Protein AF-A0A973G4V1-F1 (afdb_monomer_lite)

Structure (mmCIF, N/CA/C/O backbone):
data_AF-A0A973G4V1-F1
#
_entry.id   AF-A0A973G4V1-F1
#
loop_
_atom_site.group_PDB
_atom_site.id
_atom_site.type_symbol
_atom_site.label_atom_id
_atom_site.label_alt_id
_atom_site.label_comp_id
_atom_site.label_asym_id
_atom_site.label_entity_id
_atom_site.label_seq_id
_atom_site.pdbx_PDB_ins_code
_atom_site.Cartn_x
_atom_site.Cartn_y
_atom_site.Cartn_z
_atom_site.occupancy
_atom_site.B_iso_or_equiv
_atom_site.auth_seq_id
_atom_site.auth_comp_id
_atom_site.auth_asym_id
_atom_site.auth_atom_id
_atom_site.pdbx_PDB_model_num
ATOM 1 N N . LEU A 1 1 ? 10.507 16.786 -4.520 1.00 94.19 1 LEU A N 1
ATOM 2 C CA . LEU A 1 1 ? 11.518 15.770 -4.140 1.00 94.19 1 LEU A CA 1
ATOM 3 C C . LEU A 1 1 ? 11.030 14.702 -3.154 1.00 94.19 1 LEU A C 1
ATOM 5 O O . LEU A 1 1 ? 11.138 13.533 -3.498 1.00 94.19 1 LEU A O 1
ATOM 9 N N . VAL A 1 2 ? 10.475 15.059 -1.982 1.00 96.62 2 VAL A N 1
ATOM 10 C CA . VAL A 1 2 ? 10.040 14.096 -0.934 1.00 96.62 2 VAL A CA 1
ATOM 11 C C . VAL A 1 2 ? 9.231 12.921 -1.491 1.00 96.62 2 VAL A C 1
ATOM 13 O O . VAL A 1 2 ? 9.599 11.773 -1.269 1.00 96.62 2 VAL A O 1
ATOM 16 N N . ILE A 1 3 ? 8.202 13.196 -2.302 1.00 95.69 3 ILE A N 1
ATOM 17 C CA . ILE A 1 3 ? 7.364 12.165 -2.943 1.00 95.69 3 ILE A CA 1
ATOM 18 C C . ILE A 1 3 ? 8.212 11.134 -3.704 1.00 95.69 3 ILE A C 1
ATOM 20 O O . ILE A 1 3 ? 8.001 9.935 -3.554 1.00 95.69 3 ILE A O 1
ATOM 24 N N . LYS A 1 4 ? 9.220 11.578 -4.466 1.00 95.75 4 LYS A N 1
ATOM 25 C CA . LYS A 1 4 ? 10.092 10.691 -5.252 1.00 95.75 4 LYS A CA 1
ATOM 26 C C . LYS A 1 4 ? 10.908 9.764 -4.361 1.00 95.75 4 LYS A C 1
ATOM 28 O O . LYS A 1 4 ? 11.097 8.604 -4.705 1.00 95.75 4 LYS A O 1
ATOM 33 N N . ILE A 1 5 ? 11.404 10.276 -3.234 1.00 98.00 5 ILE A N 1
ATOM 34 C CA . ILE A 1 5 ? 12.156 9.486 -2.253 1.00 98.00 5 ILE A CA 1
ATOM 35 C C . ILE A 1 5 ? 11.222 8.442 -1.639 1.00 98.00 5 ILE A C 1
ATOM 37 O O . ILE A 1 5 ? 11.511 7.249 -1.722 1.00 98.00 5 ILE A O 1
ATOM 41 N N . VAL A 1 6 ? 10.071 8.879 -1.117 1.00 98.12 6 VAL A N 1
ATOM 42 C CA . VAL A 1 6 ? 9.085 8.020 -0.443 1.00 98.12 6 VAL A CA 1
ATOM 43 C C . VAL A 1 6 ? 8.557 6.916 -1.365 1.00 98.12 6 VAL A C 1
ATOM 45 O O . VAL A 1 6 ? 8.426 5.783 -0.911 1.00 98.12 6 VAL A O 1
ATOM 48 N N . GLU A 1 7 ? 8.350 7.181 -2.663 1.00 97.19 7 GLU A N 1
ATOM 49 C CA . GLU A 1 7 ? 7.909 6.170 -3.644 1.00 97.19 7 GLU A CA 1
ATOM 50 C C . GLU A 1 7 ? 8.792 4.903 -3.664 1.00 97.19 7 GLU A C 1
ATOM 52 O O . GLU A 1 7 ? 8.283 3.810 -3.911 1.00 97.19 7 GLU A O 1
ATOM 57 N N . HIS A 1 8 ? 10.090 5.008 -3.347 1.00 98.50 8 HIS A N 1
ATOM 58 C CA . HIS A 1 8 ? 10.989 3.847 -3.266 1.00 98.50 8 HIS A CA 1
ATOM 59 C C . HIS A 1 8 ? 10.696 2.955 -2.055 1.00 98.50 8 HIS A C 1
ATOM 61 O O . HIS A 1 8 ? 10.944 1.753 -2.105 1.00 98.50 8 HIS A O 1
ATOM 67 N N . PHE A 1 9 ? 10.161 3.533 -0.980 1.00 98.69 9 PHE A N 1
ATOM 68 C CA . PHE A 1 9 ? 9.860 2.842 0.271 1.00 98.69 9 PHE A CA 1
ATOM 69 C C . PHE A 1 9 ? 8.431 2.305 0.335 1.00 98.69 9 PHE A C 1
ATOM 71 O O . PHE A 1 9 ? 8.156 1.428 1.150 1.00 98.69 9 PHE A O 1
ATOM 78 N N . LEU A 1 10 ? 7.537 2.742 -0.559 1.00 98.19 10 LEU A N 1
ATOM 79 C CA . LEU A 1 10 ? 6.140 2.297 -0.580 1.00 98.19 10 LEU A CA 1
ATOM 80 C C . LEU A 1 10 ? 5.922 0.770 -0.613 1.00 98.19 10 LEU A C 1
ATOM 82 O O . LEU A 1 10 ? 4.958 0.306 -0.003 1.00 98.19 10 LEU A O 1
ATOM 86 N N . PRO A 1 11 ? 6.794 -0.058 -1.230 1.00 98.12 11 PRO A N 1
ATOM 87 C CA . PRO A 1 11 ? 6.687 -1.513 -1.119 1.00 98.12 11 PRO A CA 1
ATOM 88 C C . PRO A 1 11 ? 6.710 -2.055 0.321 1.00 98.12 11 PRO A C 1
ATOM 90 O O . PRO A 1 11 ? 6.281 -3.188 0.535 1.00 98.12 11 PRO A O 1
ATOM 93 N N . LEU A 1 12 ? 7.204 -1.291 1.305 1.00 98.56 12 LEU A N 1
ATOM 94 C CA . LEU A 1 12 ? 7.164 -1.668 2.722 1.00 98.56 12 LEU A CA 1
ATOM 95 C C . LEU A 1 12 ? 5.747 -1.691 3.297 1.00 98.56 12 LEU A C 1
ATOM 97 O O . LEU A 1 12 ? 5.525 -2.435 4.242 1.00 98.56 12 LEU A O 1
ATOM 101 N N . PHE A 1 13 ? 4.797 -0.943 2.733 1.00 98.38 13 PHE A N 1
ATOM 102 C CA . PHE A 1 13 ? 3.416 -0.885 3.229 1.00 98.38 13 PHE A CA 1
ATOM 103 C C . PHE A 1 13 ? 2.531 -1.977 2.632 1.00 98.38 13 PHE A C 1
ATOM 105 O O . PHE A 1 13 ? 1.663 -2.526 3.315 1.00 98.38 13 PHE A O 1
ATOM 112 N N . VAL A 1 14 ? 2.772 -2.301 1.360 1.00 96.50 14 VAL A N 1
ATOM 113 C CA . VAL A 1 14 ? 1.910 -3.167 0.552 1.00 96.50 14 VAL A CA 1
ATOM 114 C C . VAL A 1 14 ? 1.916 -4.599 1.066 1.00 96.50 14 VAL A C 1
ATOM 116 O O . VAL A 1 14 ? 2.941 -5.289 1.046 1.00 96.50 14 VAL A O 1
ATOM 119 N N . GLY A 1 15 ? 0.751 -5.054 1.517 1.00 96.56 15 GLY A N 1
ATOM 120 C CA . GLY A 1 15 ? 0.564 -6.352 2.151 1.00 96.56 15 GLY A CA 1
ATOM 121 C C . GLY A 1 15 ? 1.100 -6.444 3.583 1.00 96.56 15 GLY A C 1
ATOM 122 O O . GLY A 1 15 ? 0.729 -7.373 4.295 1.00 96.56 15 GLY A O 1
ATOM 123 N N . THR A 1 16 ? 1.943 -5.501 4.011 1.00 98.00 16 THR A N 1
ATOM 124 C CA . THR A 1 16 ? 2.573 -5.466 5.338 1.00 98.00 16 THR A CA 1
ATOM 125 C C . THR A 1 16 ? 1.633 -4.884 6.386 1.00 98.00 16 THR A C 1
ATOM 127 O O . THR A 1 16 ? 1.359 -5.555 7.379 1.00 98.00 16 THR A O 1
ATOM 130 N N . TYR A 1 17 ? 1.145 -3.663 6.145 1.00 98.19 17 TYR A N 1
ATOM 131 C CA . TYR A 1 17 ? 0.256 -2.925 7.050 1.00 98.19 17 TYR A CA 1
ATOM 132 C C . TYR A 1 17 ? -1.164 -2.827 6.506 1.00 98.19 17 TYR A C 1
ATOM 134 O O . TYR A 1 17 ? -2.123 -2.881 7.262 1.00 98.19 17 TYR A O 1
ATOM 142 N N . SER A 1 18 ? -1.328 -2.758 5.188 1.00 97.38 18 SER A N 1
ATOM 143 C CA . SER A 1 18 ? -2.652 -2.804 4.571 1.00 97.38 18 SER A CA 1
ATOM 144 C C . SER A 1 18 ? -2.668 -3.792 3.418 1.00 97.38 18 SER A C 1
ATOM 146 O O . SER A 1 18 ? -1.631 -4.030 2.792 1.00 97.38 18 SER A O 1
ATOM 148 N N . ALA A 1 19 ? -3.824 -4.402 3.178 1.00 98.00 19 ALA A N 1
ATOM 149 C CA . ALA A 1 19 ? -4.013 -5.348 2.089 1.00 98.00 19 ALA A CA 1
ATOM 150 C C . ALA A 1 19 ? -5.486 -5.435 1.678 1.00 98.00 19 ALA A C 1
ATOM 152 O O . ALA A 1 19 ? -6.376 -5.052 2.431 1.00 98.00 19 ALA A O 1
ATOM 153 N N . ALA A 1 20 ? -5.747 -5.978 0.495 1.00 97.50 20 ALA A N 1
ATOM 154 C CA . ALA A 1 20 ? -7.083 -6.350 0.040 1.00 97.50 20 ALA A CA 1
ATOM 155 C C . ALA A 1 20 ? -7.004 -7.684 -0.722 1.00 97.50 20 ALA A C 1
ATOM 157 O O . ALA A 1 20 ? -6.963 -7.680 -1.958 1.00 97.50 20 ALA A O 1
ATOM 158 N N . PRO A 1 21 ? -6.907 -8.820 -0.000 1.00 98.19 21 PRO A N 1
ATOM 159 C CA . PRO A 1 21 ? -6.814 -10.139 -0.613 1.00 98.19 21 PRO A CA 1
ATOM 160 C C . PRO A 1 21 ? -7.962 -10.428 -1.585 1.00 98.19 21 PRO A C 1
ATOM 162 O O . PRO A 1 21 ? -9.131 -10.284 -1.236 1.00 98.19 21 PRO A O 1
ATOM 165 N N . TYR A 1 22 ? -7.638 -10.907 -2.787 1.00 97.75 22 TYR A N 1
ATOM 166 C CA . TYR A 1 22 ? -8.639 -11.215 -3.812 1.00 97.75 22 TYR A CA 1
ATOM 167 C C . TYR A 1 22 ? -8.240 -12.415 -4.671 1.00 97.75 22 TYR A C 1
ATOM 169 O O . TYR A 1 22 ? -7.056 -12.662 -4.932 1.00 97.75 22 TYR A O 1
ATOM 177 N N . ARG A 1 23 ? -9.234 -13.169 -5.147 1.00 97.75 23 ARG A N 1
ATOM 178 C CA . ARG A 1 23 ? -9.041 -14.273 -6.092 1.00 97.75 23 ARG A CA 1
ATOM 179 C C . ARG A 1 23 ? -9.546 -13.890 -7.473 1.00 97.75 23 ARG A C 1
ATOM 181 O O . ARG A 1 23 ? -10.720 -13.579 -7.639 1.00 97.75 23 ARG A O 1
ATOM 188 N N . LEU A 1 24 ? -8.663 -14.022 -8.458 1.00 96.38 24 LEU A N 1
ATOM 189 C CA . LEU A 1 24 ? -9.027 -14.030 -9.871 1.00 96.38 24 LEU A CA 1
ATOM 190 C C . LEU A 1 24 ? -9.175 -15.469 -10.340 1.00 96.38 24 LEU A C 1
ATOM 192 O O . LEU A 1 24 ? -8.293 -16.296 -10.079 1.00 96.38 24 LEU A O 1
ATOM 196 N N . ASP A 1 25 ? -10.264 -15.765 -11.041 1.00 95.12 25 ASP A N 1
ATOM 197 C CA . ASP A 1 25 ? -10.392 -17.034 -11.741 1.00 95.12 25 ASP A CA 1
ATOM 198 C C . ASP A 1 25 ? -9.581 -17.010 -13.044 1.00 95.12 25 ASP A C 1
ATOM 200 O O . ASP A 1 25 ? -9.063 -15.976 -13.468 1.00 95.12 25 ASP A O 1
ATOM 204 N N . PHE A 1 26 ? -9.452 -18.162 -13.704 1.00 94.69 26 PHE A N 1
ATOM 205 C CA . PHE A 1 26 ? -8.803 -18.238 -15.008 1.00 94.69 26 PHE A CA 1
ATOM 206 C C . PHE A 1 26 ? -9.421 -17.239 -15.986 1.00 94.69 26 PHE A C 1
ATOM 208 O O . PHE A 1 26 ? -8.677 -16.465 -16.572 1.00 94.69 26 PHE A O 1
ATOM 215 N N . GLY A 1 27 ? -10.752 -17.215 -16.108 1.00 92.25 27 GLY A N 1
ATOM 216 C CA . GLY A 1 27 ? -11.469 -16.345 -17.046 1.00 92.25 27 GLY A CA 1
ATOM 217 C C . GLY A 1 27 ? -11.281 -14.846 -16.798 1.00 92.25 27 GLY A C 1
ATOM 218 O O . GLY A 1 27 ? -11.450 -14.063 -17.721 1.00 92.25 27 GLY A O 1
ATOM 219 N N . ASP A 1 28 ? -10.864 -14.434 -15.600 1.00 91.75 28 ASP A N 1
ATOM 220 C CA . ASP A 1 28 ? -10.627 -13.019 -15.291 1.00 91.75 28 ASP A CA 1
ATOM 221 C C . ASP A 1 28 ? -9.245 -12.542 -15.763 1.00 91.75 28 ASP A C 1
ATOM 223 O O . ASP A 1 28 ? -8.981 -11.347 -15.836 1.00 91.75 28 ASP A O 1
ATOM 227 N N . MET A 1 29 ? -8.352 -13.467 -16.134 1.00 93.81 29 MET A N 1
ATOM 228 C CA . MET A 1 29 ? -6.964 -13.185 -16.523 1.00 93.81 29 MET A CA 1
ATOM 229 C C . MET A 1 29 ? -6.813 -12.709 -17.983 1.00 93.81 29 MET A C 1
ATOM 231 O O . MET A 1 29 ? -5.715 -12.795 -18.550 1.00 93.81 29 MET A O 1
ATOM 235 N N . HIS A 1 30 ? -7.894 -12.221 -18.597 1.00 91.62 30 HIS A N 1
ATOM 236 C CA . HIS A 1 30 ? -7.865 -11.503 -19.876 1.00 91.62 30 HIS A CA 1
ATOM 237 C C . HIS A 1 30 ? -7.052 -10.207 -19.716 1.00 91.62 30 HIS A C 1
ATOM 239 O O . HIS A 1 30 ? -7.381 -9.421 -18.825 1.00 91.62 30 HIS A O 1
ATOM 245 N N . PRO A 1 31 ? -5.993 -9.960 -20.518 1.00 90.56 31 PRO A N 1
ATOM 246 C CA . PRO A 1 31 ? -5.110 -8.798 -20.361 1.00 90.56 31 PRO A CA 1
ATOM 247 C C . PRO A 1 31 ? -5.845 -7.457 -20.255 1.00 90.56 31 PRO A C 1
ATOM 249 O O . PRO A 1 31 ? -5.473 -6.623 -19.438 1.00 90.56 31 PRO A O 1
ATOM 252 N N . GLU A 1 32 ? -6.891 -7.267 -21.052 1.00 88.06 32 GLU A N 1
ATOM 253 C CA . GLU A 1 32 ? -7.723 -6.065 -21.106 1.00 88.06 32 GLU A CA 1
ATOM 254 C C . GLU A 1 32 ? -8.572 -5.840 -19.849 1.00 88.06 32 GLU A C 1
ATOM 256 O O . GLU A 1 32 ? -8.950 -4.706 -19.577 1.00 88.06 32 GLU A O 1
ATOM 261 N N . ARG A 1 33 ? -8.852 -6.896 -19.073 1.00 89.12 33 ARG A N 1
ATOM 262 C CA . ARG A 1 33 ? -9.564 -6.809 -17.789 1.00 89.12 33 ARG A CA 1
ATOM 263 C C . ARG A 1 33 ? -8.571 -6.715 -16.634 1.00 89.12 33 ARG A C 1
ATOM 265 O O . ARG A 1 33 ? -8.626 -5.797 -15.830 1.00 89.12 33 ARG A O 1
ATOM 272 N N . VAL A 1 34 ? -7.623 -7.648 -16.585 1.00 92.62 34 VAL A N 1
ATOM 273 C CA . VAL A 1 34 ? -6.731 -7.846 -15.433 1.00 92.62 34 VAL A CA 1
ATOM 274 C C . VAL A 1 34 ? -5.663 -6.767 -15.277 1.00 92.62 34 VAL A C 1
ATOM 276 O O . VAL A 1 34 ? -5.180 -6.545 -14.170 1.00 92.62 34 VAL A O 1
ATOM 279 N N . LEU A 1 35 ? -5.251 -6.117 -16.372 1.00 93.25 35 LEU A N 1
ATOM 280 C CA . LEU A 1 35 ? -4.300 -5.010 -16.290 1.00 93.25 35 LEU A CA 1
ATOM 281 C C . LEU A 1 35 ? -4.974 -3.704 -15.863 1.00 93.25 35 LEU A C 1
ATOM 283 O O . LEU A 1 35 ? -4.250 -2.816 -15.428 1.00 93.25 35 LEU A O 1
ATOM 287 N N . ALA A 1 36 ? -6.307 -3.608 -15.955 1.00 91.69 36 ALA A N 1
ATOM 288 C CA . ALA A 1 36 ? -7.106 -2.470 -15.507 1.00 91.69 36 ALA A CA 1
ATOM 289 C C . ALA A 1 36 ? -6.445 -1.120 -15.852 1.00 91.69 36 ALA A C 1
ATOM 291 O O . ALA A 1 36 ? -6.244 -0.815 -17.029 1.00 91.69 36 ALA A O 1
ATOM 292 N N . PHE A 1 37 ? -6.066 -0.337 -14.838 1.00 93.06 37 PHE A N 1
ATOM 293 C CA . PHE A 1 37 ? -5.451 0.980 -15.008 1.00 93.06 37 PHE A CA 1
ATOM 294 C C . PHE A 1 37 ? -3.937 0.951 -15.234 1.00 93.06 37 PHE A C 1
ATOM 296 O O . PHE A 1 37 ? -3.408 1.938 -15.737 1.00 93.06 37 PHE A O 1
ATOM 303 N N . LEU A 1 38 ? -3.243 -0.166 -14.980 1.00 95.38 38 LEU A N 1
ATOM 304 C CA . LEU A 1 38 ? -1.780 -0.268 -15.087 1.00 95.38 38 LEU A CA 1
ATOM 305 C C . LEU A 1 38 ? -1.184 0.256 -16.413 1.00 95.38 38 LEU A C 1
ATOM 307 O O . LEU A 1 38 ? -0.077 0.797 -16.361 1.00 95.38 38 LEU A O 1
ATOM 311 N N . PRO A 1 39 ? -1.842 0.147 -17.591 1.00 94.00 39 PRO A N 1
ATOM 312 C CA . PRO A 1 39 ? -1.358 0.772 -18.826 1.00 94.00 39 PRO A CA 1
ATOM 313 C C . PRO A 1 39 ? -1.204 2.298 -18.776 1.00 94.00 39 PRO A C 1
ATOM 315 O O . PRO A 1 39 ? -0.456 2.849 -19.578 1.00 94.00 39 PRO A O 1
ATOM 318 N N . HIS A 1 40 ? -1.891 2.971 -17.854 1.00 92.19 40 HIS A N 1
ATOM 319 C CA . HIS A 1 40 ? -1.815 4.417 -17.626 1.00 92.19 40 HIS A CA 1
ATOM 320 C C . HIS A 1 40 ? -0.920 4.795 -16.433 1.00 92.19 40 HIS A C 1
ATOM 322 O O . HIS A 1 40 ? -0.686 5.978 -16.190 1.00 92.19 40 HIS A O 1
ATOM 328 N N . GLU A 1 41 ? -0.412 3.804 -15.697 1.00 94.19 41 GLU A N 1
ATOM 329 C CA . GLU A 1 41 ? 0.378 3.993 -14.469 1.00 94.19 41 GLU A CA 1
ATOM 330 C C . GLU A 1 41 ? 1.830 3.515 -14.621 1.00 94.19 41 GLU A C 1
ATOM 332 O O . GLU A 1 41 ? 2.705 3.862 -13.820 1.00 94.19 41 GLU A O 1
ATOM 337 N N . LEU A 1 42 ? 2.094 2.700 -15.647 1.00 95.75 42 LEU A N 1
ATOM 338 C CA . LEU A 1 42 ? 3.398 2.144 -15.973 1.00 95.75 42 LEU A CA 1
ATOM 339 C C . LEU A 1 42 ? 3.698 2.269 -17.466 1.00 95.75 42 LEU A C 1
ATOM 341 O O . LEU A 1 42 ? 2.863 1.968 -18.316 1.00 95.75 42 LEU A O 1
ATOM 345 N N . ASP A 1 43 ? 4.958 2.579 -17.768 1.00 95.25 43 ASP A N 1
ATOM 346 C CA . ASP A 1 43 ? 5.503 2.510 -19.115 1.00 95.25 43 ASP A CA 1
ATOM 347 C C . ASP A 1 43 ? 5.361 1.087 -19.672 1.00 95.25 43 ASP A C 1
ATOM 349 O O . ASP A 1 43 ? 5.497 0.080 -18.957 1.00 95.25 43 ASP A O 1
ATOM 353 N N . TYR A 1 44 ? 5.157 1.006 -20.987 1.00 94.81 44 TYR A N 1
ATOM 354 C CA . TYR A 1 44 ? 4.960 -0.240 -21.718 1.00 94.81 44 TYR A CA 1
ATOM 355 C C . TYR A 1 44 ? 6.042 -1.291 -21.413 1.00 94.81 44 TYR A C 1
ATOM 357 O O . TYR A 1 44 ? 5.748 -2.490 -21.312 1.00 94.81 44 TYR A O 1
ATOM 365 N N . THR A 1 45 ? 7.296 -0.866 -21.233 1.00 95.69 45 THR A N 1
ATOM 366 C CA . THR A 1 45 ? 8.424 -1.756 -20.942 1.00 95.69 45 THR A CA 1
ATOM 367 C C . THR A 1 45 ? 8.209 -2.506 -19.633 1.00 95.69 45 THR A C 1
ATOM 369 O O . THR A 1 45 ? 8.245 -3.744 -19.603 1.00 95.69 45 THR A O 1
ATOM 372 N N . HIS A 1 46 ? 7.947 -1.775 -18.550 1.00 97.38 46 HIS A N 1
ATOM 373 C CA . HIS A 1 46 ? 7.786 -2.357 -17.222 1.00 97.38 46 HIS A CA 1
ATOM 374 C C . HIS A 1 46 ? 6.444 -3.070 -17.083 1.00 97.38 46 HIS A C 1
ATOM 376 O O . HIS A 1 46 ? 6.411 -4.162 -16.513 1.00 97.38 46 HIS A O 1
ATOM 382 N N . LEU A 1 47 ? 5.375 -2.551 -17.697 1.00 97.38 47 LEU A N 1
ATOM 383 C CA . LEU A 1 47 ? 4.080 -3.228 -17.771 1.00 97.38 47 LEU A CA 1
ATOM 384 C C . LEU A 1 47 ? 4.220 -4.622 -18.394 1.00 97.38 47 LEU A C 1
ATOM 386 O O . LEU A 1 47 ? 3.765 -5.623 -17.836 1.00 97.38 47 LEU A O 1
ATOM 390 N N . ARG A 1 48 ? 4.928 -4.734 -19.525 1.00 97.19 48 ARG A N 1
ATOM 391 C CA . ARG A 1 48 ? 5.169 -6.022 -20.192 1.00 97.19 48 ARG A CA 1
ATOM 392 C C . ARG A 1 48 ? 5.992 -6.972 -19.325 1.00 97.19 48 ARG A C 1
ATOM 394 O O . ARG A 1 48 ? 5.737 -8.185 -19.311 1.00 97.19 48 ARG A O 1
ATOM 401 N N . MET A 1 49 ? 7.001 -6.455 -18.624 1.00 97.81 49 MET A N 1
ATOM 402 C CA . MET A 1 49 ? 7.821 -7.249 -17.707 1.00 97.81 49 MET A CA 1
ATOM 403 C C . MET A 1 49 ? 7.000 -7.770 -16.527 1.00 97.81 49 MET A C 1
ATOM 405 O O . MET A 1 49 ? 7.065 -8.973 -16.238 1.00 97.81 49 MET A O 1
ATOM 409 N N . LEU A 1 50 ? 6.201 -6.900 -15.911 1.00 97.62 50 LEU A N 1
ATOM 410 C CA . LEU A 1 50 ? 5.290 -7.190 -14.811 1.00 97.62 50 LEU A CA 1
ATOM 411 C C . LEU A 1 50 ? 4.246 -8.225 -15.235 1.00 97.62 50 LEU A C 1
ATOM 413 O O . LEU A 1 50 ? 4.209 -9.312 -14.655 1.00 97.62 50 LEU A O 1
ATOM 417 N N . TRP A 1 51 ? 3.517 -7.991 -16.329 1.00 97.06 51 TRP A N 1
ATOM 418 C CA . TRP A 1 51 ? 2.515 -8.925 -16.853 1.00 97.06 51 TRP A CA 1
ATOM 419 C C . TRP A 1 51 ? 3.101 -10.309 -17.145 1.00 97.06 51 TRP A C 1
ATOM 421 O O . TRP A 1 51 ? 2.523 -11.355 -16.840 1.00 97.06 51 TRP A O 1
ATOM 431 N N . ARG A 1 52 ? 4.316 -10.364 -17.702 1.00 95.88 52 ARG A N 1
ATOM 432 C CA . ARG A 1 52 ? 5.000 -11.641 -17.932 1.00 95.88 52 ARG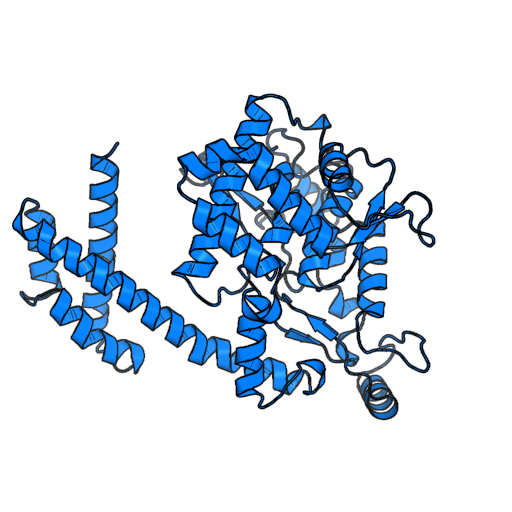 A CA 1
ATOM 433 C C . ARG A 1 52 ? 5.293 -12.381 -16.626 1.00 95.88 52 ARG A C 1
ATOM 435 O O . ARG A 1 52 ? 5.248 -13.614 -16.604 1.00 95.88 52 ARG A O 1
ATOM 442 N N . ARG A 1 53 ? 5.691 -11.669 -15.573 1.00 96.69 53 ARG A N 1
ATOM 443 C CA . ARG A 1 53 ? 5.970 -12.275 -14.268 1.00 96.69 53 ARG A CA 1
ATOM 444 C C . ARG A 1 53 ? 4.687 -12.710 -13.573 1.00 96.69 53 ARG A C 1
ATOM 446 O O . ARG A 1 53 ? 4.686 -13.810 -13.025 1.00 96.69 53 ARG A O 1
ATOM 453 N N . TRP A 1 54 ? 3.625 -11.923 -13.686 1.00 96.75 54 TRP A N 1
ATOM 454 C CA . TRP A 1 54 ? 2.301 -12.246 -13.173 1.00 96.75 54 TRP A CA 1
ATOM 455 C C . TRP A 1 54 ? 1.762 -13.543 -13.781 1.00 96.75 54 TRP A C 1
ATOM 457 O O . TRP A 1 54 ? 1.538 -14.516 -13.070 1.00 96.75 54 TRP A O 1
ATOM 467 N N . ARG A 1 55 ? 1.748 -13.648 -15.112 1.00 96.12 55 ARG A N 1
ATOM 468 C CA . ARG A 1 55 ? 1.377 -14.880 -15.829 1.00 96.12 55 ARG A CA 1
ATOM 469 C C . ARG A 1 55 ? 2.170 -16.122 -15.416 1.00 96.12 55 ARG A C 1
ATOM 471 O O . ARG A 1 55 ? 1.688 -17.243 -15.516 1.00 96.12 55 ARG A O 1
ATOM 478 N N . LYS A 1 56 ? 3.427 -15.954 -14.990 1.00 95.00 56 LYS A N 1
ATOM 479 C CA . LYS A 1 56 ? 4.256 -17.071 -14.505 1.00 95.00 56 LYS A CA 1
ATOM 480 C C . LYS A 1 56 ? 3.936 -17.490 -13.071 1.00 95.00 56 LYS A C 1
ATOM 482 O O . LYS A 1 56 ? 4.228 -18.645 -12.743 1.00 95.00 56 LYS A O 1
ATOM 487 N N . LYS A 1 57 ? 3.464 -16.542 -12.257 1.00 95.81 57 LYS A N 1
ATOM 488 C CA . LYS A 1 57 ? 3.036 -16.721 -10.867 1.00 95.81 57 LYS A CA 1
ATOM 489 C C . LYS A 1 57 ? 1.673 -17.418 -10.820 1.00 95.81 57 LYS A C 1
ATOM 491 O O . LYS A 1 57 ? 1.546 -18.383 -10.082 1.00 95.81 57 LYS A O 1
ATOM 496 N N . ALA A 1 58 ? 0.732 -16.972 -11.650 1.00 95.75 58 ALA A N 1
ATOM 497 C CA . ALA A 1 58 ? -0.621 -17.508 -11.728 1.00 95.75 58 ALA A CA 1
ATOM 498 C C . ALA A 1 58 ? -0.664 -19.005 -12.106 1.00 95.75 58 ALA A C 1
ATOM 500 O O . ALA A 1 58 ? 0.208 -19.521 -12.822 1.00 95.75 58 ALA A O 1
ATOM 501 N N . ASP A 1 59 ? -1.718 -19.685 -11.656 1.00 94.94 59 ASP A N 1
ATOM 502 C CA . ASP A 1 59 ? -2.008 -21.099 -11.904 1.00 94.94 59 ASP A CA 1
ATOM 503 C C . ASP A 1 59 ? -2.795 -21.282 -13.213 1.00 94.94 59 ASP A C 1
ATOM 505 O O . ASP A 1 59 ? -3.979 -21.624 -13.244 1.00 94.94 59 ASP A O 1
ATOM 509 N N . ILE A 1 60 ? -2.113 -20.960 -14.318 1.00 94.50 60 ILE A N 1
ATOM 510 C CA . ILE A 1 60 ? -2.673 -20.890 -15.680 1.00 94.50 60 ILE A CA 1
ATOM 511 C C . ILE A 1 60 ? -1.821 -21.664 -16.705 1.00 94.50 60 ILE A C 1
ATOM 513 O O . ILE A 1 60 ? -1.662 -21.263 -17.861 1.00 94.50 60 ILE A O 1
ATOM 517 N N . LYS A 1 61 ? -1.165 -22.748 -16.271 1.00 94.25 61 LYS A N 1
ATOM 518 C CA . LYS A 1 61 ? -0.239 -23.520 -17.116 1.00 94.25 61 LYS A CA 1
ATOM 519 C C . LYS A 1 61 ? -0.863 -24.818 -17.606 1.00 94.25 61 LYS A C 1
ATOM 521 O O . LYS A 1 61 ? -1.293 -25.638 -16.808 1.00 94.25 61 LYS A O 1
ATOM 526 N N . ILE A 1 62 ? -0.755 -25.057 -18.909 1.00 92.12 62 ILE A N 1
ATOM 527 C CA . ILE A 1 62 ? -1.060 -26.337 -19.552 1.00 92.12 62 ILE A CA 1
ATOM 528 C C . ILE A 1 62 ? 0.261 -26.945 -20.021 1.00 92.12 62 ILE A C 1
ATOM 530 O O . ILE A 1 62 ? 1.007 -26.312 -20.769 1.00 92.12 62 ILE A O 1
ATOM 534 N N . CYS A 1 63 ? 0.595 -28.151 -19.550 1.00 89.94 63 CYS A N 1
ATOM 535 C CA . CYS A 1 63 ? 1.844 -28.848 -19.901 1.00 89.94 63 CYS A CA 1
ATOM 536 C C . CYS A 1 63 ? 3.101 -27.956 -19.755 1.00 89.94 63 CYS A C 1
ATOM 538 O O . CYS A 1 63 ? 3.989 -27.943 -20.608 1.00 89.94 63 CYS A O 1
ATOM 540 N N . GLY A 1 64 ? 3.151 -27.140 -18.695 1.00 87.75 64 GLY A N 1
ATOM 541 C CA . GLY A 1 64 ? 4.261 -26.222 -18.407 1.00 87.75 64 GLY A CA 1
ATOM 542 C C . GLY A 1 64 ? 4.288 -24.925 -19.230 1.00 87.75 64 GLY A C 1
ATOM 543 O O . GLY A 1 64 ? 5.131 -24.059 -18.974 1.00 87.75 64 GLY A O 1
ATOM 544 N N . ARG A 1 65 ? 3.365 -24.739 -20.180 1.00 91.06 65 ARG A N 1
ATOM 545 C CA . ARG A 1 65 ? 3.220 -23.511 -20.972 1.00 91.06 65 ARG A CA 1
ATOM 546 C C . ARG A 1 65 ? 2.100 -22.652 -20.400 1.00 91.06 65 ARG A C 1
ATOM 548 O O . ARG A 1 65 ? 1.033 -23.155 -20.081 1.00 91.06 65 ARG A O 1
ATOM 555 N N . VAL A 1 66 ? 2.358 -21.356 -20.254 1.00 92.69 66 VAL A N 1
ATOM 556 C CA . VAL A 1 66 ? 1.346 -20.404 -19.780 1.00 92.69 66 VAL A CA 1
ATOM 557 C C . VAL A 1 66 ? 0.332 -20.159 -20.889 1.00 92.69 66 VAL A C 1
ATOM 559 O O . VAL A 1 66 ? 0.732 -19.807 -21.999 1.00 92.69 66 VAL A O 1
ATOM 562 N N . VAL A 1 67 ? -0.948 -20.306 -20.563 1.00 92.12 67 VAL A N 1
ATOM 563 C CA . VAL A 1 67 ? -2.078 -20.030 -21.447 1.00 92.12 67 VAL A CA 1
ATOM 564 C C . VAL A 1 67 ? -2.935 -18.974 -20.764 1.00 92.12 67 VAL A C 1
ATOM 566 O O . VAL A 1 67 ? -3.314 -19.144 -19.613 1.00 92.12 67 VAL A O 1
ATOM 569 N N . THR A 1 68 ? -3.163 -17.849 -21.432 1.00 90.31 68 THR A N 1
ATOM 570 C CA . THR A 1 68 ? -4.142 -16.850 -20.983 1.00 90.31 68 THR A CA 1
ATOM 571 C C . THR A 1 68 ? -5.503 -17.192 -21.568 1.00 90.31 68 THR A C 1
ATOM 573 O O . THR A 1 68 ? -5.533 -17.858 -22.603 1.00 90.31 68 THR A O 1
ATOM 576 N N . PRO A 1 69 ? -6.600 -16.724 -20.963 1.00 90.88 69 PRO A N 1
ATOM 577 C CA . PRO A 1 69 ? -7.897 -16.676 -21.630 1.00 90.88 69 PRO A CA 1
ATOM 578 C C . PRO A 1 69 ? -7.777 -16.025 -23.011 1.00 90.88 69 PRO A C 1
ATOM 580 O O . PRO A 1 69 ? -6.913 -15.166 -23.224 1.00 90.88 69 PRO A O 1
ATOM 583 N N . PHE A 1 70 ? -8.571 -16.497 -23.968 1.00 89.12 70 PHE A N 1
ATOM 584 C CA . PHE A 1 70 ? -8.472 -16.049 -25.365 1.00 89.12 70 PHE A CA 1
ATOM 585 C C . PHE A 1 70 ? -9.801 -16.071 -26.120 1.00 89.12 70 PHE A C 1
ATOM 587 O O . PHE A 1 70 ? -9.832 -15.720 -27.299 1.00 89.12 70 PHE A O 1
ATOM 594 N N . GLY A 1 71 ? -10.883 -16.524 -25.490 1.00 84.88 71 GLY A N 1
ATOM 595 C CA . GLY A 1 71 ? -12.162 -16.695 -26.159 1.00 84.88 71 GLY A CA 1
ATOM 596 C C . GLY A 1 71 ? -13.334 -16.153 -25.354 1.00 84.88 71 GLY A C 1
ATOM 597 O O . GLY A 1 71 ? -13.158 -15.487 -24.338 1.00 84.88 71 GLY A O 1
ATOM 598 N N . PRO A 1 72 ? -14.560 -16.440 -25.813 1.00 88.62 72 PRO A N 1
ATOM 599 C CA . PRO A 1 72 ? -15.755 -16.184 -25.029 1.00 88.62 72 PRO A CA 1
ATOM 600 C C . PRO A 1 72 ? -15.736 -16.975 -23.714 1.00 88.62 72 PRO A C 1
ATOM 602 O O . PRO A 1 72 ? -15.210 -18.087 -23.646 1.00 88.62 72 PRO A O 1
ATOM 605 N N . GLU A 1 73 ? -16.425 -16.466 -22.697 1.00 87.88 73 GLU A N 1
ATOM 606 C CA . GLU A 1 73 ? -16.381 -17.007 -21.330 1.00 87.88 73 GLU A CA 1
ATOM 607 C C . GLU A 1 73 ? -16.798 -18.484 -21.213 1.00 87.88 73 GLU A C 1
ATOM 609 O O . GLU A 1 73 ? -16.385 -19.182 -20.290 1.00 87.88 73 GLU A O 1
ATOM 614 N N . TRP A 1 74 ? -17.631 -19.006 -22.119 1.00 89.69 74 TRP A N 1
ATOM 615 C CA . TRP A 1 74 ? -17.982 -20.433 -22.123 1.00 89.69 74 TRP A CA 1
ATOM 616 C C . TRP A 1 74 ? -16.803 -21.326 -22.536 1.00 89.69 74 TRP A C 1
ATOM 618 O O . TRP A 1 74 ? -16.650 -22.418 -21.986 1.00 89.69 74 TRP A O 1
ATOM 628 N N . LEU A 1 75 ? -15.956 -20.858 -23.458 1.00 90.12 75 LEU A N 1
ATOM 629 C CA . LEU A 1 75 ? -14.775 -21.587 -23.912 1.00 90.12 75 LEU A CA 1
ATOM 630 C C . LEU A 1 75 ? -13.710 -21.574 -22.820 1.00 90.12 75 LEU A C 1
ATOM 632 O O . LEU A 1 75 ? -13.174 -22.624 -22.474 1.00 90.12 75 LEU A O 1
ATOM 636 N N . ASP A 1 76 ? -13.466 -20.408 -22.220 1.00 90.81 76 ASP A N 1
ATOM 637 C CA . ASP A 1 76 ? -12.507 -20.273 -21.124 1.00 90.81 76 ASP A CA 1
ATOM 638 C C . ASP A 1 76 ? -12.917 -21.121 -19.910 1.00 90.81 76 ASP A C 1
ATOM 640 O O . ASP A 1 76 ? -12.065 -21.765 -19.296 1.00 90.81 76 ASP A O 1
ATOM 644 N N . ARG A 1 77 ? -14.223 -21.217 -19.607 1.00 89.25 77 ARG A N 1
ATOM 645 C CA . ARG A 1 77 ? -14.748 -22.130 -18.575 1.00 89.25 77 ARG A CA 1
ATOM 646 C C . ARG A 1 77 ? -14.476 -23.598 -18.898 1.00 89.25 77 ARG A C 1
ATOM 648 O O . ARG A 1 77 ? -14.060 -24.347 -18.014 1.00 89.25 77 ARG A O 1
ATOM 655 N N . ALA A 1 78 ? -14.680 -24.018 -20.147 1.00 89.75 78 ALA A N 1
ATOM 656 C CA . ALA A 1 78 ? -14.401 -25.390 -20.567 1.00 89.75 78 ALA A CA 1
ATOM 657 C C . ALA A 1 78 ? -12.899 -25.717 -20.477 1.00 89.75 78 ALA A C 1
ATOM 659 O O . ALA A 1 78 ? -12.525 -26.752 -19.924 1.00 89.75 78 ALA A O 1
ATOM 660 N N . VAL A 1 79 ? -12.036 -24.813 -20.952 1.00 90.19 79 VAL A N 1
ATOM 661 C CA . VAL A 1 79 ? -10.571 -24.951 -20.882 1.00 90.19 79 VAL A CA 1
ATOM 662 C C . VAL A 1 79 ? -10.094 -24.981 -19.427 1.00 90.19 79 VAL A C 1
ATOM 664 O O . VAL A 1 79 ? -9.324 -25.867 -19.054 1.00 90.19 79 VAL A O 1
ATOM 667 N N . SER A 1 80 ? -10.577 -24.060 -18.588 1.00 91.75 80 SER A N 1
ATOM 668 C CA . SER A 1 80 ? -10.257 -24.025 -17.157 1.00 91.75 80 SER A CA 1
ATOM 669 C C . SER A 1 80 ? -10.655 -25.326 -16.464 1.00 91.75 80 SER A C 1
ATOM 671 O O . SER A 1 80 ? -9.837 -25.895 -15.744 1.00 91.75 80 SER A O 1
ATOM 673 N N . SER A 1 81 ? -11.855 -25.850 -16.731 1.00 90.50 81 SER A N 1
ATOM 674 C CA . SER A 1 81 ? -12.322 -27.106 -16.141 1.00 90.50 81 SER A CA 1
ATOM 675 C C . SER A 1 81 ? -11.486 -28.308 -16.594 1.00 90.50 81 SER A C 1
ATOM 677 O O . SER A 1 81 ? -11.041 -29.097 -15.758 1.00 90.50 81 SER A O 1
ATOM 679 N N . LEU A 1 82 ? -11.204 -28.413 -17.899 1.00 93.62 82 LEU A N 1
ATOM 680 C CA . LEU A 1 82 ? -10.446 -29.521 -18.483 1.00 93.62 82 LEU A CA 1
ATOM 681 C C . LEU A 1 82 ? -9.003 -29.579 -17.964 1.00 93.62 82 LEU A C 1
ATOM 683 O O . LEU A 1 82 ? -8.497 -30.657 -17.654 1.00 93.62 82 LEU A O 1
ATOM 687 N N . PHE A 1 83 ? -8.347 -28.424 -17.843 1.00 92.44 83 PHE A N 1
ATOM 688 C CA . PHE A 1 83 ? -6.942 -28.329 -17.437 1.00 92.44 83 PHE A CA 1
ATOM 689 C C . PHE A 1 83 ? -6.737 -27.913 -15.975 1.00 92.44 83 PHE A C 1
ATOM 691 O O . PHE A 1 83 ? -5.596 -27.760 -15.542 1.00 92.44 83 PHE A O 1
ATOM 698 N N . ARG A 1 84 ? -7.824 -27.768 -15.205 1.00 92.19 84 ARG A N 1
ATOM 699 C CA . ARG A 1 84 ? -7.836 -27.339 -13.795 1.00 92.19 84 ARG A CA 1
ATOM 700 C C . ARG A 1 84 ? -7.108 -26.009 -13.560 1.00 92.19 84 ARG A C 1
ATOM 702 O O . ARG A 1 84 ? -6.396 -25.864 -12.570 1.00 92.19 84 ARG A O 1
ATOM 709 N N . LEU A 1 85 ? -7.281 -25.052 -14.470 1.00 94.19 85 LEU A N 1
ATOM 710 C CA . LEU A 1 85 ? -6.678 -23.720 -14.363 1.00 94.19 85 LEU A CA 1
ATOM 711 C C . LEU A 1 85 ? -7.467 -22.883 -13.360 1.00 94.19 85 LEU A C 1
ATOM 713 O O . LEU A 1 85 ? -8.680 -22.751 -13.506 1.00 94.19 85 LEU A O 1
ATOM 717 N N . LYS A 1 86 ? -6.784 -22.308 -12.370 1.00 94.19 86 LYS A N 1
ATOM 718 C CA . LYS A 1 86 ? -7.433 -21.672 -11.209 1.00 94.19 86 LYS A CA 1
ATOM 719 C C . LYS A 1 86 ? -7.335 -20.150 -11.172 1.00 94.19 86 LYS A C 1
ATOM 721 O O . LYS A 1 86 ? -7.892 -19.543 -10.256 1.00 94.19 86 LYS A O 1
ATOM 726 N N . GLY A 1 87 ? -6.571 -19.556 -12.089 1.00 95.81 87 GLY A N 1
ATOM 727 C CA . GLY A 1 87 ? -6.280 -18.121 -12.101 1.00 95.81 87 GLY A CA 1
ATOM 728 C C . GLY A 1 87 ? -5.164 -17.739 -11.129 1.00 95.81 87 GLY A C 1
ATOM 729 O O . GLY A 1 87 ? -4.105 -18.367 -11.127 1.00 95.81 87 GLY A O 1
ATOM 730 N N . ASP A 1 88 ? -5.368 -16.700 -10.322 1.00 97.44 88 ASP A N 1
ATOM 731 C CA . ASP A 1 88 ? -4.358 -16.197 -9.382 1.00 97.44 88 ASP A CA 1
ATOM 732 C C . ASP A 1 88 ? -4.964 -15.773 -8.036 1.00 97.44 88 ASP A C 1
ATOM 734 O O . ASP A 1 88 ? -6.175 -15.594 -7.889 1.00 97.44 88 ASP A O 1
ATOM 738 N N . PHE A 1 89 ? -4.096 -15.627 -7.038 1.00 97.81 89 PHE A N 1
ATOM 739 C CA . PHE A 1 89 ? -4.405 -15.021 -5.747 1.00 97.81 89 PHE A CA 1
ATOM 740 C C . PHE A 1 89 ? -3.567 -13.760 -5.556 1.00 97.81 89 PHE A C 1
ATOM 742 O O . PHE A 1 89 ? -2.340 -13.818 -5.658 1.00 97.81 89 PHE A O 1
ATOM 749 N N . ILE A 1 90 ? -4.212 -12.637 -5.266 1.00 97.81 90 ILE A N 1
ATOM 750 C CA . ILE A 1 90 ? -3.586 -11.319 -5.201 1.00 97.81 90 ILE A CA 1
ATOM 751 C C . ILE A 1 90 ? -3.631 -10.833 -3.753 1.00 97.81 90 ILE A C 1
ATOM 753 O O . ILE A 1 90 ? -4.729 -10.689 -3.219 1.00 97.81 90 ILE A O 1
ATOM 757 N N . PRO A 1 91 ? -2.471 -10.593 -3.112 1.00 97.56 91 PRO A N 1
ATOM 758 C CA . PRO A 1 91 ? -2.423 -10.101 -1.737 1.00 97.56 91 PRO A CA 1
ATOM 759 C C . PRO A 1 91 ? -3.110 -8.746 -1.550 1.00 97.56 91 PRO A C 1
ATOM 761 O O . PRO A 1 91 ? -3.769 -8.535 -0.536 1.00 97.56 91 PRO A O 1
ATOM 764 N N . ASP A 1 92 ? -2.961 -7.839 -2.516 1.00 97.50 92 ASP A N 1
ATOM 765 C CA . ASP A 1 92 ? -3.570 -6.514 -2.465 1.00 97.50 92 ASP A CA 1
ATOM 766 C C . ASP A 1 92 ? -4.119 -6.101 -3.834 1.00 97.50 92 ASP A C 1
ATOM 768 O O . ASP A 1 92 ? -3.412 -5.556 -4.682 1.00 97.50 92 ASP A O 1
ATOM 772 N N . PHE A 1 93 ? -5.383 -6.444 -4.075 1.00 96.25 93 PHE A N 1
ATOM 773 C CA . PHE A 1 93 ? -6.041 -6.225 -5.362 1.00 96.25 93 PHE A CA 1
ATOM 774 C C . PHE A 1 93 ? -6.512 -4.792 -5.560 1.00 96.25 93 PHE A C 1
ATOM 776 O O . PHE A 1 93 ? -6.532 -4.303 -6.685 1.00 96.25 93 PHE A O 1
ATOM 783 N N . ARG A 1 94 ? -6.832 -4.087 -4.472 1.00 94.69 94 ARG A N 1
ATOM 784 C CA . ARG A 1 94 ? -7.307 -2.705 -4.547 1.00 94.69 94 ARG A CA 1
ATOM 785 C C . ARG A 1 94 ? -6.287 -1.858 -5.312 1.00 94.69 94 ARG A C 1
ATOM 787 O O . ARG A 1 94 ? -6.647 -1.201 -6.274 1.00 94.69 94 ARG A O 1
ATOM 794 N N . LEU A 1 95 ? -5.002 -1.980 -4.978 1.00 94.81 95 LEU A N 1
ATOM 795 C CA . LEU A 1 95 ? -3.911 -1.198 -5.577 1.00 94.81 95 LEU A CA 1
ATOM 796 C C . LEU A 1 95 ? -3.664 -1.424 -7.076 1.00 94.81 95 LEU A C 1
ATOM 798 O O . LEU A 1 95 ? -2.807 -0.751 -7.640 1.00 94.81 95 LEU A O 1
ATOM 802 N N . ILE A 1 96 ? -4.348 -2.380 -7.704 1.00 93.06 96 ILE A N 1
ATOM 803 C CA . ILE A 1 96 ? -4.292 -2.597 -9.155 1.00 93.06 96 ILE A CA 1
ATOM 804 C C . ILE A 1 96 ? -5.644 -2.385 -9.847 1.00 93.06 96 ILE A C 1
ATOM 806 O O . ILE A 1 96 ? -5.679 -2.259 -11.067 1.00 93.06 96 ILE A O 1
ATOM 810 N N . ASP A 1 97 ? -6.741 -2.365 -9.088 1.00 91.44 97 ASP A N 1
ATOM 811 C CA . ASP A 1 97 ? -8.110 -2.283 -9.607 1.00 91.44 97 ASP A CA 1
ATOM 812 C C . ASP A 1 97 ? -8.612 -0.836 -9.744 1.00 91.44 97 ASP A C 1
ATOM 814 O O . ASP A 1 97 ? -9.487 -0.558 -10.559 1.00 91.44 97 ASP A O 1
ATOM 818 N N . TYR A 1 98 ? -8.033 0.117 -9.001 1.00 88.56 98 TYR A N 1
ATOM 819 C CA . TYR A 1 98 ? -8.310 1.548 -9.166 1.00 88.56 98 TYR A CA 1
ATOM 820 C C . TYR A 1 98 ? -7.071 2.322 -9.610 1.00 88.56 98 TYR A C 1
ATOM 822 O O . TYR A 1 98 ? -5.944 1.955 -9.288 1.00 88.56 98 TYR A O 1
ATOM 830 N N . LEU A 1 99 ? -7.298 3.436 -10.311 1.00 91.06 99 LEU A N 1
ATOM 831 C CA . LEU A 1 99 ? -6.249 4.379 -10.685 1.00 91.06 99 LEU A CA 1
ATOM 832 C C . LEU A 1 99 ? -5.630 5.002 -9.421 1.00 91.06 99 LEU A C 1
ATOM 834 O O . LEU A 1 99 ? -6.236 5.865 -8.780 1.00 91.06 99 LEU A O 1
ATOM 838 N N . VAL A 1 100 ? -4.426 4.566 -9.061 1.00 91.62 100 VAL A N 1
ATOM 839 C CA . VAL A 1 100 ? -3.660 5.042 -7.903 1.00 91.62 100 VAL A CA 1
ATOM 840 C C . VAL A 1 100 ? -2.653 6.123 -8.275 1.00 91.62 100 VAL A C 1
ATOM 842 O O . VAL A 1 100 ? -2.350 6.979 -7.440 1.00 91.62 100 VAL A O 1
ATOM 845 N N . SER A 1 101 ? -2.105 6.091 -9.494 1.00 92.62 101 SER A N 1
ATOM 846 C CA . SER A 1 101 ? -0.981 6.950 -9.855 1.00 92.62 101 SER A CA 1
ATOM 847 C C . SER A 1 101 ? -0.882 7.224 -11.346 1.00 92.62 101 SER A C 1
ATOM 849 O O . SER A 1 101 ? -0.504 6.351 -12.121 1.00 92.62 101 SER A O 1
ATOM 851 N N . LEU A 1 102 ? -1.113 8.474 -11.739 1.00 91.62 102 LEU A N 1
ATOM 852 C CA . LEU A 1 102 ? -0.893 8.915 -13.112 1.00 91.62 102 LEU A CA 1
ATOM 853 C C . LEU A 1 102 ? 0.588 8.829 -13.478 1.00 91.62 102 LEU A C 1
ATOM 855 O O . LEU A 1 102 ? 1.456 9.240 -12.703 1.00 91.62 102 LEU A O 1
ATOM 859 N N . MET A 1 103 ? 0.861 8.306 -14.669 1.00 92.12 103 MET A N 1
ATOM 860 C CA . MET A 1 103 ? 2.193 8.340 -15.249 1.00 92.12 103 MET A CA 1
ATOM 861 C C . MET A 1 103 ? 2.492 9.725 -15.837 1.00 92.12 103 MET A C 1
ATOM 863 O O . MET A 1 103 ? 1.655 10.304 -16.531 1.00 92.12 103 MET A O 1
ATOM 867 N N . SER A 1 104 ? 3.699 10.230 -15.583 1.00 92.44 104 SER A N 1
ATOM 868 C CA . SER A 1 104 ? 4.254 11.393 -16.286 1.00 92.44 104 SER A CA 1
ATOM 869 C C . SER A 1 104 ? 4.254 11.212 -17.810 1.00 92.44 104 SER A C 1
ATOM 871 O O . SER A 1 104 ? 4.327 10.089 -18.315 1.00 92.44 104 SER A O 1
ATOM 873 N N . THR A 1 105 ? 4.254 12.314 -18.558 1.00 92.38 105 THR A N 1
ATOM 874 C CA . THR A 1 105 ? 4.553 12.305 -20.000 1.00 92.38 105 THR A CA 1
ATOM 875 C C . THR A 1 105 ? 5.998 12.744 -20.250 1.00 92.38 105 THR A C 1
ATOM 877 O O . THR A 1 105 ? 6.680 13.224 -19.345 1.00 92.38 105 THR A O 1
ATOM 880 N N . GLU A 1 106 ? 6.481 12.604 -21.487 1.00 88.94 106 GLU A N 1
ATOM 881 C CA . GLU A 1 106 ? 7.820 13.083 -21.875 1.00 88.94 106 GLU A CA 1
ATOM 882 C C . GLU A 1 106 ? 7.963 14.613 -21.764 1.00 88.94 106 GLU A C 1
ATOM 884 O O . GLU A 1 106 ? 9.068 15.123 -21.599 1.00 88.94 106 GLU A O 1
ATOM 889 N N . GLN A 1 107 ? 6.855 15.357 -21.873 1.00 89.81 107 GLN A N 1
ATOM 890 C CA . GLN A 1 107 ? 6.850 16.825 -21.842 1.00 89.81 107 GLN A CA 1
ATOM 891 C C . GLN A 1 107 ? 6.485 17.393 -20.470 1.00 89.81 107 GLN A C 1
ATOM 893 O O . GLN A 1 107 ? 6.905 18.501 -20.133 1.00 89.81 107 GLN A O 1
ATOM 898 N N . SER A 1 108 ? 5.706 16.648 -19.686 1.00 92.44 108 SER A N 1
ATOM 899 C CA . SER A 1 108 ? 5.120 17.116 -18.434 1.00 92.44 108 SER A CA 1
ATOM 900 C C . SER A 1 108 ? 5.391 16.111 -17.311 1.00 92.44 108 SER A C 1
ATOM 902 O O . SER A 1 108 ? 4.554 15.247 -17.042 1.00 92.44 108 SER A O 1
ATOM 904 N N . PRO A 1 109 ? 6.546 16.197 -16.631 1.00 91.62 109 PRO A N 1
ATOM 905 C CA . PRO A 1 109 ? 6.822 15.342 -15.486 1.00 91.62 109 PRO A CA 1
ATOM 906 C C . PRO A 1 109 ? 5.981 15.717 -14.257 1.00 91.62 109 PRO A C 1
ATOM 908 O O . PRO A 1 109 ? 5.759 16.895 -13.969 1.00 91.62 109 PRO A O 1
ATOM 911 N N . ALA A 1 110 ? 5.535 14.716 -13.498 1.00 86.38 110 ALA A N 1
ATOM 912 C CA . ALA A 1 110 ? 4.660 14.886 -12.336 1.00 86.38 110 ALA A CA 1
ATOM 913 C C . ALA A 1 110 ? 5.371 15.488 -11.109 1.00 86.38 110 ALA A C 1
ATOM 915 O O . ALA A 1 110 ? 4.741 16.076 -10.234 1.00 86.38 110 ALA A O 1
ATOM 916 N N . LEU A 1 111 ? 6.685 15.302 -10.990 1.00 90.62 111 LEU A N 1
ATOM 917 C CA . LEU A 1 111 ? 7.496 15.516 -9.788 1.00 90.62 111 LEU A CA 1
ATOM 918 C C . LEU A 1 111 ? 8.877 16.129 -10.121 1.00 90.62 111 LEU A C 1
ATOM 920 O O . LEU A 1 111 ? 9.870 15.868 -9.429 1.00 90.62 111 LEU A O 1
ATOM 924 N N . ASP A 1 112 ? 8.960 16.967 -11.157 1.00 89.31 112 ASP A N 1
ATOM 925 C CA . ASP A 1 112 ? 10.186 17.681 -11.560 1.00 89.31 112 ASP A CA 1
ATOM 926 C C . ASP A 1 112 ? 10.642 18.767 -10.566 1.00 89.31 112 ASP A C 1
ATOM 928 O O . ASP A 1 112 ? 11.795 19.183 -10.609 1.00 89.31 112 ASP A O 1
ATOM 932 N N . GLY A 1 113 ? 9.786 19.167 -9.619 1.00 86.44 113 GLY A N 1
ATOM 933 C CA . GLY A 1 113 ? 10.097 20.184 -8.607 1.00 86.44 113 GLY A CA 1
ATOM 934 C C . GLY A 1 113 ? 9.817 21.615 -9.056 1.00 86.44 113 GLY A C 1
ATOM 935 O O . GLY A 1 113 ? 10.063 22.550 -8.298 1.00 86.44 113 GLY A O 1
ATOM 936 N N . THR A 1 114 ? 9.276 21.797 -10.258 1.00 89.88 114 THR A N 1
ATOM 937 C CA . THR A 1 114 ? 8.867 23.110 -10.745 1.00 89.88 114 THR A CA 1
ATOM 938 C C . THR A 1 114 ? 7.412 23.407 -10.346 1.00 89.88 114 THR A C 1
ATOM 940 O O . THR A 1 114 ? 6.589 22.490 -10.270 1.00 89.88 114 THR A O 1
ATOM 943 N N . PRO A 1 115 ? 7.052 24.679 -10.092 1.00 86.62 115 PRO A N 1
ATOM 944 C CA . PRO A 1 115 ? 5.672 25.049 -9.787 1.00 86.62 115 PRO A CA 1
ATOM 945 C C . PRO A 1 115 ? 4.701 24.641 -10.902 1.00 86.62 115 PRO A C 1
ATOM 947 O O . PRO A 1 115 ? 5.043 24.697 -12.086 1.00 86.62 115 PRO A O 1
ATOM 950 N N . TYR A 1 116 ? 3.474 24.285 -10.524 1.00 87.38 116 TYR A N 1
ATOM 951 C CA . TYR A 1 116 ? 2.371 23.944 -11.434 1.00 87.38 116 TYR A CA 1
ATOM 952 C C . TYR A 1 116 ? 2.624 22.748 -12.371 1.00 87.38 116 TYR A C 1
ATOM 954 O O . TYR A 1 116 ? 2.093 22.678 -13.484 1.00 87.38 116 TYR A O 1
ATOM 962 N N . ASN A 1 117 ? 3.497 21.821 -11.976 1.00 89.75 117 ASN A N 1
ATOM 963 C CA . ASN A 1 117 ? 3.813 20.639 -12.775 1.00 89.75 117 ASN A CA 1
ATOM 964 C C . ASN A 1 117 ? 2.617 19.680 -12.917 1.00 89.75 117 ASN A C 1
ATOM 966 O O . ASN A 1 117 ? 2.358 19.172 -14.008 1.00 89.75 117 ASN A O 1
ATOM 970 N N . ASN A 1 118 ? 1.818 19.538 -11.859 1.00 89.69 118 ASN A N 1
ATOM 971 C CA . ASN A 1 118 ? 0.566 18.788 -11.850 1.00 89.69 118 ASN A CA 1
ATOM 972 C C . ASN A 1 118 ? -0.431 19.315 -12.894 1.00 89.69 118 ASN A C 1
ATOM 974 O O . ASN A 1 118 ? -1.053 18.537 -13.610 1.00 89.69 118 ASN A O 1
ATOM 978 N N . GLU A 1 119 ? -0.579 20.630 -13.018 1.00 91.12 119 GLU A N 1
ATOM 979 C CA . GLU A 1 119 ? -1.485 21.294 -13.955 1.00 91.12 119 GLU A CA 1
ATOM 980 C C . GLU A 1 119 ? -1.051 21.065 -15.401 1.00 91.12 119 GLU A C 1
ATOM 982 O O . GLU A 1 119 ? -1.895 20.790 -16.258 1.00 91.12 119 GLU A O 1
ATOM 987 N N . ARG A 1 120 ? 0.261 21.127 -15.668 1.00 94.00 120 ARG A N 1
ATOM 988 C CA . ARG A 1 120 ? 0.815 20.811 -16.992 1.00 94.00 120 ARG A CA 1
ATOM 989 C C . ARG A 1 120 ? 0.565 19.355 -17.362 1.00 94.00 120 ARG A C 1
ATOM 991 O O . ARG A 1 120 ? 0.038 19.102 -18.442 1.00 94.00 120 ARG A O 1
ATOM 998 N N . LEU A 1 121 ? 0.836 18.427 -16.443 1.00 93.94 121 LEU A N 1
ATOM 999 C CA . LEU A 1 121 ? 0.573 17.005 -16.658 1.00 93.94 121 LEU A CA 1
ATOM 1000 C C . LEU A 1 121 ? -0.915 16.731 -16.907 1.00 93.94 121 LEU A C 1
ATOM 1002 O O . LEU A 1 121 ? -1.255 16.011 -17.839 1.00 93.94 121 LEU A O 1
ATOM 1006 N N . LYS A 1 122 ? -1.822 17.330 -16.125 1.00 94.44 122 LYS A N 1
ATOM 1007 C CA . LYS A 1 122 ? -3.273 17.176 -16.334 1.00 94.44 122 LYS A CA 1
ATOM 1008 C C . LYS A 1 122 ? -3.703 17.634 -17.718 1.00 94.44 122 LYS A C 1
ATOM 1010 O O . LYS A 1 122 ? -4.524 16.970 -18.341 1.00 94.44 122 LYS A O 1
ATOM 1015 N N . LYS A 1 123 ? -3.192 18.783 -18.166 1.00 94.62 123 LYS A N 1
ATOM 1016 C CA . LYS A 1 123 ? -3.508 19.317 -19.489 1.00 94.62 123 LYS A CA 1
ATOM 1017 C C . LYS A 1 123 ? -3.027 18.364 -20.580 1.00 94.62 123 LYS A C 1
ATOM 1019 O O . LYS A 1 123 ? -3.820 17.987 -21.428 1.00 94.62 123 LYS A O 1
ATOM 1024 N N . ASP A 1 124 ? -1.780 17.918 -20.491 1.00 94.31 124 ASP A N 1
ATOM 1025 C CA . ASP A 1 124 ? -1.184 17.010 -21.471 1.00 94.31 124 ASP A CA 1
ATOM 1026 C C . ASP A 1 124 ? -1.932 15.664 -21.540 1.00 94.31 124 ASP A C 1
ATOM 1028 O O . ASP A 1 124 ? -2.351 15.216 -22.603 1.00 94.31 124 ASP A O 1
ATOM 1032 N N . LEU A 1 125 ? -2.242 15.060 -20.388 1.00 93.56 125 LEU A N 1
ATOM 1033 C CA . LEU A 1 125 ? -3.047 13.835 -20.333 1.00 93.56 125 LEU A CA 1
ATOM 1034 C C . LEU A 1 125 ? -4.482 14.036 -20.842 1.00 93.56 125 LEU A C 1
ATOM 1036 O O . LEU A 1 125 ? -5.070 13.103 -21.391 1.00 93.56 125 LEU A O 1
ATOM 1040 N N . SER A 1 126 ? -5.054 15.228 -20.673 1.00 94.56 126 SER A N 1
ATOM 1041 C CA . SER A 1 126 ? -6.359 15.573 -21.241 1.00 94.56 126 SER A CA 1
ATOM 1042 C C . SER A 1 126 ? -6.303 15.718 -22.754 1.00 94.56 126 SER A C 1
ATOM 1044 O O . SER A 1 126 ? -7.208 15.236 -23.431 1.00 94.56 126 SER A O 1
ATOM 1046 N N . ASP A 1 127 ? -5.245 16.326 -23.285 1.00 94.19 127 ASP A N 1
ATOM 1047 C CA . ASP A 1 127 ? -5.025 16.466 -24.725 1.00 94.19 127 ASP A CA 1
ATOM 1048 C C . ASP A 1 127 ? -4.813 15.086 -25.387 1.00 94.19 127 ASP A C 1
ATOM 1050 O O . ASP A 1 127 ? -5.237 14.862 -26.521 1.00 94.19 127 ASP A O 1
ATOM 1054 N N . LEU A 1 128 ? -4.254 14.119 -24.646 1.00 91.50 128 LEU A N 1
ATOM 1055 C CA . LEU A 1 128 ? -4.141 12.708 -25.042 1.00 91.50 128 LEU A CA 1
ATOM 1056 C C . LEU A 1 128 ? -5.436 11.890 -24.855 1.00 91.50 128 LEU A C 1
ATOM 1058 O O . LEU A 1 128 ? -5.469 10.712 -25.214 1.00 91.50 128 LEU A O 1
ATOM 1062 N N . GLY A 1 129 ? -6.495 12.474 -24.285 1.00 91.25 129 GLY A N 1
ATOM 1063 C CA . GLY A 1 129 ? -7.759 11.784 -24.004 1.00 91.25 129 GLY A CA 1
ATOM 1064 C C . GLY A 1 129 ? -7.685 10.752 -22.870 1.00 91.25 129 GLY A C 1
ATOM 1065 O O . GLY A 1 129 ? -8.541 9.875 -22.786 1.00 91.25 129 GLY A O 1
ATOM 1066 N N . VAL A 1 130 ? -6.665 10.838 -22.010 1.00 89.00 130 VAL A N 1
ATOM 1067 C CA . VAL A 1 130 ? -6.393 9.897 -20.909 1.00 89.00 130 VAL A CA 1
ATOM 1068 C C . VAL A 1 130 ? -7.004 10.363 -19.583 1.00 89.00 130 VAL A C 1
ATOM 1070 O O . VAL A 1 130 ? -7.372 9.531 -18.756 1.00 89.00 130 VAL A O 1
ATOM 1073 N N . PHE A 1 131 ? -7.115 11.677 -19.350 1.00 92.38 131 PHE A N 1
ATOM 1074 C CA . PHE A 1 131 ? -7.516 12.221 -18.047 1.00 92.38 131 PHE A CA 1
ATOM 1075 C C . PHE A 1 131 ? -8.350 13.505 -18.157 1.00 92.38 131 PHE A C 1
ATOM 1077 O O . PHE A 1 131 ? -8.084 14.343 -19.007 1.00 92.38 131 PHE A O 1
ATOM 1084 N N . ASP A 1 132 ? -9.331 13.709 -17.274 1.00 91.81 132 ASP A N 1
ATOM 1085 C CA . ASP A 1 132 ? -10.117 14.952 -17.236 1.00 91.81 132 ASP A CA 1
ATOM 1086 C C . ASP A 1 132 ? -9.462 15.980 -16.300 1.00 91.81 132 ASP A C 1
ATOM 1088 O O . ASP A 1 132 ? -9.191 15.707 -15.128 1.00 91.81 132 ASP A O 1
ATOM 1092 N N . THR A 1 133 ? -9.239 17.204 -16.785 1.00 91.44 133 THR A N 1
ATOM 1093 C CA . THR A 1 133 ? -8.602 18.274 -15.998 1.00 91.44 133 THR A CA 1
ATOM 1094 C C . THR A 1 133 ? -9.398 18.708 -14.763 1.00 91.44 133 THR A C 1
ATOM 1096 O O . THR A 1 133 ? -8.840 19.354 -13.876 1.00 91.44 133 THR A O 1
ATOM 1099 N N . ARG A 1 134 ? -10.674 18.342 -14.630 1.00 91.06 134 ARG A N 1
ATOM 1100 C CA . ARG A 1 134 ? -11.475 18.592 -13.420 1.00 91.06 134 ARG A CA 1
ATOM 1101 C C . ARG A 1 134 ? -11.170 17.599 -12.301 1.00 91.06 134 ARG A C 1
ATOM 1103 O O . ARG A 1 134 ? -11.455 17.885 -11.141 1.00 91.06 134 ARG A O 1
ATOM 1110 N N . MET A 1 135 ? -10.568 16.455 -12.620 1.00 88.69 135 MET A N 1
ATOM 1111 C CA . MET A 1 135 ? -10.191 15.450 -11.631 1.00 88.69 135 MET A CA 1
ATOM 1112 C C . MET A 1 135 ? -8.928 15.868 -10.866 1.00 88.69 135 MET A C 1
ATOM 1114 O O . MET A 1 135 ? -8.044 16.567 -11.373 1.00 88.69 135 MET A O 1
ATOM 1118 N N . ALA A 1 136 ? -8.834 15.440 -9.607 1.00 86.69 136 ALA A N 1
ATOM 1119 C CA . ALA A 1 136 ? -7.620 15.608 -8.818 1.00 86.69 136 ALA A CA 1
ATOM 1120 C C . ALA A 1 136 ? -6.526 14.659 -9.325 1.00 86.69 136 ALA A C 1
ATOM 1122 O O . ALA A 1 136 ? -6.820 13.508 -9.628 1.00 86.69 136 ALA A O 1
ATOM 1123 N N . VAL A 1 137 ? -5.269 15.113 -9.370 1.00 87.75 137 VAL A N 1
ATOM 1124 C CA . VAL A 1 137 ? -4.137 14.249 -9.749 1.00 87.75 137 VAL A CA 1
ATOM 1125 C C . VAL A 1 137 ? -4.039 13.080 -8.771 1.00 87.75 137 VAL A C 1
ATOM 1127 O O . VAL A 1 137 ? -3.980 13.279 -7.552 1.00 87.75 137 VAL A O 1
ATOM 1130 N N . TYR A 1 138 ? -4.028 11.867 -9.317 1.00 90.69 138 TYR A N 1
ATOM 1131 C CA . TYR A 1 138 ? -3.795 10.643 -8.563 1.00 90.69 138 TYR A CA 1
ATOM 1132 C C . TYR A 1 138 ? -2.295 10.368 -8.513 1.00 90.69 138 TYR A C 1
ATOM 1134 O O . TYR A 1 138 ? -1.646 10.270 -9.552 1.00 90.69 138 TYR A O 1
ATOM 1142 N N . LEU A 1 139 ? -1.762 10.271 -7.298 1.00 93.38 139 LEU A N 1
ATOM 1143 C CA . LEU A 1 139 ? -0.394 9.872 -6.982 1.00 93.38 139 LEU A CA 1
ATOM 1144 C C . LEU A 1 139 ? -0.449 8.960 -5.757 1.00 93.38 139 LEU A C 1
ATOM 1146 O O . LEU A 1 139 ? -1.244 9.212 -4.847 1.00 93.38 139 LEU A O 1
ATOM 1150 N N . LEU A 1 140 ? 0.450 7.975 -5.686 1.00 94.69 140 LEU A N 1
ATOM 1151 C CA . LEU A 1 140 ? 0.597 7.092 -4.515 1.00 94.69 140 LEU A CA 1
ATOM 1152 C C . LEU A 1 140 ? 0.873 7.864 -3.215 1.00 94.69 140 LEU A C 1
ATOM 1154 O O . LEU A 1 140 ? 0.521 7.423 -2.114 1.00 94.69 140 LEU A O 1
ATOM 1158 N N . TYR A 1 141 ? 1.531 9.012 -3.360 1.00 94.75 141 TYR A N 1
ATOM 1159 C CA . TYR A 1 141 ? 1.899 9.911 -2.285 1.00 94.75 141 TYR A CA 1
ATOM 1160 C C . TYR A 1 141 ? 1.766 11.351 -2.775 1.00 94.75 141 TYR A C 1
ATOM 1162 O O . TYR A 1 141 ? 2.380 11.728 -3.773 1.00 94.75 141 TYR A O 1
ATOM 1170 N N . ARG A 1 142 ? 0.924 12.150 -2.118 1.00 91.12 142 ARG A N 1
ATOM 1171 C CA . ARG A 1 142 ? 0.498 13.459 -2.628 1.00 91.12 142 ARG A CA 1
ATOM 1172 C C . ARG A 1 142 ? 0.857 14.583 -1.665 1.00 91.12 142 ARG A C 1
ATOM 1174 O O . ARG A 1 142 ? 0.609 14.474 -0.471 1.00 91.12 142 ARG A O 1
ATOM 1181 N N . LEU A 1 143 ? 1.370 15.690 -2.202 1.00 91.19 143 LEU A N 1
ATOM 1182 C CA . LEU A 1 143 ? 1.538 16.937 -1.457 1.00 91.19 143 LEU A CA 1
ATOM 1183 C C . LEU A 1 143 ? 0.169 17.586 -1.205 1.00 91.19 143 LEU A C 1
ATOM 1185 O O . LEU A 1 143 ? -0.624 17.779 -2.130 1.00 91.19 143 LEU A O 1
ATOM 1189 N N . ARG A 1 144 ? -0.101 17.941 0.048 1.00 91.00 144 ARG A N 1
ATOM 1190 C CA . ARG A 1 144 ? -1.175 18.855 0.431 1.00 91.00 144 ARG A CA 1
ATOM 1191 C C . ARG A 1 144 ? -0.594 20.261 0.440 1.00 91.00 144 ARG A C 1
ATOM 1193 O O . ARG A 1 144 ? 0.309 20.556 1.214 1.00 91.00 144 ARG A O 1
ATOM 1200 N N . GLU A 1 145 ? -1.063 21.083 -0.490 1.00 86.81 145 GLU A N 1
ATOM 1201 C CA . GLU A 1 145 ? -0.588 22.451 -0.676 1.00 86.81 145 GLU A CA 1
ATOM 1202 C C . GLU A 1 145 ? -1.338 23.409 0.247 1.00 86.81 145 GLU A C 1
ATOM 1204 O O . GLU A 1 145 ? -2.572 23.448 0.227 1.00 86.81 145 GLU A O 1
ATOM 1209 N N . TYR A 1 146 ? -0.594 24.234 0.990 1.00 88.25 146 TYR A N 1
ATOM 1210 C CA . TYR A 1 146 ? -1.167 25.196 1.933 1.00 88.25 146 TYR A CA 1
ATOM 1211 C C . TYR A 1 146 ? -2.218 26.107 1.297 1.00 88.25 146 TYR A C 1
ATOM 1213 O O . TYR A 1 146 ? -3.300 26.273 1.848 1.00 88.25 146 TYR A O 1
ATOM 1221 N N . GLN A 1 147 ? -1.932 26.655 0.112 1.00 86.31 147 GLN A N 1
ATOM 1222 C CA . GLN A 1 147 ? -2.838 27.583 -0.576 1.00 86.31 147 GLN A CA 1
ATOM 1223 C C . GLN A 1 147 ? -4.192 26.951 -0.920 1.00 86.31 147 GLN A C 1
ATOM 1225 O O . GLN A 1 147 ? -5.202 27.648 -0.946 1.00 86.31 147 GLN A O 1
ATOM 1230 N N . SER A 1 148 ? -4.213 25.638 -1.157 1.00 84.25 148 SER A N 1
ATOM 1231 C CA . SER A 1 148 ? -5.421 24.901 -1.530 1.00 84.25 148 SER A CA 1
ATOM 1232 C C . SER A 1 148 ? -6.157 24.316 -0.321 1.00 84.25 148 SER A C 1
ATOM 1234 O O . SER A 1 148 ? -7.379 24.215 -0.342 1.00 84.25 148 SER A O 1
ATOM 1236 N N . MET A 1 149 ? -5.427 23.891 0.717 1.00 85.81 149 MET A N 1
ATOM 1237 C CA . MET A 1 149 ? -5.975 23.095 1.827 1.00 85.81 149 MET A CA 1
ATOM 1238 C C . MET A 1 149 ? -6.014 23.831 3.175 1.00 85.81 149 MET A C 1
ATOM 1240 O O . MET A 1 149 ? -6.651 23.341 4.101 1.00 85.81 149 MET A O 1
ATOM 1244 N N . GLY A 1 150 ? -5.309 24.957 3.321 1.00 88.25 150 GLY A N 1
ATOM 1245 C CA . GLY A 1 150 ? -5.100 25.644 4.603 1.00 88.25 150 GLY A CA 1
ATOM 1246 C C . GLY A 1 150 ? -4.019 25.016 5.497 1.00 88.25 150 GLY A C 1
ATOM 1247 O O . GLY A 1 150 ? -3.760 25.518 6.586 1.00 88.25 150 GLY A O 1
ATOM 1248 N N . PHE A 1 151 ? -3.372 23.937 5.045 1.00 88.62 151 PHE A N 1
ATOM 1249 C CA . PHE A 1 151 ? -2.250 23.278 5.719 1.00 88.62 151 PHE A CA 1
ATOM 1250 C C . PHE A 1 151 ? -1.306 22.616 4.703 1.00 88.62 151 PHE A C 1
ATOM 1252 O O . PHE A 1 151 ? -1.705 22.315 3.575 1.00 88.62 151 PHE A O 1
ATOM 1259 N N . SER A 1 152 ? -0.060 22.371 5.117 1.00 89.06 152 SER A N 1
ATOM 1260 C CA . SER A 1 152 ? 0.939 21.642 4.328 1.00 89.06 152 SER A CA 1
ATOM 1261 C C . SER A 1 152 ? 1.181 20.258 4.907 1.00 89.06 152 SER A C 1
ATOM 1263 O O . SER A 1 152 ? 1.275 20.098 6.120 1.00 89.06 152 SER A O 1
ATOM 1265 N N . GLY A 1 153 ? 1.336 19.259 4.047 1.00 91.31 153 GLY A N 1
ATOM 1266 C CA . GLY A 1 153 ? 1.657 17.904 4.482 1.00 91.31 153 GLY A CA 1
ATOM 1267 C C . GLY A 1 153 ? 1.685 16.921 3.327 1.00 91.31 153 GLY A C 1
ATOM 1268 O O . GLY A 1 153 ? 1.593 17.311 2.163 1.00 91.31 153 GLY A O 1
ATOM 1269 N N . PHE A 1 154 ? 1.782 15.637 3.647 1.00 93.69 154 PHE A N 1
ATOM 1270 C CA . PHE A 1 154 ? 1.725 14.576 2.653 1.00 93.69 154 PHE A CA 1
ATOM 1271 C C . PHE A 1 154 ? 0.604 13.593 2.966 1.00 93.69 154 PHE A C 1
ATOM 1273 O O . PHE A 1 154 ? 0.336 13.273 4.119 1.00 93.69 154 PHE A O 1
ATOM 1280 N N . GLU A 1 155 ? -0.049 13.117 1.915 1.00 93.12 155 GLU A N 1
ATOM 1281 C CA . GLU A 1 155 ? -1.124 12.138 1.978 1.00 93.12 155 GLU A CA 1
ATOM 1282 C C . GLU A 1 155 ? -0.695 10.852 1.269 1.00 93.12 155 GLU A C 1
ATOM 1284 O O . GLU A 1 155 ? -0.432 10.858 0.062 1.00 93.12 155 GLU A O 1
ATOM 1289 N N . GLY A 1 156 ? -0.686 9.736 2.000 1.00 93.50 156 GLY A N 1
ATOM 1290 C CA . GLY A 1 156 ? -0.570 8.401 1.422 1.00 93.50 156 GLY A CA 1
ATOM 1291 C C . GLY A 1 156 ? -1.893 7.927 0.827 1.00 93.50 156 GLY A C 1
ATOM 1292 O O . GLY A 1 156 ? -2.886 7.803 1.536 1.00 93.50 156 GLY A O 1
ATOM 1293 N N . ARG A 1 157 ? -1.908 7.629 -0.477 1.00 92.38 157 ARG A N 1
ATOM 1294 C CA . ARG A 1 157 ? -3.074 7.079 -1.207 1.00 92.38 157 ARG A CA 1
ATOM 1295 C C . ARG A 1 157 ? -2.884 5.621 -1.631 1.00 92.38 157 ARG A C 1
ATOM 1297 O O . ARG A 1 157 ? -3.575 5.116 -2.514 1.00 92.38 157 ARG A O 1
ATOM 1304 N N . HIS A 1 158 ? -1.920 4.966 -1.000 1.00 94.25 158 HIS A N 1
ATOM 1305 C CA . HIS A 1 158 ? -1.462 3.614 -1.296 1.00 94.25 158 HIS A CA 1
ATOM 1306 C C . HIS A 1 158 ? -1.925 2.587 -0.249 1.00 94.25 158 HIS A C 1
ATOM 1308 O O . HIS A 1 158 ? -1.413 1.469 -0.229 1.00 94.25 158 HIS A O 1
ATOM 1314 N N . TYR A 1 159 ? -2.849 2.969 0.638 1.00 95.25 159 TYR A N 1
ATOM 1315 C CA . TYR A 1 159 ? -3.415 2.084 1.651 1.00 95.25 159 TYR A CA 1
ATOM 1316 C C . TYR A 1 159 ? -4.681 1.391 1.147 1.00 95.25 159 TYR A C 1
ATOM 1318 O O . TYR A 1 159 ? -5.535 2.013 0.510 1.00 95.25 159 TYR A O 1
ATOM 1326 N N . SER A 1 160 ? -4.811 0.114 1.499 1.00 95.50 160 SER A N 1
ATOM 1327 C CA . SER A 1 160 ? -5.986 -0.711 1.212 1.00 95.50 160 SER A CA 1
ATOM 1328 C C . SER A 1 160 ? -6.888 -0.858 2.439 1.00 95.50 160 SER A C 1
ATOM 1330 O O . SER A 1 160 ? -7.523 0.120 2.833 1.00 95.50 160 SER A O 1
ATOM 1332 N N . LEU A 1 161 ? -7.005 -2.058 3.018 1.00 96.00 161 LEU A N 1
ATOM 1333 C CA . LEU A 1 161 ? -7.721 -2.296 4.272 1.00 96.00 161 LEU A CA 1
ATOM 1334 C C . LEU A 1 161 ? -6.711 -2.611 5.374 1.00 96.00 161 LEU A C 1
ATOM 1336 O O . LEU A 1 161 ? -5.762 -3.366 5.150 1.00 96.00 161 LEU A O 1
ATOM 1340 N N . PHE A 1 162 ? -6.934 -2.040 6.553 1.00 97.69 162 PHE A N 1
ATOM 1341 C CA . PHE A 1 162 ? -6.208 -2.376 7.773 1.00 97.69 162 PHE A CA 1
ATOM 1342 C C . PHE A 1 162 ? -6.957 -3.485 8.508 1.00 97.69 162 PHE A C 1
ATOM 1344 O O . PHE A 1 162 ? -8.188 -3.458 8.572 1.00 97.69 162 PHE A O 1
ATOM 1351 N N . GLU A 1 163 ? -6.234 -4.469 9.040 1.00 97.12 163 GLU A N 1
ATOM 1352 C CA . GLU A 1 163 ? -6.859 -5.510 9.857 1.00 97.12 163 GLU A CA 1
ATOM 1353 C C . GLU A 1 163 ? -7.103 -4.992 11.276 1.00 97.12 163 GLU A C 1
ATOM 1355 O O . GLU A 1 163 ? -8.184 -5.194 11.815 1.00 97.12 163 GLU A O 1
ATOM 1360 N N . ASN A 1 164 ? -6.169 -4.207 11.811 1.00 96.25 164 ASN A N 1
ATOM 1361 C CA . ASN A 1 164 ? -6.266 -3.573 13.120 1.00 96.25 164 ASN A CA 1
ATOM 1362 C C . ASN A 1 164 ? -5.908 -2.078 13.038 1.00 96.25 164 ASN A C 1
ATOM 1364 O O . ASN A 1 164 ? -4.919 -1.704 12.406 1.00 96.25 164 ASN A O 1
ATOM 1368 N N . ILE A 1 165 ? -6.698 -1.211 13.671 1.00 94.75 165 ILE A N 1
ATOM 1369 C CA . ILE A 1 165 ? -6.499 0.244 13.587 1.00 94.75 165 ILE A CA 1
ATOM 1370 C C . ILE A 1 165 ? -5.235 0.651 14.352 1.00 94.75 165 ILE A C 1
ATOM 1372 O O . ILE A 1 165 ? -4.377 1.349 13.821 1.00 94.75 165 ILE A O 1
ATOM 1376 N N . GLU A 1 166 ? -5.079 0.178 15.582 1.00 91.38 166 GLU A N 1
ATOM 1377 C CA . GLU A 1 166 ? -3.977 0.587 16.458 1.00 91.38 166 GLU A CA 1
ATOM 1378 C C . GLU A 1 166 ? -2.609 0.141 15.917 1.00 91.38 166 GLU A C 1
ATOM 1380 O O . GLU A 1 166 ? -1.709 0.948 15.703 1.00 91.38 166 GLU A O 1
ATOM 1385 N N . ASN A 1 167 ? -2.472 -1.149 15.620 1.00 93.25 167 ASN A N 1
ATOM 1386 C CA . ASN A 1 167 ? -1.206 -1.763 15.244 1.00 93.25 167 ASN A CA 1
ATOM 1387 C C . ASN A 1 167 ? -0.894 -1.595 13.755 1.00 93.25 167 ASN A C 1
ATOM 1389 O O . ASN A 1 167 ? 0.266 -1.398 13.398 1.00 93.25 167 ASN A O 1
ATOM 1393 N N . ASP A 1 168 ? -1.890 -1.687 12.863 1.00 97.75 168 ASP A N 1
ATOM 1394 C CA . ASP A 1 168 ? -1.607 -1.585 11.429 1.00 97.75 168 ASP A CA 1
ATOM 1395 C C . ASP A 1 168 ? -1.696 -0.159 10.903 1.00 97.75 168 ASP A C 1
ATOM 1397 O O . ASP A 1 168 ? -0.772 0.288 10.223 1.00 97.75 168 ASP A O 1
ATOM 1401 N N . MET A 1 169 ? -2.795 0.550 11.179 1.00 97.44 169 MET A N 1
ATOM 1402 C CA . MET A 1 169 ? -2.932 1.938 10.732 1.00 97.44 169 MET A CA 1
ATOM 1403 C C . MET A 1 169 ? -1.991 2.852 11.524 1.00 97.44 169 MET A C 1
ATOM 1405 O O . MET A 1 169 ? -1.342 3.696 10.906 1.00 97.44 169 MET A O 1
ATOM 1409 N N . GLY A 1 170 ? -1.844 2.645 12.838 1.00 96.12 170 GLY A N 1
ATOM 1410 C CA . GLY A 1 170 ? -0.845 3.347 13.651 1.00 96.12 170 GLY A CA 1
ATOM 1411 C C . GLY A 1 170 ? 0.584 3.081 13.173 1.00 96.12 170 GLY A C 1
ATOM 1412 O O . GLY A 1 170 ? 1.293 4.019 12.817 1.00 96.12 170 GLY A O 1
ATOM 1413 N N . GLY A 1 171 ? 0.974 1.810 13.017 1.00 97.56 171 GLY A N 1
ATOM 1414 C CA . GLY A 1 171 ? 2.306 1.450 12.511 1.00 97.56 171 GLY A CA 1
ATOM 1415 C C . GLY A 1 171 ? 2.594 1.971 11.094 1.00 97.56 171 GLY A C 1
ATOM 1416 O O . GLY A 1 171 ? 3.713 2.392 10.788 1.00 97.56 171 GLY A O 1
ATOM 1417 N N . ALA A 1 172 ? 1.581 2.015 10.222 1.00 98.06 172 ALA A N 1
ATOM 1418 C CA . ALA A 1 172 ? 1.692 2.659 8.917 1.00 98.06 172 ALA A CA 1
ATOM 1419 C C . ALA A 1 172 ? 1.872 4.182 9.025 1.00 98.06 172 ALA A C 1
ATOM 1421 O O . ALA A 1 172 ? 2.710 4.746 8.319 1.00 98.06 172 ALA A O 1
ATOM 1422 N N . ALA A 1 173 ? 1.121 4.854 9.899 1.00 97.06 173 ALA A N 1
ATOM 1423 C CA . ALA A 1 173 ? 1.251 6.292 10.116 1.00 97.06 173 ALA A CA 1
ATOM 1424 C C . ALA A 1 173 ? 2.646 6.656 10.654 1.00 97.06 173 ALA A C 1
ATOM 1426 O O . ALA A 1 173 ? 3.289 7.563 10.120 1.00 97.06 173 ALA A O 1
ATOM 1427 N N . ASP A 1 174 ? 3.153 5.895 11.624 1.00 97.81 174 ASP A N 1
ATOM 1428 C CA . ASP A 1 174 ? 4.508 6.030 12.166 1.00 97.81 174 ASP A CA 1
ATOM 1429 C C . ASP A 1 174 ? 5.574 5.866 11.083 1.00 97.81 174 ASP A C 1
ATOM 1431 O O . ASP A 1 174 ? 6.451 6.720 10.923 1.00 97.81 174 ASP A O 1
ATOM 1435 N N . LEU A 1 175 ? 5.485 4.791 10.289 1.00 98.44 175 LEU A N 1
ATOM 1436 C CA . LEU A 1 175 ? 6.434 4.552 9.205 1.00 98.44 175 LEU A CA 1
ATOM 1437 C C . LEU A 1 175 ? 6.367 5.670 8.157 1.00 98.44 175 LEU A C 1
ATOM 1439 O O . LEU A 1 175 ? 7.402 6.127 7.678 1.00 98.44 175 LEU A O 1
ATOM 1443 N N . GLN A 1 176 ? 5.173 6.143 7.804 1.00 97.75 176 GLN A N 1
ATOM 1444 C CA . GLN A 1 176 ? 5.007 7.257 6.875 1.00 97.75 176 GLN A CA 1
ATOM 1445 C C . GLN A 1 176 ? 5.651 8.543 7.413 1.00 97.75 176 GLN A C 1
ATOM 1447 O O . GLN A 1 176 ? 6.330 9.249 6.664 1.00 97.75 176 GLN A O 1
ATOM 1452 N N . ASN A 1 177 ? 5.483 8.831 8.705 1.00 96.94 177 ASN A N 1
ATOM 1453 C CA . ASN A 1 177 ? 6.108 9.975 9.360 1.00 96.94 177 ASN A CA 1
ATOM 1454 C C . ASN A 1 177 ? 7.635 9.859 9.354 1.00 96.94 177 ASN A C 1
ATOM 1456 O O . ASN A 1 177 ? 8.306 10.806 8.940 1.00 96.94 177 ASN A O 1
ATOM 1460 N N . LEU A 1 178 ? 8.186 8.690 9.690 1.00 98.62 178 LEU A N 1
ATOM 1461 C CA . LEU A 1 178 ? 9.624 8.438 9.589 1.00 98.62 178 LEU A CA 1
ATOM 1462 C C . LEU A 1 178 ? 10.141 8.683 8.173 1.00 98.62 178 LEU A C 1
ATOM 1464 O O . LEU A 1 178 ? 11.151 9.357 7.993 1.00 98.62 178 LEU A O 1
ATOM 1468 N N . LEU A 1 179 ? 9.448 8.160 7.160 1.00 98.44 179 LEU A N 1
ATOM 1469 C CA . LEU A 1 179 ? 9.845 8.323 5.763 1.00 98.44 179 LEU A CA 1
ATOM 1470 C C . LEU A 1 179 ? 9.794 9.782 5.309 1.00 98.44 179 LEU A C 1
ATOM 1472 O O . LEU A 1 179 ? 10.661 10.203 4.544 1.00 98.44 179 LEU A O 1
ATOM 1476 N N . ASN A 1 180 ? 8.822 10.563 5.786 1.00 97.56 180 ASN A N 1
ATOM 1477 C CA . ASN A 1 180 ? 8.771 11.999 5.526 1.00 97.56 180 ASN A CA 1
ATOM 1478 C C . ASN A 1 180 ? 9.988 12.708 6.112 1.00 97.56 180 ASN A C 1
ATOM 1480 O O . ASN A 1 180 ? 10.674 13.436 5.395 1.00 97.56 180 ASN A O 1
ATOM 1484 N N . VAL A 1 181 ? 10.268 12.484 7.397 1.00 97.75 181 VAL A N 1
ATOM 1485 C CA . VAL A 1 181 ? 11.380 13.148 8.086 1.00 97.75 181 VAL A CA 1
ATOM 1486 C C . VAL A 1 181 ? 12.722 12.689 7.511 1.00 97.75 181 VAL A C 1
ATOM 1488 O O . VAL A 1 181 ? 13.584 13.525 7.261 1.00 97.75 181 VAL A O 1
ATOM 1491 N N . LEU A 1 182 ? 12.880 11.404 7.182 1.00 98.62 182 LEU A N 1
ATOM 1492 C CA . LEU A 1 182 ? 14.070 10.880 6.506 1.00 98.62 182 LEU A CA 1
ATOM 1493 C C . LEU A 1 182 ? 14.256 11.497 5.117 1.00 98.62 182 LEU A C 1
ATOM 1495 O O . LEU A 1 182 ? 15.366 11.870 4.746 1.00 98.62 182 LEU A O 1
ATOM 1499 N N . ALA A 1 183 ? 13.180 11.639 4.340 1.00 98.44 183 ALA A N 1
ATOM 1500 C CA . ALA A 1 183 ? 13.256 12.305 3.048 1.00 98.44 183 ALA A CA 1
ATOM 1501 C C . ALA A 1 183 ? 13.688 13.769 3.203 1.00 98.44 183 ALA A C 1
ATOM 1503 O O . ALA A 1 183 ? 14.529 14.228 2.436 1.00 98.44 183 ALA A O 1
ATOM 1504 N N . PHE A 1 184 ? 13.170 14.489 4.203 1.00 98.00 184 PHE A N 1
ATOM 1505 C CA . PHE A 1 184 ? 13.631 15.843 4.512 1.00 98.00 184 PHE A CA 1
ATOM 1506 C C . PHE A 1 184 ? 15.086 15.880 4.979 1.00 98.00 184 PHE A C 1
ATOM 1508 O O . PHE A 1 184 ? 15.816 16.753 4.523 1.00 98.00 184 PHE A O 1
ATOM 1515 N N . LYS A 1 185 ? 15.529 14.924 5.802 1.00 98.38 185 LYS A N 1
ATOM 1516 C CA . LYS A 1 185 ? 16.932 14.779 6.212 1.00 98.38 185 LYS A CA 1
ATOM 1517 C C . LYS A 1 185 ? 17.842 14.629 4.995 1.00 98.38 185 LYS A C 1
ATOM 1519 O O . LYS A 1 185 ? 18.764 15.418 4.826 1.00 98.38 185 LYS A O 1
ATOM 1524 N N . TYR A 1 186 ? 17.519 13.712 4.080 1.00 98.62 186 TYR A N 1
ATOM 1525 C CA . TYR A 1 186 ? 18.307 13.533 2.860 1.00 98.62 186 TYR A CA 1
ATOM 1526 C C . TYR A 1 186 ? 18.392 14.795 1.998 1.00 98.62 186 TYR A C 1
ATOM 1528 O O . TYR A 1 186 ? 19.435 15.035 1.391 1.00 98.62 186 TYR A O 1
ATOM 1536 N N . ILE A 1 187 ? 17.305 15.570 1.931 1.00 97.88 187 ILE A N 1
ATOM 1537 C CA . ILE A 1 187 ? 17.247 16.831 1.185 1.00 97.88 187 ILE A CA 1
ATOM 1538 C C . ILE A 1 187 ? 18.074 17.911 1.887 1.00 97.88 187 ILE A C 1
ATOM 1540 O O . ILE A 1 187 ? 18.842 18.597 1.228 1.00 97.88 187 ILE A O 1
ATOM 1544 N N . ALA A 1 188 ? 17.933 18.060 3.204 1.00 97.94 188 ALA A N 1
ATOM 1545 C CA . ALA A 1 188 ? 18.649 19.065 3.987 1.00 97.94 188 ALA A CA 1
ATOM 1546 C C . ALA A 1 188 ? 20.169 18.829 4.002 1.00 97.94 188 ALA A C 1
ATOM 1548 O O . ALA A 1 188 ? 20.938 19.779 4.086 1.00 97.94 188 ALA A O 1
ATOM 1549 N N . GLU A 1 189 ? 20.596 17.570 3.896 1.00 97.56 189 GLU A N 1
ATOM 1550 C CA . GLU A 1 189 ? 22.002 17.170 3.783 1.00 97.56 189 GLU A CA 1
ATOM 1551 C C . GLU A 1 189 ? 22.541 17.224 2.337 1.00 97.56 189 GLU A C 1
ATOM 1553 O O . GLU A 1 189 ? 23.675 16.808 2.100 1.00 97.56 189 GLU A O 1
ATOM 1558 N N . ASP A 1 190 ? 21.732 17.649 1.354 1.00 96.38 190 ASP A N 1
ATOM 1559 C CA . ASP A 1 190 ? 22.030 17.604 -0.091 1.00 96.38 190 ASP A CA 1
ATOM 1560 C C . ASP A 1 190 ? 22.451 16.210 -0.612 1.00 96.38 190 ASP A C 1
ATOM 1562 O O . ASP A 1 190 ? 22.986 16.051 -1.713 1.00 96.38 190 ASP A O 1
ATOM 1566 N N . SER A 1 191 ? 22.173 15.158 0.161 1.00 96.56 191 SER A N 1
ATOM 1567 C CA . SER A 1 191 ? 22.549 13.782 -0.174 1.00 96.56 191 SER A CA 1
ATOM 1568 C C . SER A 1 191 ? 21.689 13.200 -1.297 1.00 96.56 191 SER A C 1
ATOM 1570 O O . SER A 1 191 ? 22.130 12.296 -2.010 1.00 96.56 191 SER A O 1
ATOM 1572 N N . ILE A 1 192 ? 20.466 13.719 -1.462 1.00 97.50 192 ILE A N 1
ATOM 1573 C CA . ILE A 1 192 ? 19.543 13.384 -2.544 1.00 97.50 192 ILE A CA 1
ATOM 1574 C C . ILE A 1 192 ? 18.936 14.669 -3.099 1.00 97.50 192 ILE A C 1
ATOM 1576 O O . ILE A 1 192 ? 18.358 15.472 -2.376 1.00 97.50 192 ILE A O 1
ATOM 1580 N N . THR A 1 193 ? 19.001 14.806 -4.420 1.00 96.06 193 THR A N 1
ATOM 1581 C CA . THR A 1 193 ? 18.454 15.929 -5.195 1.00 96.06 193 THR A CA 1
ATOM 1582 C C . THR A 1 193 ? 17.562 15.404 -6.324 1.00 96.06 193 THR A C 1
ATOM 1584 O O . THR A 1 193 ? 17.465 14.192 -6.544 1.00 96.06 193 THR A O 1
ATOM 1587 N N . HIS A 1 194 ? 16.918 16.297 -7.079 1.00 94.19 194 HIS A N 1
ATOM 1588 C CA . HIS A 1 194 ? 16.131 15.909 -8.255 1.00 94.19 194 HIS A CA 1
ATOM 1589 C C . HIS A 1 194 ? 16.965 15.175 -9.325 1.00 94.19 194 HIS A C 1
ATOM 1591 O O . HIS A 1 194 ? 16.441 14.273 -9.974 1.00 94.19 194 HIS A O 1
ATOM 1597 N N . ASP A 1 195 ? 18.265 15.459 -9.443 1.00 94.12 195 ASP A N 1
ATOM 1598 C CA . ASP A 1 195 ? 19.157 14.781 -10.399 1.00 94.12 195 ASP A CA 1
ATOM 1599 C C . ASP A 1 195 ? 19.434 13.320 -10.025 1.00 94.12 195 ASP A C 1
ATOM 1601 O O . ASP A 1 195 ? 19.672 12.473 -10.887 1.00 94.12 195 ASP A O 1
ATOM 1605 N N . HIS A 1 196 ? 19.370 12.996 -8.731 1.00 97.19 196 HIS A N 1
ATOM 1606 C CA . HIS A 1 196 ? 19.555 11.630 -8.243 1.00 97.19 196 HIS A CA 1
ATOM 1607 C C . HIS A 1 196 ? 18.361 10.725 -8.563 1.00 97.19 196 HIS A C 1
ATOM 1609 O O . HIS A 1 196 ? 18.509 9.499 -8.598 1.00 97.19 196 HIS A O 1
ATOM 1615 N N . ILE A 1 197 ? 17.185 11.315 -8.786 1.00 96.50 197 ILE A N 1
ATOM 1616 C CA . ILE A 1 197 ? 15.955 10.617 -9.156 1.00 96.50 197 ILE A CA 1
ATOM 1617 C C . ILE A 1 197 ? 15.316 11.403 -10.306 1.00 96.50 197 ILE A C 1
ATOM 1619 O O . ILE A 1 197 ? 14.406 12.191 -10.048 1.00 96.50 197 ILE A O 1
ATOM 1623 N N . PRO A 1 198 ? 15.767 11.236 -11.561 1.00 93.19 198 PRO A N 1
ATOM 1624 C CA . PRO A 1 198 ? 15.222 12.008 -12.674 1.00 93.19 198 PRO A CA 1
ATOM 1625 C C . PRO A 1 198 ? 13.733 11.723 -12.902 1.00 93.19 198 PRO A C 1
ATOM 1627 O O . PRO A 1 198 ? 13.213 10.680 -12.494 1.00 93.19 198 PRO A O 1
ATOM 1630 N N . ASP A 1 199 ? 13.035 12.681 -13.510 1.00 86.44 199 ASP A N 1
ATOM 1631 C CA . ASP A 1 199 ? 11.592 12.614 -13.752 1.00 86.44 199 ASP A CA 1
ATOM 1632 C C . ASP A 1 199 ? 11.277 12.399 -15.227 1.00 86.44 199 ASP A C 1
ATOM 1634 O O . ASP A 1 199 ? 10.929 13.322 -15.953 1.00 86.44 199 ASP A O 1
ATOM 1638 N N . ASP A 1 200 ? 11.453 11.160 -15.670 1.00 90.00 200 ASP A N 1
ATOM 1639 C CA . ASP A 1 200 ? 10.960 10.701 -16.963 1.00 90.00 200 ASP A CA 1
ATOM 1640 C C . ASP A 1 200 ? 10.027 9.494 -16.771 1.00 90.00 200 ASP A C 1
ATOM 1642 O O . ASP A 1 200 ? 10.158 8.773 -15.767 1.00 90.00 200 ASP A O 1
ATOM 1646 N N . PRO A 1 201 ? 9.090 9.251 -17.709 1.00 92.31 201 PRO A N 1
ATOM 1647 C CA . PRO A 1 201 ? 8.077 8.204 -17.563 1.00 92.31 201 PRO A CA 1
ATOM 1648 C C . PRO A 1 201 ? 8.681 6.810 -17.345 1.00 92.31 201 PRO A C 1
ATOM 1650 O O . PRO A 1 201 ? 8.150 5.993 -16.588 1.00 92.31 201 PRO A O 1
ATOM 1653 N N . CYS A 1 202 ? 9.834 6.535 -17.960 1.00 94.19 202 CYS A N 1
ATOM 1654 C CA . CYS A 1 202 ? 10.511 5.251 -17.845 1.00 94.19 202 CYS A CA 1
ATOM 1655 C C . CYS A 1 202 ? 11.109 5.050 -16.444 1.00 94.19 202 CYS A C 1
ATOM 1657 O O . CYS A 1 202 ? 10.889 4.001 -15.838 1.00 94.19 202 CYS A O 1
ATOM 1659 N N . ILE A 1 203 ? 11.806 6.044 -15.886 1.00 94.38 203 ILE A N 1
ATOM 1660 C CA . ILE A 1 203 ? 12.367 5.983 -14.523 1.00 94.38 203 ILE A CA 1
ATOM 1661 C C . ILE A 1 203 ? 11.269 5.953 -13.457 1.00 94.38 203 ILE A C 1
ATOM 1663 O O . ILE A 1 203 ? 11.395 5.259 -12.443 1.00 94.38 203 ILE A O 1
ATOM 1667 N N . GLU A 1 204 ? 10.180 6.679 -13.679 1.00 94.88 204 GLU A N 1
ATOM 1668 C CA . GLU A 1 204 ? 8.984 6.620 -12.841 1.00 94.88 204 GLU A CA 1
ATOM 1669 C C . GLU A 1 204 ? 8.347 5.244 -12.829 1.00 94.88 204 GLU A C 1
ATOM 1671 O O . GLU A 1 204 ? 8.098 4.661 -11.769 1.00 94.88 204 GLU A O 1
ATOM 1676 N N . SER A 1 205 ? 8.177 4.669 -14.006 1.00 96.25 205 SER A N 1
ATOM 1677 C CA . SER A 1 205 ? 7.681 3.316 -14.127 1.00 96.25 205 SER A CA 1
ATOM 1678 C C . SER A 1 205 ? 8.650 2.285 -13.526 1.00 96.25 205 SER A C 1
ATOM 1680 O O . SER A 1 205 ? 8.206 1.329 -12.886 1.00 96.25 205 SER A O 1
ATOM 1682 N N . GLU A 1 206 ? 9.967 2.498 -13.640 1.00 96.69 206 GLU A N 1
ATOM 1683 C CA . GLU A 1 206 ? 10.985 1.598 -13.092 1.00 96.69 206 GLU A CA 1
ATOM 1684 C C . GLU A 1 206 ? 10.863 1.460 -11.570 1.00 96.69 206 GLU A C 1
ATOM 1686 O O . GLU A 1 206 ? 10.915 0.337 -11.061 1.00 96.69 206 GLU A O 1
ATOM 1691 N N . ARG A 1 207 ? 10.650 2.571 -10.849 1.00 95.50 207 ARG A N 1
ATOM 1692 C CA . ARG A 1 207 ? 10.446 2.560 -9.390 1.00 95.50 207 ARG A CA 1
ATOM 1693 C C . ARG A 1 207 ? 9.040 2.087 -8.996 1.00 95.50 207 ARG A C 1
ATOM 1695 O O . ARG A 1 207 ? 8.906 1.312 -8.049 1.00 95.50 207 ARG A O 1
ATOM 1702 N N . ARG A 1 208 ? 7.991 2.448 -9.749 1.00 96.44 208 ARG A N 1
ATOM 1703 C CA . ARG A 1 208 ? 6.600 2.059 -9.434 1.00 96.44 208 ARG A CA 1
ATOM 1704 C C . ARG A 1 208 ? 6.277 0.597 -9.717 1.00 96.44 208 ARG A C 1
ATOM 1706 O O . ARG A 1 208 ? 5.452 0.016 -9.016 1.00 96.44 208 ARG A O 1
ATOM 1713 N N . GLN A 1 209 ? 6.959 -0.058 -10.662 1.00 97.25 209 GLN A N 1
ATOM 1714 C CA . GLN A 1 209 ? 6.746 -1.494 -10.906 1.00 97.25 209 GLN A CA 1
ATOM 1715 C C . GLN A 1 209 ? 6.990 -2.336 -9.638 1.00 97.25 209 GLN A C 1
ATOM 1717 O O . GLN A 1 209 ? 6.462 -3.441 -9.518 1.00 97.25 209 GLN A O 1
ATOM 1722 N N . ILE A 1 210 ? 7.839 -1.849 -8.725 1.00 98.19 210 ILE A N 1
ATOM 1723 C CA . ILE A 1 210 ? 8.199 -2.534 -7.482 1.00 98.19 210 ILE A CA 1
ATOM 1724 C C . ILE A 1 210 ? 6.992 -2.541 -6.541 1.00 98.19 210 ILE A C 1
ATOM 1726 O O . ILE A 1 210 ? 6.664 -3.577 -5.959 1.00 98.19 210 ILE A O 1
ATOM 1730 N N . PHE A 1 211 ? 6.295 -1.404 -6.461 1.00 98.12 211 PHE A N 1
ATOM 1731 C CA . PHE A 1 211 ? 5.062 -1.225 -5.702 1.00 98.12 211 PHE A CA 1
ATOM 1732 C C . PHE A 1 211 ? 3.950 -2.137 -6.233 1.00 98.12 211 PHE A C 1
ATOM 1734 O O . PHE A 1 211 ? 3.498 -3.034 -5.521 1.00 98.12 211 PHE A O 1
ATOM 1741 N N . PHE A 1 212 ? 3.602 -2.013 -7.518 1.00 98.12 212 PHE A N 1
ATOM 1742 C CA . PHE A 1 212 ? 2.564 -2.848 -8.135 1.00 98.12 212 PHE A CA 1
ATOM 1743 C C . PHE A 1 212 ? 2.933 -4.335 -8.127 1.00 98.12 212 PHE A C 1
ATOM 1745 O O . PHE A 1 212 ? 2.107 -5.202 -7.854 1.00 98.12 212 PHE A O 1
ATOM 1752 N N . GLY A 1 213 ? 4.205 -4.660 -8.368 1.00 97.94 213 GLY A N 1
ATOM 1753 C CA . GLY A 1 213 ? 4.702 -6.027 -8.277 1.00 97.94 213 GLY A CA 1
ATOM 1754 C C . GLY A 1 213 ? 4.576 -6.611 -6.868 1.00 97.94 213 GLY A C 1
ATOM 1755 O O . GLY A 1 213 ? 4.333 -7.811 -6.743 1.00 97.94 213 GLY A O 1
ATOM 1756 N N . SER A 1 214 ? 4.713 -5.788 -5.826 1.00 97.88 214 SER A N 1
ATOM 1757 C CA . SER A 1 214 ? 4.472 -6.190 -4.436 1.00 97.88 214 SER A CA 1
ATOM 1758 C C . SER A 1 214 ? 2.983 -6.409 -4.161 1.00 97.88 214 SER A C 1
ATOM 1760 O O . SER A 1 214 ? 2.650 -7.449 -3.598 1.00 97.88 214 SER A O 1
ATOM 1762 N N . ALA A 1 215 ? 2.100 -5.530 -4.654 1.00 97.62 215 ALA A N 1
ATOM 1763 C CA . ALA A 1 215 ? 0.638 -5.659 -4.529 1.00 97.62 215 ALA A CA 1
ATOM 1764 C C . ALA A 1 215 ? 0.114 -6.951 -5.167 1.00 97.62 215 ALA A C 1
ATOM 1766 O O . ALA A 1 215 ? -0.617 -7.727 -4.552 1.00 97.62 215 ALA A O 1
ATOM 1767 N N . ILE A 1 216 ? 0.610 -7.252 -6.370 1.00 98.12 216 ILE A N 1
ATOM 1768 C CA . ILE A 1 216 ? 0.294 -8.488 -7.089 1.00 98.12 216 ILE A CA 1
ATOM 1769 C C . ILE A 1 216 ? 0.918 -9.709 -6.400 1.00 98.12 216 ILE A C 1
ATOM 1771 O O . ILE A 1 216 ? 0.461 -10.829 -6.600 1.00 98.12 216 ILE A O 1
ATOM 1775 N N . GLY A 1 217 ? 1.975 -9.556 -5.600 1.00 97.31 217 GLY A N 1
ATOM 1776 C CA . GLY A 1 217 ? 2.721 -10.680 -5.025 1.00 97.31 217 GLY A CA 1
ATOM 1777 C C . GLY A 1 217 ? 3.660 -11.361 -6.030 1.00 97.31 217 GLY A C 1
ATOM 1778 O O . GLY A 1 217 ? 3.905 -12.568 -5.973 1.00 97.31 217 GLY A O 1
ATOM 1779 N N . ILE A 1 218 ? 4.188 -10.607 -6.996 1.00 97.25 218 ILE A N 1
ATOM 1780 C CA . ILE A 1 218 ? 5.216 -11.084 -7.922 1.00 97.25 218 ILE A CA 1
ATOM 1781 C C . ILE A 1 218 ? 6.553 -11.182 -7.172 1.00 97.25 218 ILE A C 1
ATOM 1783 O O . ILE A 1 218 ? 6.977 -10.225 -6.532 1.00 97.25 218 ILE A O 1
ATOM 1787 N N . PRO A 1 219 ? 7.315 -12.285 -7.297 1.00 96.81 219 PRO A N 1
ATOM 1788 C CA . PRO A 1 219 ? 8.515 -12.469 -6.476 1.00 96.81 219 PRO A CA 1
ATOM 1789 C C . PRO A 1 219 ? 9.729 -11.648 -6.933 1.00 96.81 219 PRO A C 1
ATOM 1791 O O . PRO A 1 219 ? 10.674 -11.480 -6.168 1.00 96.81 219 PRO A O 1
ATOM 1794 N N . THR A 1 220 ? 9.764 -11.195 -8.192 1.00 98.06 220 THR A N 1
ATOM 1795 C CA . THR A 1 220 ? 10.923 -10.481 -8.752 1.00 98.06 220 THR A CA 1
ATOM 1796 C C . THR A 1 220 ? 10.525 -9.428 -9.777 1.00 98.06 220 THR A C 1
ATOM 1798 O O . THR A 1 220 ? 9.700 -9.742 -10.640 1.00 98.06 220 THR A O 1
ATOM 1801 N N . PHE A 1 221 ? 11.226 -8.298 -9.781 1.00 98.19 221 PHE A N 1
ATOM 1802 C CA . PHE A 1 221 ? 11.111 -7.196 -10.744 1.00 98.19 221 PHE A CA 1
ATOM 1803 C C . PHE A 1 221 ? 12.443 -6.954 -11.476 1.00 98.19 221 PHE A C 1
ATOM 1805 O O . PHE A 1 221 ? 13.409 -7.705 -11.264 1.00 98.19 221 PHE A O 1
ATOM 1812 N N . PHE A 1 222 ? 12.480 -5.965 -12.376 1.00 98.25 222 PHE A N 1
ATOM 1813 C CA . PHE A 1 222 ? 13.654 -5.674 -13.198 1.00 98.25 222 PHE A CA 1
ATOM 1814 C C . PHE A 1 222 ? 14.044 -4.200 -13.158 1.00 98.25 222 PHE A C 1
ATOM 1816 O O . PHE A 1 222 ? 13.194 -3.339 -13.318 1.00 98.25 222 PHE A O 1
ATOM 1823 N N . VAL A 1 223 ? 15.335 -3.927 -13.004 1.00 98.00 223 VAL A N 1
ATOM 1824 C CA . VAL A 1 223 ? 15.908 -2.570 -12.994 1.00 98.00 223 VAL A CA 1
ATOM 1825 C C . VAL A 1 223 ? 17.018 -2.527 -14.028 1.00 98.00 223 VAL A C 1
ATOM 1827 O O . VAL A 1 223 ? 17.782 -3.488 -14.132 1.00 98.00 223 VAL A O 1
ATOM 1830 N N . ARG A 1 224 ? 17.133 -1.457 -14.806 1.00 97.06 224 ARG A N 1
ATOM 1831 C CA . ARG A 1 224 ? 18.263 -1.257 -15.711 1.00 97.06 224 ARG A CA 1
ATOM 1832 C C . ARG A 1 224 ? 19.565 -1.209 -14.921 1.00 97.06 224 ARG A C 1
ATOM 1834 O O . ARG A 1 224 ? 19.682 -0.511 -13.918 1.00 97.06 224 ARG A O 1
ATOM 1841 N N . HIS A 1 225 ? 20.570 -1.943 -15.385 1.00 94.94 225 HIS A N 1
ATOM 1842 C CA . HIS A 1 225 ? 21.899 -1.920 -14.776 1.00 94.94 225 HIS A CA 1
ATOM 1843 C C . HIS A 1 225 ? 22.515 -0.510 -14.816 1.00 94.94 225 HIS A C 1
ATOM 1845 O O . HIS A 1 225 ? 23.216 -0.106 -13.891 1.00 94.94 225 HIS A O 1
ATOM 1851 N N . ASP A 1 226 ? 22.228 0.237 -15.881 1.00 95.31 226 ASP A N 1
ATOM 1852 C CA . ASP A 1 226 ? 22.680 1.601 -16.142 1.00 95.31 226 ASP A CA 1
ATOM 1853 C C . ASP A 1 226 ? 21.605 2.659 -15.824 1.00 95.31 226 ASP A C 1
ATOM 1855 O O . ASP A 1 226 ? 21.614 3.737 -16.417 1.00 95.31 226 ASP A O 1
ATOM 1859 N N . THR A 1 227 ? 20.665 2.366 -14.914 1.00 96.38 227 THR A N 1
ATOM 1860 C CA . THR A 1 227 ? 19.611 3.326 -14.543 1.00 96.38 227 THR A CA 1
ATOM 1861 C C . THR A 1 227 ? 20.195 4.669 -14.090 1.00 96.38 227 THR A C 1
ATOM 1863 O O . THR A 1 227 ? 21.180 4.722 -13.343 1.00 96.38 227 THR A O 1
ATOM 1866 N N . ARG A 1 228 ? 19.559 5.766 -14.528 1.00 96.69 228 ARG A N 1
ATOM 1867 C CA . ARG A 1 228 ? 19.885 7.126 -14.069 1.00 96.69 228 ARG A CA 1
ATOM 1868 C C . ARG A 1 228 ? 19.291 7.433 -12.695 1.00 96.69 228 ARG A C 1
ATOM 1870 O O . ARG A 1 228 ? 19.663 8.430 -12.095 1.00 96.69 228 ARG A O 1
ATOM 1877 N N . ASN A 1 229 ? 18.404 6.581 -12.177 1.00 97.62 229 ASN A N 1
ATOM 1878 C CA . ASN A 1 229 ? 17.935 6.683 -10.803 1.00 97.62 229 ASN A CA 1
ATOM 1879 C C . ASN A 1 229 ? 19.044 6.213 -9.848 1.00 97.62 229 ASN A C 1
ATOM 1881 O O . ASN A 1 229 ? 19.162 5.034 -9.495 1.00 97.62 229 ASN A O 1
ATOM 1885 N N . LEU A 1 230 ? 19.904 7.154 -9.462 1.00 97.88 230 LEU A N 1
ATOM 1886 C CA . LEU A 1 230 ? 21.064 6.913 -8.612 1.00 97.88 230 LEU A CA 1
ATOM 1887 C C . LEU A 1 230 ? 20.653 6.468 -7.206 1.00 97.88 230 LEU A C 1
ATOM 1889 O O . LEU A 1 230 ? 21.361 5.656 -6.601 1.00 97.88 230 LEU A O 1
ATOM 1893 N N . PHE A 1 231 ? 19.501 6.935 -6.718 1.00 98.12 231 PHE A N 1
ATOM 1894 C CA . PHE A 1 231 ? 18.961 6.507 -5.431 1.00 98.12 231 PHE A CA 1
ATOM 1895 C C . PHE A 1 231 ? 18.524 5.039 -5.462 1.00 98.12 231 PHE A C 1
ATOM 1897 O O . PHE A 1 231 ? 18.981 4.241 -4.639 1.00 98.12 231 PHE A O 1
ATOM 1904 N N . LEU A 1 232 ? 17.753 4.630 -6.476 1.00 98.31 232 LEU A N 1
ATOM 1905 C CA . LEU A 1 232 ? 17.411 3.223 -6.685 1.00 98.31 232 LEU A CA 1
ATOM 1906 C C . LEU A 1 232 ? 18.676 2.370 -6.825 1.00 98.31 232 LEU A C 1
ATOM 1908 O O . LEU A 1 232 ? 18.776 1.310 -6.210 1.00 98.31 232 LEU A O 1
ATOM 1912 N N . ARG A 1 233 ? 19.693 2.852 -7.549 1.00 97.88 233 ARG A N 1
ATOM 1913 C CA . ARG A 1 233 ? 20.984 2.160 -7.665 1.00 97.88 233 ARG A CA 1
ATOM 1914 C C . ARG A 1 233 ? 21.680 1.976 -6.308 1.00 97.88 233 ARG A C 1
ATOM 1916 O O . ARG A 1 233 ? 22.247 0.907 -6.080 1.00 97.88 233 ARG A O 1
ATOM 1923 N N . LYS A 1 234 ? 21.636 2.967 -5.404 1.00 97.56 234 LYS A N 1
ATOM 1924 C CA . LYS A 1 234 ? 22.146 2.855 -4.016 1.00 97.56 234 LYS A CA 1
ATOM 1925 C C . LYS A 1 234 ? 21.412 1.740 -3.261 1.00 97.56 234 LYS A C 1
ATOM 1927 O O . LYS A 1 234 ? 22.070 0.892 -2.661 1.00 97.56 234 LYS A O 1
ATOM 1932 N N . ILE A 1 235 ? 20.082 1.682 -3.362 1.00 98.44 235 ILE A N 1
ATOM 1933 C CA . ILE A 1 235 ? 19.261 0.649 -2.706 1.00 98.44 235 ILE A CA 1
ATOM 1934 C C . ILE A 1 235 ? 19.571 -0.747 -3.269 1.00 98.44 235 ILE A C 1
ATOM 1936 O O . ILE A 1 235 ? 19.808 -1.693 -2.516 1.00 98.44 235 ILE A O 1
ATOM 1940 N N . ILE A 1 236 ? 19.640 -0.888 -4.598 1.00 98.31 236 ILE A N 1
ATOM 1941 C CA . ILE A 1 236 ? 19.931 -2.172 -5.254 1.00 98.31 236 ILE A CA 1
ATOM 1942 C C . ILE A 1 236 ? 21.312 -2.711 -4.864 1.00 98.31 236 ILE A C 1
ATOM 1944 O O . ILE A 1 236 ? 21.450 -3.917 -4.678 1.00 98.31 236 ILE A O 1
ATOM 1948 N N . LYS A 1 237 ? 22.321 -1.852 -4.662 1.00 97.44 237 LYS A N 1
ATOM 1949 C CA . LYS A 1 237 ? 23.645 -2.281 -4.170 1.00 97.44 237 LYS A CA 1
ATOM 1950 C C . LYS A 1 237 ? 23.601 -2.919 -2.777 1.00 97.44 237 LYS A C 1
ATOM 1952 O O . LYS A 1 237 ? 24.413 -3.795 -2.503 1.00 97.44 237 LYS A O 1
ATOM 1957 N N . LYS A 1 238 ? 22.663 -2.503 -1.922 1.00 97.88 238 LYS A N 1
ATOM 1958 C CA . LYS A 1 238 ? 22.416 -3.093 -0.593 1.00 97.88 238 LYS A CA 1
ATOM 1959 C C . LYS A 1 238 ? 21.453 -4.287 -0.640 1.00 97.88 238 LYS A C 1
ATOM 1961 O O . LYS A 1 238 ? 21.228 -4.940 0.374 1.00 97.88 238 LYS A O 1
ATOM 1966 N N . THR A 1 239 ? 20.874 -4.586 -1.804 1.00 98.56 239 THR A N 1
ATOM 1967 C CA . THR A 1 239 ? 19.883 -5.652 -1.964 1.00 98.56 239 THR A CA 1
ATOM 1968 C C . THR A 1 239 ? 20.552 -6.994 -2.254 1.00 98.56 239 THR A C 1
ATOM 1970 O O . THR A 1 239 ? 21.331 -7.136 -3.197 1.00 98.56 239 THR A O 1
ATOM 1973 N N . ALA A 1 240 ? 20.207 -8.019 -1.475 1.00 97.81 240 ALA A N 1
ATOM 1974 C CA . ALA A 1 240 ? 20.686 -9.378 -1.704 1.00 97.81 240 ALA A CA 1
ATOM 1975 C C . ALA A 1 240 ? 19.991 -10.053 -2.907 1.00 97.81 240 ALA A C 1
ATOM 1977 O O . ALA A 1 240 ? 18.922 -9.653 -3.368 1.00 97.81 240 ALA A O 1
ATOM 1978 N N . LYS A 1 241 ? 20.601 -11.133 -3.419 1.00 96.75 241 LYS A N 1
ATOM 1979 C CA . LYS A 1 241 ? 20.065 -11.979 -4.513 1.00 96.75 241 LYS A CA 1
ATOM 1980 C C . LYS A 1 241 ? 19.751 -11.223 -5.817 1.00 96.75 241 LYS A C 1
ATOM 1982 O O . LYS A 1 241 ? 18.889 -11.644 -6.595 1.00 96.75 241 LYS A O 1
ATOM 1987 N N . VAL A 1 242 ? 20.484 -10.150 -6.098 1.00 97.88 242 VAL A N 1
ATOM 1988 C CA . VAL A 1 242 ? 20.435 -9.424 -7.374 1.00 97.88 242 VAL A CA 1
ATOM 1989 C C . VAL A 1 242 ? 21.305 -10.137 -8.410 1.00 97.88 242 VAL A C 1
ATOM 1991 O O . VAL A 1 242 ? 22.416 -10.571 -8.115 1.00 97.88 242 VAL A O 1
ATOM 1994 N N . ARG A 1 243 ? 20.810 -10.284 -9.643 1.00 97.19 243 ARG A N 1
ATOM 1995 C CA . ARG A 1 243 ? 21.580 -10.888 -10.747 1.00 97.19 243 ARG A CA 1
ATOM 1996 C C . ARG A 1 243 ? 21.204 -10.311 -12.097 1.00 97.19 243 ARG A C 1
ATOM 1998 O O . ARG A 1 243 ? 20.070 -9.888 -12.280 1.00 97.19 243 ARG A O 1
ATOM 2005 N N . LEU A 1 244 ? 22.093 -10.407 -13.081 1.00 97.62 244 LEU A N 1
ATOM 2006 C CA . LEU A 1 244 ? 21.763 -10.062 -14.465 1.00 97.62 244 LEU A CA 1
ATOM 2007 C C . LEU A 1 244 ? 20.616 -10.930 -15.009 1.00 97.62 244 LEU A C 1
ATOM 2009 O O . LEU A 1 244 ? 20.532 -12.145 -14.785 1.00 97.62 244 LEU A O 1
ATOM 2013 N N . SER A 1 245 ? 19.708 -10.293 -15.739 1.00 96.75 245 SER A N 1
ATOM 2014 C CA . SER A 1 245 ? 18.589 -10.945 -16.400 1.00 96.75 245 SER A CA 1
ATOM 2015 C C . SER A 1 245 ? 19.054 -11.589 -17.700 1.00 96.75 245 SER A C 1
ATOM 2017 O O . SER A 1 245 ? 19.420 -10.916 -18.654 1.00 96.75 245 SER A O 1
ATOM 2019 N N . ARG A 1 246 ? 18.936 -12.917 -17.793 1.00 95.00 246 ARG A N 1
ATOM 2020 C CA . ARG A 1 246 ? 19.169 -13.648 -19.055 1.00 95.00 246 ARG A CA 1
ATOM 2021 C C . ARG A 1 246 ? 18.148 -13.317 -20.149 1.00 95.00 246 ARG A C 1
ATOM 2023 O O . ARG A 1 246 ? 18.360 -13.652 -21.303 1.00 95.00 246 ARG A O 1
ATOM 2030 N N . ARG A 1 247 ? 16.989 -12.763 -19.775 1.00 94.19 247 ARG A N 1
ATOM 2031 C CA . ARG A 1 247 ? 15.864 -12.526 -20.693 1.00 94.19 247 ARG A CA 1
ATOM 2032 C C . ARG A 1 247 ? 15.790 -11.088 -21.187 1.00 94.19 247 ARG A C 1
ATOM 2034 O O . ARG A 1 247 ? 15.314 -10.874 -22.293 1.00 94.19 247 ARG A O 1
ATOM 2041 N N . TYR A 1 248 ? 16.186 -10.145 -20.344 1.00 96.50 248 TYR A N 1
ATOM 2042 C CA . TYR A 1 248 ? 16.171 -8.721 -20.648 1.00 96.50 248 TYR A CA 1
ATOM 2043 C C . TYR A 1 248 ? 17.620 -8.243 -20.543 1.00 96.50 248 TYR A C 1
ATOM 2045 O O . TYR A 1 248 ? 18.066 -7.941 -19.434 1.00 96.50 248 TYR A O 1
ATOM 2053 N N . PRO A 1 249 ? 18.387 -8.287 -21.649 1.00 95.88 249 PRO A N 1
ATOM 2054 C CA . PRO A 1 249 ? 19.764 -7.805 -21.663 1.00 95.88 249 PRO A CA 1
ATOM 2055 C C . PRO A 1 249 ? 19.841 -6.375 -21.122 1.00 95.88 249 PRO A C 1
ATOM 2057 O O . PRO A 1 249 ? 18.963 -5.566 -21.404 1.00 95.88 249 PRO A O 1
ATOM 2060 N N . GLY A 1 250 ? 20.851 -6.085 -20.301 1.00 96.38 250 GLY A N 1
ATOM 2061 C CA . GLY A 1 250 ? 21.000 -4.782 -19.642 1.00 96.38 250 GLY A CA 1
ATOM 2062 C C . GLY A 1 250 ? 20.176 -4.594 -18.361 1.00 96.38 250 GLY A C 1
ATOM 2063 O O . GLY A 1 250 ? 20.356 -3.589 -17.684 1.00 96.38 250 GLY A O 1
ATOM 2064 N N . TYR A 1 251 ? 19.330 -5.554 -17.969 1.00 98.19 251 TYR A N 1
ATOM 2065 C CA . TYR A 1 251 ? 18.553 -5.472 -16.726 1.00 98.19 251 TYR A CA 1
ATOM 2066 C C . TYR A 1 251 ? 19.100 -6.384 -15.629 1.00 98.19 251 TYR A C 1
ATOM 2068 O O . TYR A 1 251 ? 19.492 -7.530 -15.859 1.00 98.19 251 TYR A O 1
ATOM 2076 N N . LEU A 1 252 ? 19.019 -5.902 -14.398 1.00 98.38 252 LEU A N 1
ATOM 2077 C CA . LEU A 1 252 ? 19.123 -6.659 -13.164 1.00 98.38 252 LEU A CA 1
ATOM 2078 C C . LEU A 1 252 ? 17.753 -7.242 -12.816 1.00 98.38 252 LEU A C 1
ATOM 2080 O O . LEU A 1 252 ? 16.729 -6.580 -12.930 1.00 98.38 252 LEU A O 1
ATOM 2084 N N . ARG A 1 253 ? 17.729 -8.495 -12.376 1.00 98.38 253 ARG A N 1
ATOM 2085 C CA . ARG A 1 253 ? 16.576 -9.146 -11.763 1.00 98.38 253 ARG A CA 1
ATOM 2086 C C . ARG A 1 253 ? 16.744 -9.096 -10.251 1.00 98.38 253 ARG A C 1
ATOM 2088 O O . ARG A 1 253 ? 17.707 -9.659 -9.728 1.00 98.38 253 ARG A O 1
ATOM 2095 N N . VAL A 1 254 ? 15.771 -8.497 -9.580 1.00 98.62 254 VAL A N 1
ATOM 2096 C CA . VAL A 1 254 ? 15.785 -8.233 -8.136 1.00 98.62 254 VAL A CA 1
ATOM 2097 C C . VAL A 1 254 ? 14.621 -8.971 -7.479 1.00 98.62 254 VAL A C 1
ATOM 2099 O O . VAL A 1 254 ? 13.555 -9.095 -8.083 1.00 98.62 254 VAL A O 1
ATOM 2102 N N . TYR A 1 255 ? 14.819 -9.510 -6.276 1.00 98.31 255 TYR A N 1
ATOM 2103 C CA . TYR A 1 255 ? 13.754 -10.153 -5.500 1.00 98.31 255 TYR A CA 1
ATOM 2104 C C . TYR A 1 255 ? 13.018 -9.119 -4.647 1.00 98.31 255 TYR A C 1
ATOM 2106 O O . TYR A 1 255 ? 13.654 -8.368 -3.916 1.00 98.31 255 TYR A O 1
ATOM 2114 N N . ASN A 1 256 ? 11.682 -9.112 -4.708 1.00 97.69 256 ASN A N 1
ATOM 2115 C CA . ASN A 1 256 ? 10.855 -8.118 -4.007 1.00 97.69 256 ASN A CA 1
ATOM 2116 C C . ASN A 1 256 ? 11.050 -8.155 -2.487 1.00 97.69 256 ASN A C 1
ATOM 2118 O O . ASN A 1 256 ? 11.157 -7.116 -1.846 1.00 97.69 256 ASN A O 1
ATOM 2122 N N . LEU A 1 257 ? 11.136 -9.351 -1.898 1.00 97.56 257 LEU A N 1
ATOM 2123 C CA . LEU A 1 257 ? 11.366 -9.477 -0.459 1.00 97.56 257 LEU A CA 1
ATOM 2124 C C . LEU A 1 257 ? 12.751 -8.959 -0.045 1.00 97.56 257 LEU A C 1
ATOM 2126 O O . LEU A 1 257 ? 12.862 -8.251 0.946 1.00 97.56 257 LEU A O 1
ATOM 2130 N N . GLU A 1 258 ? 13.790 -9.266 -0.822 1.00 98.56 258 GLU A N 1
ATOM 2131 C CA . GLU A 1 258 ? 15.153 -8.808 -0.524 1.00 98.56 258 GLU A CA 1
ATOM 2132 C C . GLU A 1 258 ? 15.278 -7.288 -0.673 1.00 98.56 258 GLU A C 1
ATOM 2134 O O . GLU A 1 258 ? 15.975 -6.656 0.112 1.00 98.56 258 GLU A O 1
ATOM 2139 N N . TYR A 1 259 ? 14.568 -6.690 -1.638 1.00 98.75 259 TYR A N 1
ATOM 2140 C CA . TYR A 1 259 ? 14.489 -5.235 -1.778 1.00 98.75 259 TYR A CA 1
ATOM 2141 C C . TYR A 1 259 ? 13.865 -4.589 -0.536 1.00 98.75 259 TYR A C 1
ATOM 2143 O O . TYR A 1 259 ? 14.443 -3.672 0.033 1.00 98.75 259 TYR A O 1
ATOM 2151 N N . ARG A 1 260 ? 12.735 -5.121 -0.050 1.00 98.69 260 ARG A N 1
ATOM 2152 C CA . ARG A 1 260 ? 12.080 -4.635 1.178 1.00 98.69 260 ARG A CA 1
ATOM 2153 C C . ARG A 1 260 ? 12.967 -4.783 2.417 1.00 98.69 260 ARG A C 1
ATOM 2155 O O . ARG A 1 260 ? 13.053 -3.857 3.213 1.00 98.69 260 ARG A O 1
ATOM 2162 N N . LYS A 1 261 ? 13.701 -5.892 2.543 1.00 98.62 261 LYS A N 1
ATOM 2163 C CA . LYS A 1 261 ? 14.706 -6.066 3.608 1.00 98.62 261 LYS A CA 1
ATOM 2164 C C . LYS A 1 261 ? 15.853 -5.055 3.500 1.00 98.62 261 LYS A C 1
ATOM 2166 O O . LYS A 1 261 ? 16.292 -4.523 4.513 1.00 98.62 261 LYS A O 1
ATOM 2171 N N . 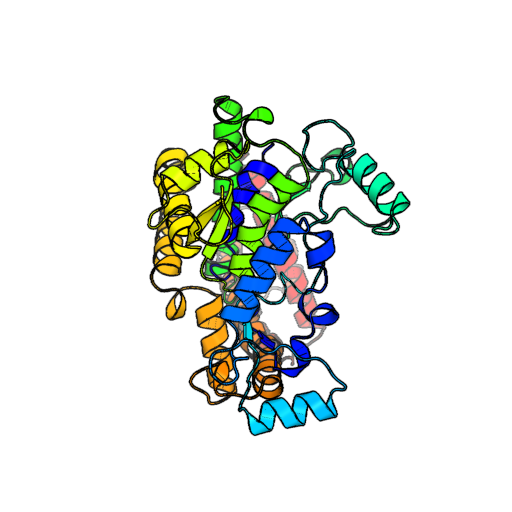ALA A 1 262 ? 16.309 -4.745 2.287 1.00 98.75 262 ALA A N 1
ATOM 2172 C CA . ALA A 1 262 ? 17.322 -3.713 2.074 1.00 98.75 262 ALA A CA 1
ATOM 2173 C C . ALA A 1 262 ? 16.815 -2.316 2.459 1.00 98.75 262 ALA A C 1
ATOM 2175 O O . ALA A 1 262 ? 17.561 -1.557 3.066 1.00 98.75 262 ALA A O 1
ATOM 2176 N N . LEU A 1 263 ? 15.552 -1.994 2.161 1.00 98.81 263 LEU A N 1
ATOM 2177 C CA . LEU A 1 263 ? 14.925 -0.747 2.606 1.00 98.81 263 LEU A CA 1
ATOM 2178 C C . LEU A 1 263 ? 14.858 -0.660 4.134 1.00 98.81 263 LEU A C 1
ATOM 2180 O O . LEU A 1 263 ? 15.246 0.363 4.682 1.00 98.81 263 LEU A O 1
ATOM 2184 N N . LEU A 1 264 ? 14.440 -1.728 4.821 1.00 98.75 264 LEU A N 1
ATOM 2185 C CA . LEU A 1 264 ? 14.443 -1.780 6.288 1.00 98.75 264 LEU A CA 1
ATOM 2186 C C . LEU A 1 264 ? 15.845 -1.529 6.868 1.00 98.75 264 LEU A C 1
ATOM 2188 O O . LEU A 1 264 ? 15.989 -0.769 7.820 1.00 98.75 264 LEU A O 1
ATOM 2192 N N . ASN A 1 265 ? 16.885 -2.123 6.276 1.00 98.56 265 ASN A N 1
ATOM 2193 C CA . ASN A 1 265 ? 18.263 -1.872 6.705 1.00 98.56 265 ASN A CA 1
ATOM 2194 C C . ASN A 1 265 ? 18.676 -0.414 6.474 1.00 98.56 265 ASN A C 1
ATOM 2196 O O . ASN A 1 265 ? 19.315 0.173 7.336 1.00 98.56 265 ASN A O 1
ATOM 2200 N N . ILE A 1 266 ? 18.270 0.191 5.353 1.00 98.62 266 ILE A N 1
ATOM 2201 C CA . ILE A 1 266 ? 18.499 1.621 5.103 1.00 98.62 266 ILE A CA 1
ATOM 2202 C C . ILE A 1 266 ? 17.794 2.479 6.156 1.00 98.62 266 ILE A C 1
ATOM 2204 O O . ILE A 1 266 ? 18.394 3.434 6.623 1.00 98.62 266 ILE A O 1
ATOM 2208 N N . LEU A 1 267 ? 16.569 2.140 6.574 1.00 98.62 267 LEU A N 1
ATOM 2209 C CA . LEU A 1 267 ? 15.892 2.867 7.656 1.00 98.62 267 LEU A CA 1
ATOM 2210 C C . LEU A 1 267 ? 16.663 2.761 8.974 1.00 98.62 267 LEU A C 1
ATOM 2212 O O . LEU A 1 267 ? 16.879 3.769 9.637 1.00 98.62 267 LEU A O 1
ATOM 2216 N N . ARG A 1 268 ? 17.126 1.558 9.327 1.00 98.44 268 ARG A N 1
ATOM 2217 C CA . ARG A 1 268 ? 17.922 1.332 10.543 1.00 98.44 268 ARG A CA 1
ATOM 2218 C C . ARG A 1 268 ? 19.271 2.054 10.526 1.00 98.44 268 ARG A C 1
ATOM 2220 O O . ARG A 1 268 ? 19.763 2.407 11.587 1.00 98.44 268 ARG A O 1
ATOM 2227 N N . GLU A 1 269 ? 19.873 2.244 9.354 1.00 97.88 269 GLU A N 1
ATOM 2228 C CA . GLU A 1 269 ? 21.169 2.916 9.202 1.00 97.88 269 GLU A CA 1
ATOM 2229 C C . GLU A 1 269 ? 21.024 4.441 9.078 1.00 97.88 269 GLU A C 1
ATOM 2231 O O . GLU A 1 269 ? 21.605 5.186 9.861 1.00 97.88 269 GLU A O 1
ATOM 2236 N N . ASP A 1 270 ? 20.247 4.911 8.102 1.00 98.31 270 ASP A N 1
ATOM 2237 C CA . ASP A 1 270 ? 20.196 6.324 7.715 1.00 98.31 270 ASP A CA 1
ATOM 2238 C C . ASP A 1 270 ? 19.226 7.136 8.607 1.00 98.31 270 ASP A C 1
ATOM 2240 O O . ASP A 1 270 ? 19.340 8.363 8.686 1.00 98.31 270 ASP A O 1
ATOM 2244 N N . ALA A 1 271 ? 18.287 6.469 9.294 1.00 97.94 271 ALA A N 1
ATOM 2245 C CA . ALA A 1 271 ? 17.257 7.094 10.128 1.00 97.94 271 ALA A CA 1
ATOM 2246 C C . ALA A 1 271 ? 17.336 6.698 11.615 1.00 97.94 271 ALA A C 1
ATOM 2248 O O . ALA A 1 271 ? 16.351 6.862 12.329 1.00 97.94 271 ALA A O 1
ATOM 2249 N N . ALA A 1 272 ? 18.467 6.160 12.087 1.00 98.25 272 ALA A N 1
ATOM 2250 C CA . ALA A 1 272 ? 18.621 5.681 13.468 1.00 98.25 272 ALA A CA 1
ATOM 2251 C C . ALA A 1 272 ? 18.272 6.752 14.521 1.00 98.25 272 ALA A C 1
ATOM 2253 O O . ALA A 1 272 ? 17.498 6.500 15.441 1.00 98.25 272 ALA A O 1
ATOM 2254 N N . ASP A 1 273 ? 18.792 7.962 14.324 1.00 98.25 273 ASP A N 1
ATOM 2255 C CA . ASP A 1 273 ? 18.514 9.161 15.118 1.00 98.25 273 ASP A CA 1
ATOM 2256 C C . ASP A 1 273 ? 17.034 9.563 15.075 1.00 98.25 273 ASP A C 1
ATOM 2258 O O . ASP A 1 273 ? 16.449 9.923 16.093 1.00 98.25 273 ASP A O 1
ATOM 2262 N N . LEU A 1 274 ? 16.403 9.461 13.904 1.00 98.44 274 LEU A N 1
ATOM 2263 C CA . LEU A 1 274 ? 14.986 9.781 13.726 1.00 98.44 274 LEU A CA 1
ATOM 2264 C C . LEU A 1 274 ? 14.074 8.738 14.382 1.00 98.44 274 LEU A C 1
ATOM 2266 O O . LEU A 1 274 ? 13.037 9.097 14.931 1.00 98.44 274 LEU A O 1
ATOM 2270 N N . ILE A 1 275 ? 14.451 7.459 14.337 1.00 98.50 275 ILE A N 1
ATOM 2271 C CA . ILE A 1 275 ? 13.725 6.365 14.994 1.00 98.50 275 ILE A CA 1
ATOM 2272 C C . ILE A 1 275 ? 13.738 6.566 16.512 1.00 98.50 275 ILE A C 1
ATOM 2274 O O . ILE A 1 275 ? 12.696 6.412 17.150 1.00 98.50 275 ILE A O 1
ATOM 2278 N N . GLU A 1 276 ? 14.891 6.935 17.075 1.00 98.12 276 GLU A N 1
ATOM 2279 C CA . GLU A 1 276 ? 15.023 7.273 18.494 1.00 98.12 276 GLU A CA 1
ATOM 2280 C C . GLU A 1 276 ? 14.198 8.517 18.845 1.00 98.12 276 GLU A C 1
ATOM 2282 O O . GLU A 1 276 ? 13.378 8.469 19.759 1.00 98.12 276 GLU A O 1
ATOM 2287 N N . MET A 1 277 ? 14.343 9.598 18.070 1.00 97.69 277 MET A N 1
ATOM 2288 C CA . MET A 1 277 ? 13.628 10.862 18.281 1.00 97.69 277 MET A CA 1
ATOM 2289 C C . MET A 1 277 ? 12.102 10.697 18.247 1.00 97.69 277 MET A C 1
ATOM 2291 O O . MET A 1 277 ? 11.401 11.320 19.040 1.00 97.69 277 MET A O 1
ATOM 2295 N N . LEU A 1 278 ? 11.582 9.881 17.327 1.00 97.12 278 LEU A N 1
ATOM 2296 C CA . LEU A 1 278 ? 10.145 9.633 17.186 1.00 97.12 278 LEU A CA 1
ATOM 2297 C C . LEU A 1 278 ? 9.625 8.558 18.155 1.00 97.12 278 LEU A C 1
ATOM 2299 O O . LEU A 1 278 ? 8.415 8.388 18.265 1.00 97.12 278 LEU A O 1
ATOM 2303 N N . GLY A 1 279 ? 10.502 7.817 18.843 1.00 97.50 279 GLY A N 1
ATOM 2304 C CA . GLY A 1 279 ? 10.105 6.743 19.760 1.00 97.50 279 GLY A CA 1
ATOM 2305 C C . GLY A 1 279 ? 9.511 5.505 19.075 1.00 97.50 279 GLY A C 1
ATOM 2306 O O . GLY A 1 279 ? 8.844 4.703 19.721 1.00 97.50 279 GLY A O 1
ATOM 2307 N N . ILE A 1 280 ? 9.765 5.315 17.778 1.00 97.94 280 ILE A N 1
ATOM 2308 C CA . ILE A 1 280 ? 9.116 4.288 16.936 1.00 97.94 280 ILE A CA 1
ATOM 2309 C C . ILE A 1 280 ? 9.968 3.026 16.731 1.00 97.94 280 ILE A C 1
ATOM 2311 O O . ILE A 1 280 ? 9.743 2.255 15.797 1.00 97.94 280 ILE A O 1
ATOM 2315 N N . GLY A 1 281 ? 10.964 2.793 17.591 1.00 98.00 281 GLY A N 1
ATOM 2316 C CA . GLY A 1 281 ? 11.764 1.560 17.589 1.00 98.00 281 GLY A CA 1
ATOM 2317 C C . GLY A 1 281 ? 10.911 0.280 17.528 1.00 98.00 281 GLY A C 1
ATOM 2318 O O . GLY A 1 281 ? 11.147 -0.542 16.638 1.00 98.00 281 GLY A O 1
ATOM 2319 N N . PRO A 1 282 ? 9.861 0.140 18.367 1.00 97.94 282 PRO A N 1
ATOM 2320 C CA . PRO A 1 282 ? 8.947 -1.002 18.308 1.00 97.94 282 PRO A CA 1
ATOM 2321 C C . PRO A 1 282 ? 8.274 -1.188 16.940 1.00 97.94 282 PRO A C 1
ATOM 2323 O O . PRO A 1 282 ? 8.170 -2.316 16.463 1.00 97.94 282 PRO A O 1
ATOM 2326 N N . THR A 1 283 ? 7.884 -0.101 16.268 1.00 98.06 283 THR A N 1
ATOM 2327 C CA . THR A 1 283 ? 7.278 -0.140 14.926 1.00 98.06 283 THR A CA 1
ATOM 2328 C C . THR A 1 283 ? 8.261 -0.671 13.874 1.00 98.06 283 THR A C 1
ATOM 2330 O O . THR A 1 283 ? 7.877 -1.406 12.963 1.00 98.06 283 THR A O 1
ATOM 2333 N N . ILE A 1 284 ? 9.554 -0.352 13.995 1.00 98.50 284 ILE A N 1
ATOM 2334 C CA . ILE A 1 284 ? 10.598 -0.865 13.091 1.00 98.50 284 ILE A CA 1
ATOM 2335 C C . ILE A 1 284 ? 10.873 -2.354 13.321 1.00 98.50 284 ILE A C 1
ATOM 2337 O O . ILE A 1 284 ? 11.127 -3.090 12.361 1.00 98.50 284 ILE A O 1
ATOM 2341 N N . ASP A 1 285 ? 10.795 -2.817 14.565 1.00 98.25 285 ASP A N 1
ATOM 2342 C CA . ASP A 1 285 ? 10.943 -4.235 14.886 1.00 98.25 285 ASP A CA 1
ATOM 2343 C C . ASP A 1 285 ? 9.716 -5.053 14.463 1.00 98.25 285 ASP A C 1
ATOM 2345 O O . ASP A 1 285 ? 9.876 -6.132 13.886 1.00 98.25 285 ASP A O 1
ATOM 2349 N N . ASP A 1 286 ? 8.505 -4.514 14.622 1.00 98.31 286 ASP A N 1
ATOM 2350 C CA . ASP A 1 286 ? 7.286 -5.114 14.070 1.00 98.31 286 ASP A CA 1
ATOM 2351 C C . ASP A 1 286 ? 7.353 -5.199 12.535 1.00 98.31 286 ASP A C 1
ATOM 2353 O O . ASP A 1 286 ? 7.123 -6.264 11.957 1.00 98.31 286 ASP A O 1
ATOM 2357 N N . LEU A 1 287 ? 7.793 -4.134 11.851 1.00 98.62 287 LEU A N 1
ATOM 2358 C CA . LEU A 1 287 ? 8.036 -4.160 10.404 1.00 98.62 287 LEU A CA 1
ATOM 2359 C C . LEU A 1 287 ? 8.993 -5.295 10.004 1.00 98.62 287 LEU A C 1
ATOM 2361 O O . LEU A 1 287 ? 8.753 -5.986 9.008 1.00 98.62 287 LEU A O 1
ATOM 2365 N N . ALA A 1 288 ? 10.068 -5.514 10.766 1.00 98.56 288 ALA A N 1
ATOM 2366 C CA . ALA A 1 288 ? 11.002 -6.609 10.518 1.00 98.56 288 ALA A CA 1
ATOM 2367 C C . ALA A 1 288 ? 10.308 -7.977 10.614 1.00 98.56 288 ALA A C 1
ATOM 2369 O O . ALA A 1 288 ? 10.409 -8.780 9.680 1.00 98.56 288 ALA A O 1
ATOM 2370 N N . LEU A 1 289 ? 9.538 -8.206 11.683 1.00 98.19 289 LEU A N 1
ATOM 2371 C CA . LEU A 1 289 ? 8.777 -9.442 11.891 1.00 98.19 289 LEU A CA 1
ATOM 2372 C C . LEU A 1 289 ? 7.767 -9.690 10.765 1.00 98.19 289 LEU A C 1
ATOM 2374 O O . LEU A 1 289 ? 7.677 -10.806 10.246 1.00 98.19 289 LEU A O 1
ATOM 2378 N N . ARG A 1 290 ? 7.057 -8.651 10.312 1.00 98.25 290 ARG A N 1
ATOM 2379 C CA . ARG A 1 290 ? 6.109 -8.740 9.188 1.00 98.25 290 ARG A CA 1
ATOM 2380 C C . ARG A 1 290 ? 6.779 -9.132 7.875 1.00 98.25 290 ARG A C 1
ATOM 2382 O O . ARG A 1 290 ? 6.193 -9.870 7.083 1.00 98.25 290 ARG A O 1
ATOM 2389 N N . LEU A 1 291 ? 8.001 -8.661 7.627 1.00 98.00 291 LEU A N 1
ATOM 2390 C CA . LEU A 1 291 ? 8.766 -9.035 6.435 1.00 98.00 291 LEU A CA 1
ATOM 2391 C C . LEU A 1 291 ? 9.342 -10.456 6.527 1.00 98.00 291 LEU A C 1
ATOM 2393 O O . LEU A 1 291 ? 9.500 -11.117 5.498 1.00 98.00 291 LEU A O 1
ATOM 2397 N N . GLU A 1 292 ? 9.681 -10.934 7.722 1.00 97.81 292 GLU A N 1
ATOM 2398 C CA . GLU A 1 292 ? 10.224 -12.281 7.932 1.00 97.81 292 GLU A CA 1
ATOM 2399 C C . GLU A 1 292 ? 9.147 -13.364 7.927 1.00 97.81 292 GLU A C 1
ATOM 2401 O O . GLU A 1 292 ? 9.336 -14.419 7.315 1.00 97.81 292 GLU A O 1
ATOM 2406 N N . HIS A 1 293 ? 7.998 -13.070 8.531 1.00 97.44 293 HIS A N 1
ATOM 2407 C CA . HIS A 1 293 ? 6.888 -13.997 8.715 1.00 97.44 293 HIS A CA 1
ATOM 2408 C C . HIS A 1 293 ? 5.570 -13.417 8.168 1.00 97.44 293 HIS A C 1
ATOM 2410 O O . HIS A 1 293 ? 4.605 -13.233 8.914 1.00 97.44 293 HIS A O 1
ATOM 2416 N N . PRO A 1 294 ? 5.481 -13.145 6.850 1.00 96.31 294 PRO A N 1
ATOM 2417 C CA . PRO A 1 294 ? 4.342 -12.430 6.274 1.00 96.31 294 PRO A CA 1
ATOM 2418 C C . PRO A 1 294 ? 3.015 -13.194 6.359 1.00 96.31 294 PRO A C 1
ATOM 2420 O O . PRO A 1 294 ? 1.957 -12.578 6.348 1.00 96.31 294 PRO A O 1
ATOM 2423 N N . GLU A 1 295 ? 3.036 -14.525 6.453 1.00 94.56 295 GLU A N 1
ATOM 2424 C CA . GLU A 1 295 ? 1.808 -15.328 6.535 1.00 94.56 295 GLU A CA 1
ATOM 2425 C C . GLU A 1 295 ? 1.076 -15.173 7.877 1.00 94.56 295 GLU A C 1
ATOM 2427 O O . GLU A 1 295 ? -0.149 -15.292 7.911 1.00 94.56 295 GLU A O 1
ATOM 2432 N N . SER A 1 296 ? 1.801 -14.892 8.965 1.00 94.38 296 SER A N 1
ATOM 2433 C CA . SER A 1 296 ? 1.239 -14.758 10.315 1.00 94.38 296 SER A CA 1
ATOM 2434 C C . SER A 1 296 ? 1.259 -13.326 10.843 1.00 94.38 296 SER A C 1
ATOM 2436 O O . SER A 1 296 ? 0.335 -12.939 11.552 1.00 94.38 296 SER A O 1
ATOM 2438 N N . HIS A 1 297 ? 2.278 -12.534 10.497 1.00 97.00 297 HIS A N 1
ATOM 2439 C CA . HIS A 1 297 ? 2.454 -11.186 11.039 1.00 97.00 297 HIS A CA 1
ATOM 2440 C C . HIS A 1 297 ? 2.039 -10.077 10.083 1.00 97.00 297 HIS A C 1
ATOM 2442 O O . HIS A 1 297 ? 1.657 -9.023 10.563 1.00 97.00 297 HIS A O 1
ATOM 2448 N N . ALA A 1 298 ? 2.082 -10.256 8.762 1.00 97.81 298 ALA A N 1
ATOM 2449 C CA . ALA A 1 298 ? 1.670 -9.188 7.850 1.00 97.81 298 ALA A CA 1
ATOM 2450 C C . ALA A 1 298 ? 0.142 -9.143 7.684 1.00 97.81 298 ALA A C 1
ATOM 2452 O O . ALA A 1 298 ? -0.525 -10.182 7.699 1.00 97.81 298 ALA A O 1
ATOM 2453 N N . THR A 1 299 ? -0.409 -7.950 7.450 1.00 98.25 299 THR A N 1
ATOM 2454 C CA . THR A 1 299 ? -1.855 -7.735 7.280 1.00 98.25 299 THR A CA 1
ATOM 2455 C C . THR A 1 299 ? -2.441 -8.605 6.170 1.00 98.25 299 THR A C 1
ATOM 2457 O O . THR A 1 299 ? -3.487 -9.222 6.357 1.00 98.25 299 THR A O 1
ATOM 2460 N N . ALA A 1 300 ? -1.744 -8.748 5.036 1.00 98.19 300 ALA A N 1
ATOM 2461 C CA . ALA A 1 300 ? -2.186 -9.640 3.963 1.00 98.19 300 ALA A CA 1
ATOM 2462 C C . ALA A 1 300 ? -2.347 -11.092 4.436 1.00 98.19 300 ALA A C 1
ATOM 2464 O O . ALA A 1 300 ? -3.325 -11.742 4.069 1.00 98.19 300 ALA A O 1
ATOM 2465 N N . GLY A 1 301 ? -1.417 -11.600 5.251 1.00 97.81 301 GLY A N 1
ATOM 2466 C CA . GLY A 1 301 ? -1.475 -12.952 5.805 1.00 97.81 301 GLY A CA 1
ATOM 2467 C C . GLY A 1 301 ? -2.643 -13.124 6.772 1.00 97.81 301 GLY A C 1
ATOM 2468 O O . GLY A 1 301 ? -3.459 -14.029 6.589 1.00 97.81 301 GLY A O 1
ATOM 2469 N N . ARG A 1 302 ? -2.787 -12.208 7.739 1.00 98.00 302 ARG A N 1
ATOM 2470 C CA . ARG A 1 302 ? -3.866 -12.250 8.743 1.00 98.00 302 ARG A CA 1
ATOM 2471 C C . ARG A 1 302 ? -5.253 -12.163 8.110 1.00 98.00 302 ARG A C 1
ATOM 2473 O O . ARG A 1 302 ? -6.085 -13.033 8.369 1.00 98.00 302 ARG A O 1
ATOM 2480 N N . LEU A 1 303 ? -5.466 -11.206 7.201 1.00 98.31 303 LEU A N 1
ATOM 2481 C CA . LEU A 1 303 ? -6.720 -11.093 6.449 1.00 98.31 303 LEU A CA 1
ATOM 2482 C C . LEU A 1 303 ? -6.995 -12.362 5.636 1.00 98.31 303 LEU A C 1
ATOM 2484 O O . LEU A 1 303 ? -8.097 -12.897 5.681 1.00 98.31 303 LEU A O 1
ATOM 2488 N N . THR A 1 304 ? -5.993 -12.893 4.929 1.00 98.38 304 THR A N 1
ATOM 2489 C CA . THR A 1 304 ? -6.165 -14.125 4.143 1.00 98.38 304 THR A CA 1
ATOM 2490 C C . THR A 1 304 ? -6.570 -15.304 5.024 1.00 98.38 304 THR A C 1
ATOM 2492 O O . THR A 1 304 ? -7.482 -16.045 4.662 1.00 98.38 304 THR A O 1
ATOM 2495 N N . ASN A 1 305 ? -5.939 -15.472 6.188 1.00 97.88 305 ASN A N 1
ATOM 2496 C CA . ASN A 1 305 ? -6.252 -16.558 7.116 1.00 97.88 305 ASN A CA 1
ATOM 2497 C C . ASN A 1 305 ? -7.673 -16.436 7.682 1.00 97.88 305 ASN A C 1
ATOM 2499 O O . ASN A 1 305 ? -8.386 -17.437 7.739 1.00 97.88 305 ASN A O 1
ATOM 2503 N N . ALA A 1 306 ? -8.109 -15.225 8.037 1.00 97.62 306 ALA A N 1
ATOM 2504 C CA . ALA A 1 306 ? -9.468 -14.983 8.518 1.00 97.62 306 ALA A CA 1
ATOM 2505 C C . ALA A 1 306 ? -10.523 -15.319 7.447 1.00 97.62 306 ALA A C 1
ATOM 2507 O O . ALA A 1 306 ? -11.477 -16.058 7.705 1.00 97.62 306 ALA A O 1
ATOM 2508 N N . ILE A 1 307 ? -10.294 -14.873 6.208 1.00 98.44 307 ILE A N 1
ATOM 2509 C CA . ILE A 1 307 ? -11.172 -15.146 5.060 1.00 98.44 307 ILE A CA 1
ATOM 2510 C C . ILE A 1 307 ? -11.237 -16.647 4.759 1.00 98.44 307 ILE A C 1
ATOM 2512 O O . ILE A 1 307 ? -12.310 -17.198 4.509 1.00 98.44 307 ILE A O 1
ATOM 2516 N N . LEU A 1 308 ? -10.094 -17.333 4.808 1.00 98.00 308 LEU A N 1
ATOM 2517 C CA . LEU A 1 308 ? -10.020 -18.781 4.634 1.00 98.00 308 LEU A CA 1
ATOM 2518 C C . LEU A 1 308 ? -10.739 -19.549 5.747 1.00 98.00 308 LEU A C 1
ATOM 2520 O O . LEU A 1 308 ? -11.329 -20.592 5.463 1.00 98.00 308 LEU A O 1
ATOM 2524 N N . GLY A 1 309 ? -10.737 -19.021 6.975 1.00 97.31 309 GLY A N 1
ATOM 2525 C CA . GLY A 1 309 ? -11.525 -19.543 8.089 1.00 97.31 309 GLY A CA 1
ATOM 2526 C C . GLY A 1 309 ? -13.022 -19.546 7.781 1.00 97.31 309 GLY A C 1
ATOM 2527 O O . GLY A 1 309 ? -13.674 -20.577 7.938 1.00 97.31 309 GLY A O 1
ATOM 2528 N N . ILE A 1 310 ? -13.547 -18.442 7.240 1.00 96.81 310 ILE A N 1
ATOM 2529 C CA . ILE A 1 310 ? -14.954 -18.334 6.809 1.00 96.81 310 ILE A CA 1
ATOM 2530 C C . ILE A 1 310 ? -15.244 -19.235 5.603 1.00 96.81 310 ILE A C 1
ATOM 2532 O O . ILE A 1 310 ? -16.290 -19.879 5.545 1.00 96.81 310 ILE A O 1
ATOM 2536 N N . ALA A 1 311 ? -14.317 -19.312 4.646 1.00 96.38 311 ALA A N 1
ATOM 2537 C CA . ALA A 1 311 ? -14.452 -20.166 3.466 1.00 96.38 311 ALA A CA 1
ATOM 2538 C C . ALA A 1 311 ? -14.254 -21.670 3.761 1.00 96.38 311 ALA A C 1
ATOM 2540 O O . ALA A 1 311 ? -14.482 -22.494 2.876 1.00 96.38 311 ALA A O 1
ATOM 2541 N N . GLY A 1 312 ? -13.804 -22.042 4.966 1.00 96.06 312 GLY A N 1
ATOM 2542 C CA . GLY A 1 312 ? -13.535 -23.430 5.351 1.00 96.06 312 GLY A CA 1
ATOM 2543 C C . GLY A 1 312 ? -12.374 -24.077 4.586 1.00 96.06 312 GLY A C 1
ATOM 2544 O O . GLY A 1 312 ? -12.414 -25.274 4.296 1.00 96.06 312 GLY A O 1
ATOM 2545 N N . ALA A 1 313 ? -11.344 -23.308 4.222 1.00 95.62 313 ALA A N 1
ATOM 2546 C CA . ALA A 1 313 ? -10.270 -23.766 3.342 1.00 95.62 313 ALA A CA 1
ATOM 2547 C C . ALA A 1 313 ? -8.864 -23.482 3.878 1.00 95.62 313 ALA A C 1
ATOM 2549 O O . ALA A 1 313 ? -8.658 -22.636 4.733 1.00 95.62 313 ALA A O 1
ATOM 2550 N N . LYS A 1 314 ? -7.863 -24.194 3.343 1.00 94.06 314 LYS A N 1
ATOM 2551 C CA . LYS A 1 314 ? -6.451 -24.056 3.759 1.00 94.06 314 LYS A CA 1
ATOM 2552 C C . LYS A 1 314 ? -5.599 -23.181 2.839 1.00 94.06 314 LYS A C 1
ATOM 2554 O O . LYS A 1 314 ? -4.460 -22.882 3.162 1.00 94.06 314 LYS A O 1
ATOM 2559 N N . SER A 1 315 ? -6.092 -22.854 1.646 1.00 95.88 315 SER A N 1
ATOM 2560 C CA . SER A 1 315 ? -5.353 -22.050 0.668 1.00 95.88 315 SER A CA 1
ATOM 2561 C C . SER A 1 315 ? -6.324 -21.333 -0.264 1.00 95.88 315 SER A C 1
ATOM 2563 O O . SER A 1 315 ? -7.314 -21.956 -0.668 1.00 95.88 315 SER A O 1
ATOM 2565 N N . PRO A 1 316 ? -6.032 -20.091 -0.696 1.00 96.38 316 PRO A N 1
ATOM 2566 C CA . PRO A 1 316 ? -6.906 -19.362 -1.612 1.00 96.38 316 PRO A CA 1
ATOM 2567 C C . PRO A 1 316 ? -7.104 -20.106 -2.940 1.00 96.38 316 PRO A C 1
ATOM 2569 O O . PRO A 1 316 ? -8.203 -20.129 -3.489 1.00 96.38 316 PRO A O 1
ATOM 2572 N N . LEU A 1 317 ? -6.066 -20.794 -3.434 1.00 95.81 317 LEU A N 1
ATOM 2573 C CA . LEU A 1 317 ? -6.117 -21.589 -4.669 1.00 95.81 317 LEU A CA 1
ATOM 2574 C C . LEU A 1 317 ? -6.818 -22.953 -4.500 1.00 95.81 317 LEU A C 1
ATOM 2576 O O . LEU A 1 317 ? -6.884 -23.729 -5.452 1.00 95.81 317 LEU A O 1
ATOM 2580 N N . HIS A 1 318 ? -7.314 -23.303 -3.314 1.00 93.88 318 HIS A N 1
ATOM 2581 C CA . HIS A 1 318 ? -8.136 -24.506 -3.112 1.00 93.88 318 HIS A CA 1
ATOM 2582 C C . HIS A 1 318 ? -9.639 -24.216 -3.105 1.00 93.88 318 HIS A C 1
ATOM 2584 O O . HIS A 1 318 ? -10.427 -25.154 -3.040 1.00 93.88 318 HIS A O 1
ATOM 2590 N N . VAL A 1 319 ? -10.027 -22.949 -3.236 1.00 94.62 319 VAL A N 1
ATOM 2591 C CA . VAL A 1 319 ? -11.421 -22.497 -3.279 1.00 94.62 319 VAL A CA 1
ATOM 2592 C C . VAL A 1 319 ? -11.689 -21.826 -4.622 1.00 94.62 319 VAL A C 1
ATOM 2594 O O . VAL A 1 319 ? -10.775 -21.269 -5.251 1.00 94.62 319 VAL A O 1
ATOM 2597 N N . LYS A 1 320 ? -12.943 -21.881 -5.084 1.00 94.75 320 LYS A N 1
ATOM 2598 C CA . LYS A 1 320 ? -13.363 -21.118 -6.265 1.00 94.75 320 LYS A CA 1
ATOM 2599 C C . LYS A 1 320 ? -13.233 -19.623 -5.979 1.00 94.75 320 LYS A C 1
ATOM 2601 O O . LYS A 1 320 ? -13.517 -19.183 -4.868 1.00 94.75 320 LYS A O 1
ATOM 2606 N N . ALA A 1 321 ? -12.865 -18.839 -6.992 1.00 96.25 321 ALA A N 1
ATOM 2607 C CA . ALA A 1 321 ? -12.662 -17.399 -6.831 1.00 96.25 321 ALA A CA 1
ATOM 2608 C C . ALA A 1 321 ? -13.895 -16.704 -6.229 1.00 96.25 321 ALA A C 1
ATOM 2610 O O . ALA A 1 321 ? -13.778 -16.012 -5.224 1.00 96.25 321 ALA A O 1
ATOM 2611 N N . HIS A 1 322 ? -15.091 -17.000 -6.751 1.00 96.25 322 HIS A N 1
ATOM 2612 C CA . HIS A 1 322 ? -16.339 -16.421 -6.243 1.00 96.25 322 HIS A CA 1
ATOM 2613 C C . HIS A 1 322 ? -16.634 -16.769 -4.768 1.00 96.25 322 HIS A C 1
ATOM 2615 O O . HIS A 1 322 ? -17.179 -15.950 -4.038 1.00 96.25 322 HIS A O 1
ATOM 2621 N N . GLU A 1 323 ? -16.284 -17.976 -4.316 1.00 97.38 323 GLU A N 1
ATOM 2622 C CA . GLU A 1 323 ? -16.485 -18.417 -2.930 1.00 97.38 323 GLU A CA 1
ATOM 2623 C C . GLU A 1 323 ? -15.526 -17.681 -1.994 1.00 97.38 323 GLU A C 1
ATOM 2625 O O . GLU A 1 323 ? -15.963 -17.158 -0.971 1.00 97.38 323 GLU A O 1
ATOM 2630 N N . PHE A 1 324 ? -14.249 -17.575 -2.379 1.00 98.44 324 PHE A N 1
ATOM 2631 C CA . PHE A 1 324 ? -13.261 -16.797 -1.631 1.00 98.44 324 PHE A CA 1
ATOM 2632 C C . PHE A 1 324 ? -13.657 -15.318 -1.556 1.00 98.44 324 PHE A C 1
ATOM 2634 O O . PHE A 1 324 ? -13.660 -14.747 -0.473 1.00 98.44 324 PHE A O 1
ATOM 2641 N N . ASN A 1 325 ? -14.041 -14.707 -2.681 1.00 98.12 325 ASN A N 1
ATOM 2642 C CA . ASN A 1 325 ? -14.366 -13.280 -2.730 1.00 98.12 325 ASN A CA 1
ATOM 2643 C C . ASN A 1 325 ? -15.650 -12.955 -1.946 1.00 98.12 325 ASN A C 1
ATOM 2645 O O . ASN A 1 325 ? -15.701 -11.930 -1.276 1.00 98.12 325 ASN A O 1
ATOM 2649 N N . ARG A 1 326 ? -16.656 -13.846 -1.937 1.00 98.19 326 ARG A N 1
ATOM 2650 C CA . ARG A 1 326 ? -17.826 -13.695 -1.049 1.00 98.19 326 ARG A CA 1
ATOM 2651 C C . ARG A 1 326 ? -17.468 -13.852 0.428 1.00 98.19 326 ARG A C 1
ATOM 2653 O O . ARG A 1 326 ? -18.015 -13.136 1.259 1.00 98.19 326 ARG A O 1
ATOM 2660 N N . ALA A 1 327 ? -16.573 -14.783 0.766 1.00 98.38 327 ALA A N 1
ATOM 2661 C CA . ALA A 1 327 ? -16.076 -14.914 2.135 1.00 98.38 327 ALA A CA 1
ATOM 2662 C C . ALA A 1 327 ? -15.292 -13.663 2.565 1.00 98.38 327 ALA A C 1
ATOM 2664 O O . ALA A 1 327 ? -15.451 -13.213 3.695 1.00 98.38 327 ALA A O 1
ATOM 2665 N N . ALA A 1 328 ? -14.513 -13.074 1.651 1.00 98.12 328 ALA A N 1
ATOM 2666 C CA . ALA A 1 328 ? -13.810 -11.815 1.866 1.00 98.12 328 ALA A CA 1
ATOM 2667 C C . ALA A 1 328 ? -14.786 -10.664 2.127 1.00 98.12 328 ALA A C 1
ATOM 2669 O O . ALA A 1 328 ? -14.671 -9.991 3.145 1.00 98.12 328 ALA A O 1
ATOM 2670 N N . GLU A 1 329 ? -15.793 -10.492 1.267 1.00 97.69 329 GLU A N 1
ATOM 2671 C CA . GLU A 1 329 ? -16.827 -9.471 1.454 1.00 97.69 329 GLU A CA 1
ATOM 2672 C C . GLU A 1 329 ? -17.533 -9.617 2.808 1.00 97.69 329 GLU A C 1
ATOM 2674 O O . GLU A 1 329 ? -17.658 -8.635 3.539 1.00 97.69 329 GLU A O 1
ATOM 2679 N N . ARG A 1 330 ? -17.948 -10.839 3.167 1.00 97.50 330 ARG A N 1
ATOM 2680 C CA . ARG A 1 330 ? -18.589 -11.118 4.457 1.00 97.50 330 ARG A CA 1
ATOM 2681 C C . ARG A 1 330 ? -17.680 -10.750 5.628 1.00 97.50 330 ARG A C 1
ATOM 2683 O O . ARG A 1 330 ? -18.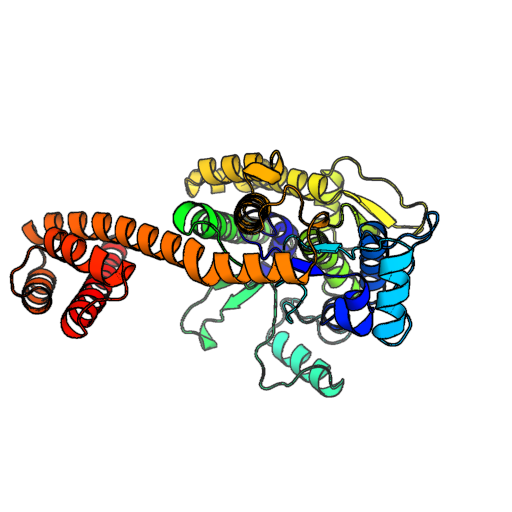104 -10.019 6.514 1.00 97.50 330 ARG A O 1
ATOM 2690 N N . PHE A 1 331 ? -16.424 -11.195 5.590 1.00 98.06 331 PHE A N 1
ATOM 2691 C CA . PHE A 1 331 ? -15.443 -10.870 6.621 1.00 98.06 331 PHE A CA 1
ATOM 2692 C C . PHE A 1 331 ? -15.282 -9.357 6.795 1.00 98.06 331 PHE A C 1
ATOM 2694 O O . PHE A 1 331 ? -15.284 -8.859 7.916 1.00 98.06 331 PHE A O 1
ATOM 2701 N N . TYR A 1 332 ? -15.161 -8.607 5.696 1.00 96.62 332 TYR A N 1
ATOM 2702 C CA . TYR A 1 332 ? -14.960 -7.160 5.763 1.00 96.62 332 TYR A CA 1
ATOM 2703 C C . TYR A 1 332 ? -16.183 -6.420 6.308 1.00 96.62 332 TYR A C 1
ATOM 2705 O O . TYR A 1 332 ? -16.034 -5.488 7.098 1.00 96.62 332 TYR A O 1
ATOM 2713 N N . ARG A 1 333 ? -17.385 -6.813 5.875 1.00 95.25 333 ARG A N 1
ATOM 2714 C CA . ARG A 1 333 ? -18.636 -6.127 6.226 1.00 95.25 333 ARG A CA 1
ATOM 2715 C C . ARG A 1 333 ? -19.109 -6.436 7.641 1.00 95.25 333 ARG A C 1
ATOM 2717 O O . ARG A 1 333 ? -19.689 -5.550 8.266 1.00 95.25 333 ARG A O 1
ATOM 2724 N N . ASP A 1 334 ? -18.831 -7.642 8.126 1.00 94.50 334 ASP A N 1
ATOM 2725 C CA . ASP A 1 334 ? -19.354 -8.134 9.396 1.00 94.50 334 ASP A CA 1
ATOM 2726 C C . ASP A 1 334 ? -18.239 -8.180 10.454 1.00 94.50 334 ASP A C 1
ATOM 2728 O O . ASP A 1 334 ? -18.176 -7.324 11.340 1.00 94.50 334 ASP A O 1
ATOM 2732 N N . ASP A 1 335 ? -17.328 -9.151 10.349 1.00 95.19 335 ASP A N 1
ATOM 2733 C CA . ASP A 1 335 ? -16.334 -9.455 11.383 1.00 95.19 335 ASP A CA 1
ATOM 2734 C C . ASP A 1 335 ? -15.313 -8.325 11.580 1.00 95.19 335 ASP A C 1
ATOM 2736 O O . ASP A 1 335 ? -15.103 -7.866 12.703 1.00 95.19 335 ASP A O 1
ATOM 2740 N N . LEU A 1 336 ? -14.700 -7.841 10.495 1.00 96.38 336 LEU A N 1
ATOM 2741 C CA . LEU A 1 336 ? -13.667 -6.804 10.546 1.00 96.38 336 LEU A CA 1
ATOM 2742 C C . LEU A 1 336 ? -14.241 -5.467 11.022 1.00 96.38 336 LEU A C 1
ATOM 2744 O O . LEU A 1 336 ? -13.677 -4.842 11.919 1.00 96.38 336 LEU A O 1
ATOM 2748 N N . LYS A 1 337 ? -15.401 -5.067 10.481 1.00 95.06 337 LYS A N 1
ATOM 2749 C CA . LYS A 1 337 ? -16.160 -3.902 10.961 1.00 95.06 337 LYS A CA 1
ATOM 2750 C C . LYS A 1 337 ? -16.391 -3.999 12.469 1.00 95.06 337 LYS A C 1
ATOM 2752 O O . LYS A 1 337 ? -16.179 -3.028 13.192 1.00 95.06 337 LYS A O 1
ATOM 2757 N N . MET A 1 338 ? -16.813 -5.167 12.952 1.00 93.81 338 MET A N 1
ATOM 2758 C CA . MET A 1 338 ? -17.080 -5.373 14.370 1.00 93.81 338 MET A CA 1
ATOM 2759 C C . MET A 1 338 ? -15.807 -5.304 15.225 1.00 93.81 338 MET A C 1
ATOM 2761 O O . MET A 1 338 ? -15.834 -4.744 16.323 1.00 93.81 338 MET A O 1
ATOM 2765 N N . CYS A 1 339 ? -14.685 -5.837 14.735 1.00 94.56 339 CYS A N 1
ATOM 2766 C CA . CYS A 1 339 ? -13.382 -5.676 15.380 1.00 94.56 339 CYS A CA 1
ATOM 2767 C C . CYS A 1 339 ? 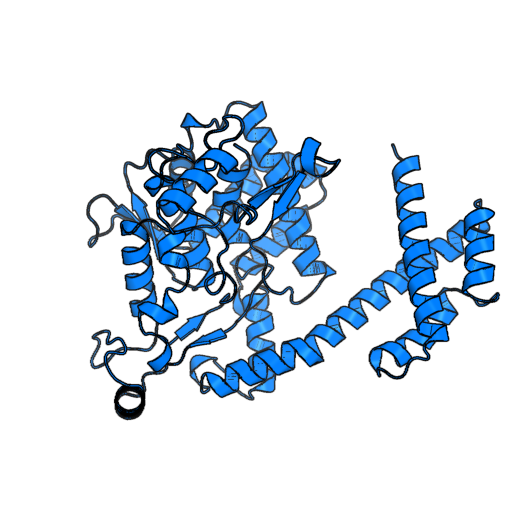-13.003 -4.196 15.501 1.00 94.56 339 CYS A C 1
ATOM 2769 O O . CYS A 1 339 ? -12.702 -3.745 16.605 1.00 94.56 339 CYS A O 1
ATOM 2771 N N . HIS A 1 340 ? -13.128 -3.419 14.422 1.00 96.06 340 HIS A N 1
ATOM 2772 C CA . HIS A 1 340 ? -12.837 -1.979 14.424 1.00 96.06 340 HIS A CA 1
ATOM 2773 C C . HIS A 1 340 ? -13.734 -1.192 15.380 1.00 96.06 340 HIS A C 1
ATOM 2775 O O . HIS A 1 340 ? -13.237 -0.352 16.124 1.00 96.06 340 HIS A O 1
ATOM 2781 N N . ILE A 1 341 ? -15.035 -1.493 15.435 1.00 94.50 341 ILE A N 1
ATOM 2782 C CA . ILE A 1 341 ? -15.950 -0.865 16.404 1.00 94.50 341 ILE A CA 1
ATOM 2783 C C . ILE A 1 341 ? -15.508 -1.177 17.841 1.00 94.50 341 ILE A C 1
ATOM 2785 O O . ILE A 1 341 ? -15.458 -0.286 18.688 1.00 94.50 341 ILE A O 1
ATOM 2789 N N . LYS A 1 342 ? -15.151 -2.433 18.133 1.00 93.25 342 LYS A N 1
ATOM 2790 C CA . LYS A 1 342 ? -14.681 -2.840 19.468 1.00 93.25 342 LYS A CA 1
ATOM 2791 C C . LYS A 1 342 ? -13.340 -2.208 19.842 1.00 93.25 342 LYS A C 1
ATOM 2793 O O . LYS A 1 342 ? -13.139 -1.900 21.016 1.00 93.25 342 LYS A O 1
ATOM 2798 N N . GLU A 1 343 ? -12.435 -2.039 18.882 1.00 95.12 343 GLU A N 1
ATOM 2799 C CA . GLU A 1 343 ? -11.175 -1.306 19.052 1.00 95.12 343 GLU A CA 1
ATOM 2800 C C . GLU A 1 343 ? -11.441 0.163 19.380 1.00 95.12 343 GLU A C 1
ATOM 2802 O O . GLU A 1 343 ? -10.979 0.638 20.414 1.00 95.12 343 GLU A O 1
ATOM 2807 N N . ALA A 1 344 ? -12.273 0.839 18.587 1.00 93.56 344 ALA A N 1
ATOM 2808 C CA . ALA A 1 344 ? -12.629 2.238 18.807 1.00 93.56 344 ALA A CA 1
ATOM 2809 C C . ALA A 1 344 ? -13.282 2.468 20.180 1.00 93.56 344 ALA A C 1
ATOM 2811 O O . ALA A 1 344 ? -12.942 3.421 20.874 1.00 93.56 344 ALA A O 1
ATOM 2812 N N . PHE A 1 345 ? -14.171 1.573 20.628 1.00 94.12 345 PHE A N 1
ATOM 2813 C CA . PHE A 1 345 ? -14.744 1.671 21.975 1.00 94.12 345 PHE A CA 1
ATOM 2814 C C . PHE A 1 345 ? -13.705 1.497 23.082 1.00 94.12 345 PHE A C 1
ATOM 2816 O O . PHE A 1 345 ? -13.828 2.137 24.119 1.00 94.12 345 PHE A O 1
ATOM 2823 N N . ARG A 1 346 ? -12.695 0.643 22.888 1.00 92.69 346 ARG A N 1
ATOM 2824 C CA . ARG A 1 346 ? -11.610 0.482 23.865 1.00 92.69 346 ARG A CA 1
ATOM 2825 C C . ARG A 1 346 ? -10.803 1.773 23.998 1.00 92.69 346 ARG A C 1
ATOM 2827 O O . ARG A 1 346 ? -10.565 2.204 25.118 1.00 92.69 346 ARG A O 1
ATOM 2834 N N . MET A 1 347 ? -10.466 2.400 22.870 1.00 91.19 347 MET A N 1
ATOM 2835 C CA . MET A 1 347 ? -9.772 3.693 22.838 1.00 91.19 347 MET A CA 1
ATOM 2836 C C . MET A 1 347 ? -10.614 4.782 23.518 1.00 91.19 347 MET A C 1
ATOM 2838 O O . MET A 1 347 ? -10.147 5.449 24.437 1.00 91.19 347 MET A O 1
ATOM 2842 N N . LEU A 1 348 ? -11.900 4.883 23.164 1.00 92.19 348 LEU A N 1
ATOM 2843 C CA . LEU A 1 348 ? -12.815 5.856 23.766 1.00 92.19 348 LEU A CA 1
ATOM 2844 C C . LEU A 1 348 ? -12.980 5.646 25.282 1.00 92.19 348 LEU A C 1
ATOM 2846 O O . LEU A 1 348 ? -13.046 6.608 26.041 1.00 92.19 348 LEU A O 1
ATOM 2850 N N . GLU A 1 349 ? -13.044 4.396 25.752 1.00 91.44 349 GLU A N 1
ATOM 2851 C CA . GLU A 1 349 ? -13.094 4.080 27.186 1.00 91.44 349 GLU A CA 1
ATOM 2852 C C . GLU A 1 349 ? -11.835 4.545 27.937 1.00 91.44 349 GLU A C 1
ATOM 2854 O O . GLU A 1 349 ? -11.920 4.878 29.121 1.00 91.44 349 GLU A O 1
ATOM 2859 N N . GLU A 1 350 ? -10.669 4.539 27.293 1.00 88.81 350 GLU A N 1
ATOM 2860 C CA . GLU A 1 350 ? -9.414 5.033 27.868 1.00 88.81 350 GLU A CA 1
ATOM 2861 C C . GLU A 1 350 ? -9.367 6.566 27.893 1.00 88.81 350 GLU A C 1
ATOM 2863 O O . GLU A 1 350 ? -9.079 7.143 28.946 1.00 88.81 350 GLU A O 1
ATOM 2868 N N . GLU A 1 351 ? -9.751 7.227 26.797 1.00 87.06 351 GLU A N 1
ATOM 2869 C CA . GLU A 1 351 ? -9.844 8.693 26.707 1.00 87.06 351 GLU A CA 1
ATOM 2870 C C . GLU A 1 351 ? -10.806 9.268 27.751 1.00 87.06 351 GLU A C 1
ATOM 2872 O O . GLU A 1 351 ? -10.478 10.196 28.497 1.00 87.06 351 GLU A O 1
ATOM 2877 N N . VAL A 1 352 ? -11.997 8.679 27.862 1.00 88.50 352 VAL A N 1
ATOM 2878 C CA . VAL A 1 352 ? -13.041 9.162 28.767 1.00 88.50 352 VAL A CA 1
ATOM 2879 C C . VAL A 1 352 ? -12.622 9.047 30.237 1.00 88.50 352 VAL A C 1
ATOM 2881 O O . VAL A 1 352 ? -12.896 9.959 31.020 1.00 88.50 352 VAL A O 1
ATOM 2884 N N . LYS A 1 353 ? -11.867 8.005 30.615 1.00 84.69 353 LYS A N 1
ATOM 2885 C CA . LYS A 1 353 ? -11.265 7.911 31.961 1.00 84.69 353 LYS A CA 1
ATOM 2886 C C . LYS A 1 353 ? -10.292 9.061 32.230 1.00 84.69 353 LYS A C 1
ATOM 2888 O O . LYS A 1 353 ? -10.242 9.568 33.354 1.00 84.69 353 LYS A O 1
ATOM 2893 N N . GLY A 1 354 ? -9.527 9.474 31.218 1.00 78.06 354 GLY A N 1
ATOM 2894 C CA . GLY A 1 354 ? -8.650 10.643 31.283 1.00 78.06 354 GLY A CA 1
ATOM 2895 C C . GLY A 1 354 ? -9.438 11.934 31.512 1.00 78.06 354 GLY A C 1
ATOM 2896 O O . GLY A 1 354 ? -9.139 12.693 32.438 1.00 78.06 354 GLY A O 1
ATOM 2897 N N . ILE A 1 355 ? -10.511 12.137 30.747 1.00 76.00 355 ILE A N 1
ATOM 2898 C CA . ILE A 1 355 ? -11.387 13.311 30.863 1.00 76.00 355 ILE A CA 1
ATOM 2899 C C . ILE A 1 355 ? -12.064 13.374 32.236 1.00 76.00 355 ILE A C 1
ATOM 2901 O O . ILE A 1 355 ? -12.073 14.440 32.857 1.00 76.00 355 ILE A O 1
ATOM 2905 N N . ASP A 1 356 ? -12.578 12.256 32.756 1.00 74.25 356 ASP A N 1
ATOM 2906 C CA . ASP A 1 356 ? -13.194 12.190 34.089 1.00 74.25 356 ASP A CA 1
ATOM 2907 C C . ASP A 1 356 ? -12.187 12.553 35.203 1.00 74.25 356 ASP A C 1
ATOM 2909 O O . ASP A 1 356 ? -12.553 13.167 36.214 1.00 74.25 356 ASP A O 1
ATOM 2913 N N . ALA A 1 357 ? -10.900 12.231 35.021 1.00 71.81 357 ALA A N 1
ATOM 2914 C CA . ALA A 1 357 ? -9.829 12.602 35.944 1.00 71.81 357 ALA A CA 1
ATOM 2915 C C . ALA A 1 357 ? -9.438 14.091 35.841 1.00 71.81 357 ALA A C 1
ATOM 2917 O O . ALA A 1 357 ? -9.248 14.746 36.873 1.00 71.81 357 ALA A O 1
ATOM 2918 N N . VAL A 1 358 ? -9.353 14.647 34.626 1.00 66.25 358 VAL A N 1
ATOM 2919 C CA . VAL A 1 358 ? -8.968 16.051 34.364 1.00 66.25 358 VAL A CA 1
ATOM 2920 C C . VAL A 1 358 ? -10.106 17.031 34.662 1.00 66.25 358 VAL A C 1
ATOM 2922 O O . VAL A 1 358 ? -9.871 18.108 35.215 1.00 66.25 358 VAL A O 1
ATOM 2925 N N . CYS A 1 359 ? -11.361 16.649 34.412 1.00 60.66 359 CYS A N 1
ATOM 2926 C CA . CYS A 1 359 ? -12.544 17.437 34.769 1.00 60.66 359 CYS A CA 1
ATOM 2927 C C . CYS A 1 359 ? -12.668 17.678 36.275 1.00 60.66 359 CYS A C 1
ATOM 2929 O O . CYS A 1 359 ? -13.356 18.608 36.688 1.00 60.66 359 CYS A O 1
ATOM 2931 N N . ARG A 1 360 ? -11.982 16.906 37.122 1.00 60.12 360 ARG A N 1
ATOM 2932 C CA . ARG A 1 360 ? -11.898 17.204 38.559 1.00 60.12 360 ARG A CA 1
ATOM 2933 C C . ARG A 1 360 ? -11.004 18.406 38.860 1.00 60.12 360 ARG A C 1
ATOM 2935 O O . ARG A 1 360 ? -11.136 18.971 39.942 1.00 60.12 360 ARG A O 1
ATOM 2942 N N . LYS A 1 361 ? -10.123 18.797 37.932 1.00 57.12 361 LYS A N 1
ATOM 2943 C CA . LYS A 1 361 ? -9.066 19.778 38.175 1.00 57.12 361 LYS A CA 1
ATOM 2944 C C . LYS A 1 361 ? -9.340 21.164 37.583 1.00 57.12 361 LYS A C 1
ATOM 2946 O O . LYS A 1 361 ? -9.400 22.056 38.411 1.00 57.12 361 LYS A O 1
ATOM 2951 N N . ASP A 1 362 ? -9.637 21.401 36.287 1.00 55.97 362 ASP A N 1
ATOM 2952 C CA . ASP A 1 362 ? -9.588 22.830 35.850 1.00 55.97 362 ASP A CA 1
ATOM 2953 C C . ASP A 1 362 ? -10.348 23.368 34.608 1.00 55.97 362 ASP A C 1
ATOM 2955 O O . ASP A 1 362 ? -10.098 24.500 34.208 1.00 55.97 362 ASP A O 1
ATOM 2959 N N . THR A 1 363 ? -11.341 22.689 34.010 1.00 65.38 363 THR A N 1
ATOM 2960 C CA . THR A 1 363 ? -12.074 23.309 32.865 1.00 65.38 363 THR A CA 1
ATOM 2961 C C . THR A 1 363 ? -13.592 23.345 33.053 1.00 65.38 363 THR A C 1
ATOM 2963 O O . THR A 1 363 ? -14.293 22.360 32.819 1.00 65.38 363 THR A O 1
ATOM 2966 N N . GLN A 1 364 ? -14.129 24.501 33.471 1.00 72.12 364 GLN A N 1
ATOM 2967 C CA . GLN A 1 364 ? -15.573 24.706 33.687 1.00 72.12 364 GLN A CA 1
ATOM 2968 C C . GLN A 1 364 ? -16.399 24.476 32.407 1.00 72.12 364 GLN A C 1
ATOM 2970 O O . GLN A 1 364 ? -17.510 23.952 32.479 1.00 72.12 364 GLN A O 1
ATOM 2975 N N . ALA A 1 365 ? -15.851 24.828 31.238 1.00 77.00 365 ALA A N 1
ATOM 2976 C CA . ALA A 1 365 ? -16.514 24.662 29.945 1.00 77.00 365 ALA A CA 1
ATOM 2977 C C 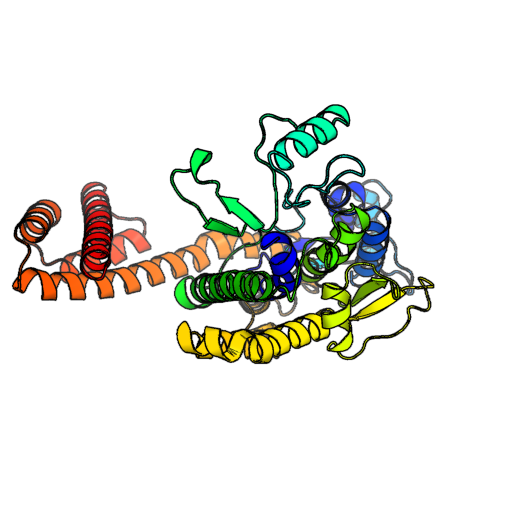. ALA A 1 365 ? -16.733 23.182 29.583 1.00 77.00 365 ALA A C 1
ATOM 2979 O O . ALA A 1 365 ? -17.868 22.786 29.321 1.00 77.00 365 ALA A O 1
ATOM 2980 N N . ILE A 1 366 ? -15.685 22.351 29.667 1.00 75.88 366 ILE A N 1
ATOM 2981 C CA . ILE A 1 366 ? -15.767 20.904 29.392 1.00 75.88 366 ILE A CA 1
ATOM 2982 C C . ILE A 1 366 ? -16.697 20.223 30.404 1.00 75.88 366 ILE A C 1
ATOM 2984 O O . ILE A 1 366 ? -17.575 19.455 30.016 1.00 75.88 366 ILE A O 1
ATOM 2988 N N . ARG A 1 367 ? -16.604 20.580 31.694 1.00 75.50 367 ARG A N 1
ATOM 2989 C CA . ARG A 1 367 ? -17.526 20.074 32.729 1.00 75.50 367 ARG A CA 1
ATOM 2990 C C . ARG A 1 367 ? -18.990 20.387 32.418 1.00 75.50 367 ARG A C 1
ATOM 2992 O O . ARG A 1 367 ? -19.850 19.528 32.599 1.00 75.50 367 ARG A O 1
ATOM 2999 N N . ASN A 1 368 ? -19.289 21.609 31.981 1.00 80.19 368 ASN A N 1
ATOM 3000 C CA . ASN A 1 368 ? -20.652 22.001 31.627 1.00 80.19 368 ASN A CA 1
ATOM 3001 C C . ASN A 1 368 ? -21.139 21.247 30.380 1.00 80.19 368 ASN A C 1
ATOM 3003 O O . ASN A 1 368 ? -22.258 20.738 30.382 1.00 80.19 368 ASN A O 1
ATOM 3007 N N . ALA A 1 369 ? -20.295 21.123 29.354 1.00 83.06 369 ALA A N 1
ATOM 3008 C CA . ALA A 1 369 ? -20.632 20.407 28.129 1.00 83.06 369 ALA A CA 1
ATOM 3009 C C . ALA A 1 369 ? -20.886 18.910 28.377 1.00 83.06 369 ALA A C 1
ATOM 3011 O O . ALA A 1 369 ? -21.870 18.365 27.874 1.00 83.06 369 ALA A O 1
ATOM 3012 N N . LEU A 1 370 ? -20.079 18.264 29.225 1.00 82.94 370 LEU A N 1
ATOM 3013 C CA . LEU A 1 370 ? -20.303 16.882 29.659 1.00 82.94 370 LEU A CA 1
ATOM 3014 C C . LEU A 1 370 ? -21.612 16.735 30.435 1.00 82.94 370 LEU A C 1
ATOM 3016 O O . LEU A 1 370 ? -22.390 15.832 30.142 1.00 82.94 370 LEU A O 1
ATOM 3020 N N . LYS A 1 371 ? -21.912 17.639 31.378 1.00 83.06 371 LYS A N 1
ATOM 3021 C CA . LYS A 1 371 ? -23.181 17.602 32.128 1.00 83.06 371 LYS A CA 1
ATOM 3022 C C . LYS A 1 371 ? -24.401 17.700 31.218 1.00 83.06 371 LYS A C 1
ATOM 3024 O O . LYS A 1 371 ? -25.360 16.959 31.424 1.00 83.06 371 LYS A O 1
ATOM 3029 N N . VAL A 1 372 ? -24.358 18.590 30.225 1.00 84.75 372 VAL A N 1
ATOM 3030 C CA . VAL A 1 372 ? -25.437 18.757 29.239 1.00 84.75 372 VAL A CA 1
ATOM 3031 C C . VAL A 1 372 ? -25.562 17.513 28.359 1.00 84.75 372 VAL A C 1
ATOM 3033 O O . VAL A 1 372 ? -26.661 16.992 28.191 1.00 84.75 372 VAL A O 1
ATOM 3036 N N . THR A 1 373 ? -24.442 16.996 27.854 1.00 85.94 373 THR A N 1
ATOM 3037 C CA . THR A 1 373 ? -24.414 15.851 26.929 1.00 85.94 373 THR A CA 1
ATOM 3038 C C . THR A 1 373 ? -24.834 14.547 27.608 1.00 85.94 373 THR A C 1
ATOM 3040 O O . THR A 1 373 ? -25.599 13.751 27.061 1.00 85.94 373 THR A O 1
ATOM 3043 N N . LEU A 1 374 ? -24.365 14.324 28.833 1.00 86.50 374 LEU A N 1
ATOM 3044 C CA . LEU A 1 374 ? -24.541 13.067 29.552 1.00 86.50 374 LEU A CA 1
ATOM 3045 C C . LEU A 1 374 ? -25.664 13.116 30.592 1.00 86.50 374 LEU A C 1
ATOM 3047 O O . LEU A 1 374 ? -25.916 12.106 31.239 1.00 86.50 374 LEU A O 1
ATOM 3051 N N . LYS A 1 375 ? -26.367 14.247 30.748 1.00 84.31 375 LYS A N 1
ATOM 3052 C CA . LYS A 1 375 ? -27.454 14.440 31.730 1.00 84.31 375 LYS A CA 1
ATOM 3053 C C . LYS A 1 375 ? -27.041 14.081 33.169 1.00 84.31 375 LYS A C 1
ATOM 3055 O O . LYS A 1 375 ? -27.801 13.458 33.904 1.00 84.31 375 LYS A O 1
ATOM 3060 N N . ASN A 1 376 ? -25.839 14.497 33.576 1.00 76.69 376 ASN A N 1
ATOM 3061 C CA . ASN A 1 376 ? -25.193 14.170 34.863 1.00 76.69 376 ASN A CA 1
ATOM 3062 C C . ASN A 1 376 ? -24.818 12.689 35.076 1.00 76.69 376 ASN A C 1
ATOM 3064 O O . ASN A 1 376 ? -24.466 12.314 36.194 1.00 76.69 376 ASN A O 1
ATOM 3068 N N . GLN A 1 377 ? -24.865 11.858 34.036 1.00 83.00 377 GLN A N 1
ATOM 3069 C CA . GLN A 1 377 ? -24.284 10.520 34.069 1.00 83.00 377 GLN A CA 1
ATOM 3070 C C . GLN A 1 377 ? -22.757 10.593 33.928 1.00 83.00 377 GLN A C 1
ATOM 3072 O O . GLN A 1 377 ? -22.236 11.461 33.228 1.00 83.00 377 GLN A O 1
ATOM 3077 N N . ASP A 1 378 ? -22.053 9.672 34.582 1.00 84.56 378 ASP A N 1
ATOM 3078 C CA . ASP A 1 378 ? -20.614 9.480 34.408 1.00 84.56 378 ASP A CA 1
ATOM 3079 C C . ASP A 1 378 ? -20.305 8.990 32.984 1.00 84.56 378 ASP A C 1
ATOM 3081 O O . ASP A 1 378 ? -21.017 8.142 32.435 1.00 84.56 378 ASP A O 1
ATOM 3085 N N . ALA A 1 379 ? -19.265 9.550 32.369 1.00 86.31 379 ALA A N 1
ATOM 3086 C CA . ALA A 1 379 ? -18.957 9.304 30.968 1.00 86.31 379 ALA A CA 1
ATOM 3087 C C . ALA A 1 379 ? -18.500 7.856 30.744 1.00 86.31 379 ALA A C 1
ATOM 3089 O O . ALA A 1 379 ? -18.972 7.197 29.813 1.00 86.31 379 ALA A O 1
ATOM 3090 N N . SER A 1 380 ? -17.686 7.319 31.655 1.00 86.44 380 SER A N 1
ATOM 3091 C CA . SER A 1 380 ? -17.258 5.919 31.627 1.00 86.44 380 SER A CA 1
ATOM 3092 C C . SER A 1 380 ? -18.449 4.959 31.776 1.00 86.44 380 SER A C 1
ATOM 3094 O O . SER A 1 380 ? -18.528 3.937 31.090 1.00 86.44 380 SER A O 1
ATOM 3096 N N . GLN A 1 381 ? -19.419 5.280 32.638 1.00 87.06 381 GLN A N 1
ATOM 3097 C CA . GLN A 1 381 ? -20.658 4.500 32.762 1.00 87.06 381 GLN A CA 1
ATOM 3098 C C . GLN A 1 381 ? -21.520 4.568 31.498 1.00 87.06 381 GLN A C 1
ATOM 3100 O O . GLN A 1 381 ? -22.052 3.544 31.066 1.00 87.06 381 GLN A O 1
ATOM 3105 N N . PHE A 1 382 ? -21.657 5.752 30.900 1.00 91.12 382 PHE A N 1
ATOM 3106 C CA . PHE A 1 382 ? -22.437 5.940 29.680 1.00 91.12 382 PHE A CA 1
ATOM 3107 C C . PHE A 1 382 ? -21.865 5.127 28.512 1.00 91.12 382 PHE A C 1
ATOM 3109 O O . PHE A 1 382 ? -22.612 4.365 27.897 1.00 91.12 382 PHE A O 1
ATOM 3116 N N . VAL A 1 383 ? -20.551 5.211 28.259 1.00 92.75 383 VAL A N 1
ATOM 3117 C CA . VAL A 1 383 ? -19.879 4.460 27.180 1.00 92.75 383 VAL A CA 1
ATOM 3118 C C . VAL A 1 383 ? -20.105 2.953 27.328 1.00 92.75 383 VAL A C 1
ATOM 3120 O O . VAL A 1 383 ? -20.471 2.287 26.361 1.00 92.75 383 VAL A O 1
ATOM 3123 N N . ASN A 1 384 ? -19.988 2.420 28.548 1.00 87.38 384 ASN A N 1
ATOM 3124 C CA . ASN A 1 384 ? -20.232 1.000 28.819 1.00 87.38 384 ASN A CA 1
ATOM 3125 C C . ASN A 1 384 ? -21.667 0.552 28.494 1.00 87.38 384 ASN A C 1
ATOM 3127 O O . ASN A 1 384 ? -21.868 -0.571 28.030 1.00 87.38 384 ASN A O 1
ATOM 3131 N N . ILE A 1 385 ? -22.663 1.413 28.726 1.00 88.06 385 ILE A N 1
ATOM 3132 C CA . ILE A 1 385 ? -24.070 1.112 28.428 1.00 88.06 385 ILE A CA 1
ATOM 3133 C C . ILE A 1 385 ? -24.313 1.124 26.917 1.00 88.06 385 ILE A C 1
ATOM 3135 O O . ILE A 1 385 ? -24.889 0.178 26.380 1.00 88.06 385 ILE A O 1
ATOM 3139 N N . VAL A 1 386 ? -23.852 2.167 26.220 1.00 93.44 386 VAL A N 1
ATOM 3140 C CA . VAL A 1 386 ? -24.139 2.337 24.786 1.00 93.44 386 VAL A CA 1
ATOM 3141 C C . VAL A 1 386 ? -23.330 1.405 23.893 1.00 93.44 386 VAL A C 1
ATOM 3143 O O . VAL A 1 386 ? -23.792 1.060 22.809 1.00 93.44 386 VAL A O 1
ATOM 3146 N N . LYS A 1 387 ? -22.162 0.937 24.351 1.00 93.38 387 LYS A N 1
ATOM 3147 C CA . LYS A 1 387 ? -21.301 0.008 23.608 1.00 93.38 387 LYS A CA 1
ATOM 3148 C C . LYS A 1 387 ? -22.055 -1.215 23.105 1.00 93.38 387 LYS A C 1
ATOM 3150 O O . LYS A 1 387 ? -21.921 -1.569 21.938 1.00 93.38 387 LYS A O 1
ATOM 3155 N N . ARG A 1 388 ? -22.861 -1.848 23.968 1.00 89.44 388 ARG A N 1
ATOM 3156 C CA . ARG A 1 388 ? -23.664 -3.014 23.574 1.00 89.44 388 ARG A CA 1
ATOM 3157 C C . ARG A 1 388 ? -24.688 -2.633 22.502 1.00 89.44 388 ARG A C 1
ATOM 3159 O O . ARG A 1 388 ? -24.747 -3.305 21.486 1.00 89.44 388 ARG A O 1
ATOM 3166 N N . GLY A 1 389 ? -25.400 -1.519 22.679 1.00 90.94 389 GLY A N 1
ATOM 3167 C CA . GLY A 1 389 ? -26.373 -1.036 21.694 1.00 90.94 389 GLY A CA 1
ATOM 3168 C C . GLY A 1 389 ? -25.758 -0.739 20.321 1.00 90.94 389 GLY A C 1
ATOM 3169 O O . GLY A 1 389 ? -26.360 -1.065 19.308 1.00 90.94 389 GLY A O 1
ATOM 3170 N N . VAL A 1 390 ? -24.548 -0.168 20.255 1.00 92.69 390 VAL A N 1
ATOM 3171 C CA . VAL A 1 390 ? -23.866 0.078 18.966 1.00 92.69 390 VAL A CA 1
ATOM 3172 C C . VAL A 1 390 ? -23.389 -1.220 18.320 1.00 92.69 390 VAL A C 1
ATOM 3174 O O . VAL A 1 390 ? -23.534 -1.392 17.114 1.00 92.69 390 VAL A O 1
ATOM 3177 N N . VAL A 1 391 ? -22.819 -2.130 19.113 1.00 89.12 391 VAL A N 1
ATOM 3178 C CA . VAL A 1 391 ? -22.338 -3.435 18.635 1.00 89.12 391 VAL A CA 1
ATOM 3179 C C . VAL A 1 391 ? -23.487 -4.301 18.115 1.00 89.12 391 VAL A C 1
ATOM 3181 O O . VAL A 1 391 ? -23.330 -4.962 17.093 1.00 89.12 391 VAL A O 1
ATOM 3184 N N . ASP A 1 392 ? -24.637 -4.263 18.780 1.00 89.50 392 ASP A N 1
ATOM 3185 C CA . ASP A 1 392 ? -25.819 -5.042 18.405 1.00 89.50 392 ASP A CA 1
ATOM 3186 C C . ASP A 1 392 ? -26.709 -4.310 17.374 1.00 89.50 392 ASP A C 1
ATOM 3188 O O . ASP A 1 392 ? -27.747 -4.834 16.981 1.00 89.50 392 ASP A O 1
ATOM 3192 N N . GLU A 1 393 ? -26.301 -3.113 16.925 1.00 88.88 393 GLU A N 1
ATOM 3193 C CA . GLU A 1 393 ? -27.053 -2.225 16.019 1.00 88.88 393 GLU A CA 1
ATOM 3194 C C . GLU A 1 393 ? -28.477 -1.869 16.512 1.00 88.88 393 GLU A C 1
ATOM 3196 O O . GLU A 1 393 ? -29.374 -1.596 15.718 1.00 88.88 393 GLU A O 1
ATOM 3201 N N . ASP A 1 394 ? -28.669 -1.813 17.834 1.00 92.81 394 ASP A N 1
ATOM 3202 C CA . ASP A 1 394 ? -29.945 -1.573 18.535 1.00 92.81 394 ASP A CA 1
ATOM 3203 C C . ASP A 1 394 ? -29.848 -0.374 19.504 1.00 92.81 394 ASP A C 1
ATOM 3205 O O . ASP A 1 394 ? -30.303 -0.397 20.649 1.00 92.81 394 ASP A O 1
ATOM 3209 N N . ILE A 1 395 ? -29.163 0.692 19.079 1.00 94.56 395 ILE A N 1
ATOM 3210 C CA . ILE A 1 395 ? -29.024 1.923 19.867 1.00 94.56 395 ILE A CA 1
ATOM 3211 C C . ILE A 1 395 ? -30.127 2.933 19.533 1.00 94.56 395 ILE A C 1
ATOM 3213 O O . ILE A 1 395 ? -30.466 3.162 18.371 1.00 94.56 395 ILE A O 1
ATOM 3217 N N . SER A 1 396 ? -30.653 3.602 20.561 1.00 94.69 396 SER A N 1
ATOM 3218 C CA . SER A 1 396 ? -31.598 4.703 20.374 1.00 94.69 396 SER A CA 1
ATOM 3219 C C . SER A 1 396 ? -30.934 5.892 19.662 1.00 94.69 396 SER A C 1
ATOM 3221 O O . SER A 1 396 ? -29.759 6.197 19.875 1.00 94.69 396 SER A O 1
ATOM 3223 N N . THR A 1 397 ? -31.690 6.622 18.836 1.00 94.50 397 THR A N 1
ATOM 3224 C CA . THR A 1 397 ? -31.179 7.834 18.170 1.00 94.50 397 THR A CA 1
ATOM 3225 C C . THR A 1 397 ? -30.692 8.881 19.177 1.00 94.50 397 THR A C 1
ATOM 3227 O O . THR A 1 397 ? -29.704 9.567 18.923 1.00 94.50 397 THR A O 1
ATOM 3230 N N . GLU A 1 398 ? -31.347 8.982 20.336 1.00 92.75 398 GLU A N 1
ATOM 3231 C CA . GLU A 1 398 ? -30.949 9.898 21.406 1.00 92.75 398 GLU A CA 1
ATOM 3232 C C . GLU A 1 398 ? -29.578 9.530 21.990 1.00 92.75 398 GLU A C 1
ATOM 3234 O O . GLU A 1 398 ? -28.707 10.393 22.108 1.00 92.75 398 GLU A O 1
ATOM 3239 N N . ASP A 1 399 ? -29.350 8.255 22.309 1.00 93.00 399 ASP A N 1
ATOM 3240 C CA . ASP A 1 399 ? -28.068 7.809 22.858 1.00 93.00 399 ASP A CA 1
ATOM 3241 C C . ASP A 1 399 ? -26.949 7.851 21.817 1.00 93.00 399 ASP A C 1
ATOM 3243 O O . ASP A 1 399 ? -25.816 8.195 22.155 1.00 93.00 399 ASP A O 1
ATOM 3247 N N . LEU A 1 400 ? -27.260 7.602 20.543 1.00 93.88 400 LEU A N 1
ATOM 3248 C CA . LEU A 1 400 ? -26.297 7.769 19.459 1.00 93.88 400 LEU A CA 1
ATOM 3249 C C . LEU A 1 400 ? -25.866 9.235 19.311 1.00 93.88 400 LEU A C 1
ATOM 3251 O O . LEU A 1 400 ? -24.676 9.513 19.186 1.00 93.88 400 LEU A O 1
ATOM 3255 N N . MET A 1 401 ? -26.802 10.187 19.388 1.00 93.62 401 MET A N 1
ATOM 3256 C CA . MET A 1 401 ? -26.467 11.617 19.393 1.00 93.62 401 MET A CA 1
ATOM 3257 C C . MET A 1 401 ? -25.605 11.999 20.601 1.00 93.62 401 MET A C 1
ATOM 3259 O O . MET A 1 401 ? -24.643 12.752 20.455 1.00 93.62 401 MET A O 1
ATOM 3263 N N . ARG A 1 402 ? -25.915 11.471 21.792 1.00 93.69 402 ARG A N 1
ATOM 3264 C CA . ARG A 1 402 ? -25.103 11.691 23.002 1.00 93.69 402 ARG A CA 1
ATOM 3265 C C . ARG A 1 402 ? -23.689 11.129 22.842 1.00 93.69 402 ARG A C 1
ATOM 3267 O O . ARG A 1 402 ? -22.739 11.795 23.241 1.00 93.69 402 ARG A O 1
ATOM 3274 N N . LEU A 1 403 ? -23.543 9.957 22.221 1.00 94.25 403 LEU A N 1
ATOM 3275 C CA . LEU A 1 403 ? -22.245 9.355 21.916 1.00 94.25 403 LEU A CA 1
ATOM 3276 C C . LEU A 1 403 ? -21.445 10.192 20.910 1.00 94.25 403 LEU A C 1
ATOM 3278 O O . LEU A 1 403 ? -20.277 10.467 21.160 1.00 94.25 403 LEU A O 1
ATOM 3282 N N . ILE A 1 404 ? -22.067 10.655 19.821 1.00 93.50 404 ILE A N 1
ATOM 3283 C CA . ILE A 1 404 ? -21.415 11.542 18.842 1.00 93.50 404 ILE A CA 1
ATOM 3284 C C . ILE A 1 404 ? -20.921 12.821 19.527 1.00 93.50 404 ILE A C 1
ATOM 3286 O O . ILE A 1 404 ? -19.772 13.215 19.347 1.00 93.50 404 ILE A O 1
ATOM 3290 N N . ASN A 1 405 ? -21.760 13.444 20.356 1.00 92.19 405 ASN A N 1
ATOM 3291 C CA . ASN A 1 405 ? -21.380 14.641 21.101 1.00 92.19 405 ASN A CA 1
ATOM 3292 C C . ASN A 1 405 ? -20.230 14.370 22.081 1.00 92.19 405 ASN A C 1
ATOM 3294 O O . ASN A 1 405 ? -19.345 15.209 22.217 1.00 92.19 405 ASN A O 1
ATOM 3298 N N . LEU A 1 406 ? -20.211 13.204 22.737 1.00 91.62 406 LEU A N 1
ATOM 3299 C CA . LEU A 1 406 ? -19.105 12.809 23.610 1.00 91.62 406 LEU A CA 1
ATOM 3300 C C . LEU A 1 406 ? -17.788 12.667 22.831 1.00 91.62 406 LEU A C 1
ATOM 3302 O O . LEU A 1 406 ? -16.772 13.167 23.298 1.00 91.62 406 LEU A O 1
ATOM 3306 N N . ILE A 1 407 ? -17.814 12.063 21.640 1.00 92.00 407 ILE A N 1
ATOM 3307 C CA . ILE A 1 407 ? -16.634 11.945 20.763 1.00 92.00 407 ILE A CA 1
ATOM 3308 C C . ILE A 1 407 ? -16.140 13.330 20.325 1.00 92.00 407 ILE A C 1
ATOM 3310 O O . ILE A 1 407 ? -14.949 13.611 20.353 1.00 92.00 407 ILE A O 1
ATOM 3314 N N . VAL A 1 408 ? -17.041 14.245 19.959 1.00 90.25 408 VAL A N 1
ATOM 3315 C CA . VAL A 1 408 ? -16.646 15.624 19.616 1.00 90.25 408 VAL A CA 1
ATOM 3316 C C . VAL A 1 408 ? -15.982 16.323 20.808 1.00 90.25 408 VAL A C 1
ATOM 3318 O O . VAL A 1 408 ? -15.022 17.072 20.628 1.00 90.25 408 VAL A O 1
ATOM 3321 N N . LEU A 1 409 ? -16.460 16.068 22.029 1.00 87.06 409 LEU A N 1
ATOM 3322 C CA . LEU A 1 409 ? -15.847 16.608 23.242 1.00 87.06 409 LEU A CA 1
ATOM 3323 C C . LEU A 1 409 ? -14.465 16.014 23.528 1.00 87.06 409 LEU A C 1
ATOM 3325 O O . LEU A 1 409 ? -13.620 16.752 24.031 1.00 87.06 409 LEU A O 1
ATOM 3329 N N . THR A 1 410 ? -14.221 14.735 23.219 1.00 86.81 410 THR A N 1
ATOM 3330 C CA . THR A 1 410 ? -12.883 14.141 23.387 1.00 86.81 410 THR A CA 1
ATOM 3331 C C . THR A 1 410 ? -11.894 14.760 22.402 1.00 86.81 410 THR A C 1
ATOM 3333 O O . THR A 1 410 ? -10.850 15.246 22.821 1.00 86.81 410 THR A O 1
ATOM 3336 N N . VAL A 1 411 ? -12.293 14.935 21.139 1.00 86.31 411 VAL A N 1
ATOM 3337 C CA . VAL A 1 411 ? -11.475 15.626 20.125 1.00 86.31 411 VAL A CA 1
ATOM 3338 C C . VAL A 1 411 ? -11.141 17.066 20.531 1.00 86.31 411 VAL A C 1
ATOM 3340 O O . VAL A 1 411 ? -10.004 17.514 20.379 1.00 86.31 411 VAL A O 1
ATOM 3343 N N . GLU A 1 412 ? -12.110 17.817 21.061 1.00 83.56 412 GLU A N 1
ATOM 3344 C CA . GLU A 1 412 ? -11.855 19.182 21.537 1.00 83.56 412 GLU A CA 1
ATOM 3345 C C . GLU A 1 412 ? -10.952 19.196 22.779 1.00 83.56 412 GLU A C 1
ATOM 3347 O O . GLU A 1 412 ? -10.133 20.103 22.942 1.00 83.56 412 GLU A O 1
ATOM 3352 N N . HIS A 1 413 ? -11.071 18.197 23.657 1.00 81.06 413 HIS A N 1
ATOM 3353 C CA . HIS A 1 413 ? -10.171 18.046 24.796 1.00 81.06 413 HIS A CA 1
ATOM 3354 C C . HIS A 1 413 ? -8.727 17.817 24.339 1.00 81.06 413 HIS A C 1
ATOM 3356 O O . HIS A 1 413 ? -7.834 18.530 24.800 1.00 81.06 413 HIS A O 1
ATOM 3362 N N . ASP A 1 414 ? -8.519 16.906 23.390 1.00 80.88 414 ASP A N 1
ATOM 3363 C CA . ASP A 1 414 ? -7.200 16.598 22.837 1.00 80.88 414 ASP A CA 1
ATOM 3364 C C . ASP A 1 414 ? -6.590 17.810 22.136 1.00 80.88 414 ASP A C 1
ATOM 3366 O O . ASP A 1 414 ? -5.421 18.134 22.351 1.00 80.88 414 ASP A O 1
ATOM 3370 N N . ARG A 1 415 ? -7.396 18.552 21.364 1.00 81.19 415 ARG A N 1
ATOM 3371 C CA . ARG A 1 415 ? -6.962 19.791 20.707 1.00 81.19 415 ARG A CA 1
ATOM 3372 C C . ARG A 1 415 ? -6.451 20.819 21.715 1.00 81.19 415 ARG A C 1
ATOM 3374 O O . ARG A 1 415 ? -5.346 21.331 21.557 1.00 81.19 415 ARG A O 1
ATOM 3381 N N . ASN A 1 416 ? -7.219 21.074 22.776 1.00 75.88 416 ASN A N 1
ATOM 3382 C CA . ASN A 1 416 ? -6.814 21.991 23.843 1.00 75.88 416 ASN A CA 1
ATOM 3383 C C . ASN A 1 416 ? -5.579 21.477 24.594 1.00 75.88 416 ASN A C 1
ATOM 3385 O O . ASN A 1 416 ? -4.727 22.267 24.996 1.00 75.88 416 ASN A O 1
ATOM 3389 N N . HIS A 1 417 ? -5.457 20.164 24.798 1.00 71.56 417 HIS A N 1
ATOM 3390 C CA . HIS A 1 417 ? -4.267 19.587 25.408 1.00 71.56 417 HIS A CA 1
ATOM 3391 C C . HIS A 1 417 ? -3.037 19.830 24.523 1.00 71.56 417 HIS A C 1
ATOM 3393 O O . HIS A 1 417 ? -2.035 20.318 25.022 1.00 71.56 417 HIS A O 1
ATOM 3399 N N . CYS A 1 418 ? -3.110 19.589 23.213 1.00 67.12 418 CYS A N 1
ATOM 3400 C CA . CYS A 1 418 ? -1.999 19.838 22.290 1.00 67.12 418 CYS A CA 1
ATOM 3401 C C . CYS A 1 418 ? -1.602 21.321 22.187 1.00 67.12 418 CYS A C 1
ATOM 3403 O O . CYS A 1 418 ? -0.409 21.617 22.173 1.00 67.12 418 CYS A O 1
ATOM 3405 N N . GLU A 1 419 ? -2.567 22.245 22.144 1.00 66.44 419 GLU A N 1
ATOM 3406 C CA . GLU A 1 419 ? -2.300 23.694 22.080 1.00 66.44 419 GLU A CA 1
ATOM 3407 C C . GLU A 1 419 ? -1.579 24.215 23.336 1.00 66.44 419 GLU A C 1
ATOM 3409 O O . GLU A 1 419 ? -0.777 25.134 23.236 1.00 66.44 419 GLU A O 1
ATOM 3414 N N . ASN A 1 420 ? -1.797 23.606 24.508 1.00 58.34 420 ASN A N 1
ATOM 3415 C CA . ASN A 1 420 ? -1.120 23.996 25.754 1.00 58.34 420 ASN A CA 1
ATOM 3416 C C . ASN A 1 420 ? 0.332 23.483 25.872 1.00 58.34 420 ASN A C 1
ATOM 3418 O O . ASN A 1 420 ? 1.033 23.869 26.808 1.00 58.34 420 ASN A O 1
ATOM 3422 N N . TYR A 1 421 ? 0.770 22.595 24.973 1.00 49.19 421 TYR A N 1
ATOM 3423 C CA . TYR A 1 421 ? 2.144 22.071 24.913 1.00 49.19 421 TYR A CA 1
ATOM 3424 C C . TYR A 1 421 ? 2.985 22.699 23.783 1.00 49.19 421 TYR A C 1
ATOM 3426 O O . TYR A 1 421 ? 4.164 22.355 23.655 1.00 49.19 421 TYR A O 1
ATOM 3434 N N . GLN A 1 422 ? 2.402 23.597 22.979 1.00 38.81 422 GLN A N 1
ATOM 3435 C CA . GLN A 1 422 ? 3.114 24.501 22.063 1.00 38.81 422 GLN A CA 1
ATOM 3436 C C . GLN A 1 422 ? 3.378 25.839 22.752 1.00 38.81 422 GLN A C 1
ATOM 3438 O O . GLN A 1 422 ? 4.453 26.421 22.475 1.00 38.81 422 GLN A O 1
#

Secondary structure (DSSP, 8-state):
-HHHHHHHHGGGTBTTTBBB-EEE-GGG--HHHHTTTGGGTS-HHHHHHHHHHHHHHSB-EETTEE----S-HHHHHHHHHHHT--BEEESB-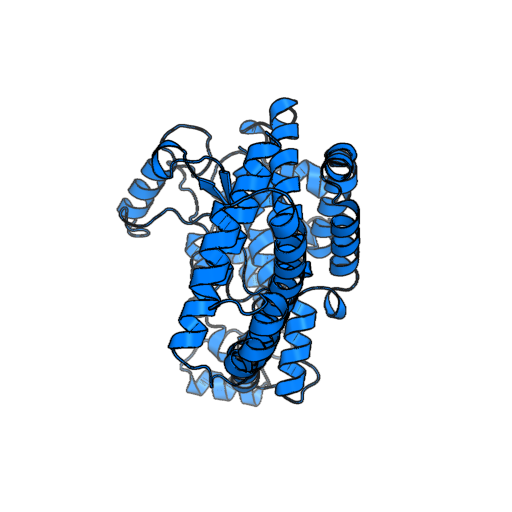HHHHS---PPPPSSS-SSSSSTTHHHHHHHHHHHTTS--TTSPPP-SEEEE-HHHHSS-EEEE----B-S-IIIIIHHHHHHHHHHHHHHHHHHHTTSS-GGGS---HHHHHHHHHHHHHHHHT-SEEEEETT-S-HHHHHHHHH-TT-EE-SSSTTEEEEEHHHHHHHHHHHHHHHTHHHHHHHT-HHHHHHHHHHHHSTTTTSHHHHHHHHHHHHHT-S-GGGS-HHHHHHHHHHIIIIIIHHHHHHHHHHHHHHHHHHHHHHTTTS-HHHHHHHHHHHTT--HHHHHHHHHHHHHTT---HHHHHHHHHHHHHHHHHHHHHHHTT-

pLDDT: mean 92.84, std 7.64, range [38.81, 98.81]

Sequence (422 aa):
LVIKIVEHFLPLFVGTYSAAPYRLDFGDMHPERVLAFLPHELDYTHLRMLWRRWRKKADIKICGRVVTPFGPEWLDRAVSSLFRLKGDFIPDFRLIDYLVSLMSTEQSPALDGTPYNNERLKKDLSDLGVFDTRMAVYLLYRLREYQSMGFSGFEGRHYSLFENIENDMGGAADLQNLLNVLAFKYIAEDSITHDHIPDDPCIESERRQIFFGSAIGIPTFFVRHDTRNLFLRKIIKKTAKVRLSRRYPGYLRVYNLEYRKALLNILREDAADLIEMLGIGPTIDDLALRLEHPESHATAGRLTNAILGIAGAKSPLHVKAHEFNRAAERFYRDDLKMCHIKEAFRMLEEEVKGIDAVCRKDTQAIRNALKVTLKNQDASQFVNIVKRGVVDEDISTEDLMRLINLIVLTVEHDRNHCENYQ

Foldseek 3Di:
DLLLLVLLQLLLQALFQFAQKAFDFLQCQDCPRQQACVPQQADPVQSVQLNVLLQVQAQQDDPNHRDHDDDPPVVSVVVCVVRVGGTAIFLHSPQRNDDQAGFAAQVQFPPLPDPPSQQVRQVVCVVVVNHHSVDDGHYQKDWDDCVVHVDTDIDGSLHHDGLECCQRVVLVVLVVVLSSVLSVVCVVVVVDDCQLQPGDRNSSNQSCSLNVCSRRVRFKGKDFPPDSNNVVVVLVVQFPPWDADPVDHRIIIGTSLSSNVSVLVCCCPSRVVVCVVSVVPVSSVLSVVCSVCVLPRGRSNVLQVQLCVQLVHDDCSVDHRVSSVVSSVCCVVQVSVLNHLVNVLVVLLVLLVVVLVCVVPDDPPLVVLLCVLVVPDRPNVLSVVCSVCVSVVNHDPSSVSSVVSSVVSSVVVVVVVVVVVD

Radius of gyration: 24.42 Å; chains: 1; bounding box: 55×57×65 Å